Protein AF-A0ABD2PXA5-F1 (afdb_monomer_lite)

pLDDT: mean 77.4, std 16.81, range [29.67, 98.31]

Foldseek 3Di:
DDPLVVLCVQCVVVCVVLVVLVPDDSPDLQNLLVCLLVLVSGDRPSNNVVNVVCLLVCLQAQVSHHCLCVQCVVVCVVQVQDQPPDPDPVCPRSRLSSLLSCLLVLVVGDQSNNVSSLSQLLSCQFFVSNNVQLCVQCVVVCVVQVVPFDTGQNRSLVSCLVCLPPPPHDPSNNVVSLSLLLSCQFAVSSNRQLCVQCVVVCVVQVLQPPDDPDDPRPGDGPLSSLVSLVVQQVCVLVVVHVDHGDPSNVVVSLVSLLSCLQPVSSHPQLCVQCVVLCVPFHDPPCSLVRLLVQLVVDPVSGPPSNNVSSLVSCVSNPCQQAVPSNPLCCVQLVQCCVPVLPQDPDPPDPPRPGSNSSLVSCVVCLVPPSRGPSNNVVNVSNVVSVVVPPPPDPPPPD

Secondary structure (DSSP, 8-state):
--HHHHHHHHHHHHHHHSHHHHSS-TT-TTHHHHHHHTGGG---HHHHHHHHHHHHHHTT-TTTSTTHHHHHHHHHHHTT-STTS---TT-TTTTHHHHHHHHTTGGGS-HHHHHHHHHHHHHTTS-TTT-HHHHHHHHHHHHHHSTTPPSSTTHHHHHHHHHTTSTT--HHHHHHHHHHHHHHHH-GGGSHHHHHHHHHHHHHTTTTS-S-TT---S---HHHHHHHHHHHHHHHHTTS-S-PPPHHHHHHHHHHHHHHHH-GGG-HHHHHHHHHHHHHH--SSSHHHHHHHHHHH-TTSS-HHHHHHHHHHHHHHTTTT-TTT-HHHHHHTHHHHTTTT-----SS-S----THHHHHHHHHTTTSTTS-HHHHHHHHHHHHHHTT-TTS-SSS--

InterPro domains:
  IPR001893 Cysteine-rich Golgi apparatus protein 1 repeat [PF00839] (47-106)
  IPR001893 Cysteine-rich Golgi apparatus protein 1 repeat [PF00839] (112-166)
  IPR001893 Cysteine-rich Golgi apparatus protein 1 repeat [PF00839] (171-235)
  IPR001893 Cysteine-rich Golgi apparatus protein 1 repeat [PF00839] (248-296)
  IPR001893 Cysteine-rich Golgi apparatus protein 1 repeat [PF00839] (305-369)
  IPR017873 Cysteine-rich Golgi apparatus protein 1 repeat, eukaryote [PS51289] (108-168)
  IPR039728 Golgi apparatus protein 1 [PTHR11884] (2-397)

Structure (mmCIF, N/CA/C/O backbone):
data_AF-A0ABD2PXA5-F1
#
_entry.id   AF-A0ABD2PXA5-F1
#
loop_
_atom_site.group_PDB
_atom_site.id
_atom_site.type_symbol
_atom_site.label_atom_id
_atom_site.label_alt_id
_atom_site.label_comp_id
_atom_site.label_asym_id
_atom_site.label_entity_id
_atom_site.label_seq_id
_atom_site.pdbx_PDB_ins_code
_atom_site.Cartn_x
_atom_site.Cartn_y
_atom_site.Cartn_z
_atom_site.occupancy
_atom_site.B_iso_or_equiv
_atom_site.auth_seq_id
_atom_site.auth_comp_id
_atom_site.auth_asym_id
_atom_site.auth_atom_id
_atom_site.pdbx_PDB_model_num
ATOM 1 N N . MET A 1 1 ? 21.389 -1.538 -34.476 1.00 43.88 1 MET A N 1
ATOM 2 C CA . MET A 1 1 ? 21.419 -0.684 -33.269 1.00 43.88 1 MET A CA 1
ATOM 3 C C . MET A 1 1 ? 21.028 -1.564 -32.098 1.00 43.88 1 MET A C 1
ATOM 5 O O . MET A 1 1 ? 20.008 -2.236 -32.201 1.00 43.88 1 MET A O 1
ATOM 9 N N . SER A 1 2 ? 21.864 -1.663 -31.064 1.00 50.16 2 SER A N 1
ATOM 10 C CA . SER A 1 2 ? 21.538 -2.420 -29.849 1.00 50.16 2 SER A CA 1
ATOM 11 C C . SER A 1 2 ? 20.350 -1.770 -29.122 1.00 50.16 2 SER A C 1
ATOM 13 O O . SER A 1 2 ? 20.122 -0.565 -29.240 1.00 50.16 2 SER A O 1
ATOM 15 N N . PHE A 1 3 ? 19.579 -2.562 -28.373 1.00 53.59 3 PHE A N 1
ATOM 16 C CA . PHE A 1 3 ? 18.474 -2.072 -27.535 1.00 53.59 3 PHE A CA 1
ATOM 17 C C . PHE A 1 3 ? 18.934 -0.965 -26.558 1.00 53.59 3 PHE A C 1
ATOM 19 O O . PHE A 1 3 ? 18.211 0.002 -26.320 1.00 53.59 3 PHE A O 1
ATOM 26 N N . THR A 1 4 ? 20.177 -1.054 -26.077 1.00 55.25 4 THR A N 1
ATOM 27 C CA . THR A 1 4 ? 20.866 -0.053 -25.247 1.00 55.25 4 THR A CA 1
ATOM 28 C C . THR A 1 4 ? 21.100 1.269 -25.985 1.00 55.25 4 THR A C 1
ATOM 30 O O . THR A 1 4 ? 20.736 2.325 -25.471 1.00 55.25 4 THR A O 1
ATOM 33 N N . SER A 1 5 ? 21.570 1.233 -27.237 1.00 57.00 5 SER A N 1
ATOM 34 C CA . SER A 1 5 ? 21.773 2.430 -28.075 1.00 57.00 5 SER A CA 1
ATOM 35 C C . SER A 1 5 ? 20.475 3.204 -28.362 1.00 57.00 5 SER A C 1
ATOM 37 O O . SER A 1 5 ? 20.485 4.433 -28.395 1.00 57.00 5 SER A O 1
ATOM 39 N N . PHE A 1 6 ? 19.344 2.510 -28.525 1.00 58.47 6 PHE A N 1
ATOM 40 C CA . PHE A 1 6 ? 18.034 3.149 -28.724 1.00 58.47 6 PHE A CA 1
ATOM 41 C C . PHE A 1 6 ? 17.465 3.763 -27.435 1.00 58.47 6 PHE A C 1
ATOM 43 O O . PHE A 1 6 ? 16.757 4.768 -27.484 1.00 58.47 6 PHE A O 1
ATOM 50 N N . SER A 1 7 ? 17.772 3.153 -26.289 1.00 59.88 7 SER A N 1
ATOM 51 C CA . SER A 1 7 ? 17.312 3.604 -24.973 1.00 59.88 7 SER A CA 1
ATOM 52 C C . SER A 1 7 ? 18.038 4.876 -24.525 1.00 59.88 7 SER A C 1
ATOM 54 O O . SER A 1 7 ? 17.390 5.799 -24.034 1.00 59.88 7 SER A O 1
ATOM 56 N N . HIS A 1 8 ? 19.351 4.961 -24.774 1.00 62.59 8 HIS A N 1
ATOM 57 C CA . HIS A 1 8 ? 20.160 6.154 -24.499 1.00 62.59 8 HIS A CA 1
ATOM 58 C C . HIS A 1 8 ? 19.626 7.389 -25.237 1.00 62.59 8 HIS A C 1
ATOM 60 O O . HIS A 1 8 ? 19.224 8.353 -24.593 1.00 62.59 8 HIS A O 1
ATOM 66 N N . HIS A 1 9 ? 19.429 7.305 -26.558 1.00 71.06 9 HIS A N 1
ATOM 67 C CA . HIS A 1 9 ? 18.956 8.444 -27.360 1.00 71.06 9 HIS A CA 1
ATOM 68 C C . HIS A 1 9 ? 17.607 9.029 -26.887 1.00 71.06 9 HIS A C 1
ATOM 70 O O . HIS A 1 9 ? 17.289 10.187 -27.156 1.00 71.06 9 HIS A O 1
ATOM 76 N N . LYS A 1 10 ? 16.761 8.241 -26.214 1.00 80.56 10 LYS A N 1
ATOM 77 C CA . LYS A 1 10 ? 15.472 8.727 -25.697 1.00 80.56 10 LYS A CA 1
ATOM 78 C C . LYS A 1 10 ? 15.561 9.389 -24.329 1.00 80.56 10 LYS A C 1
ATOM 80 O O . LYS A 1 10 ? 14.652 10.137 -23.996 1.00 80.56 10 LYS A O 1
ATOM 85 N N . CYS A 1 11 ? 16.601 9.093 -23.557 1.00 87.31 11 CYS A N 1
ATOM 86 C CA . CYS A 1 11 ? 16.724 9.478 -22.154 1.00 87.31 11 CYS A CA 1
ATOM 87 C C . CYS A 1 11 ? 18.005 10.268 -21.843 1.00 87.31 11 CYS A C 1
ATOM 89 O O . CYS A 1 11 ? 18.263 10.540 -20.675 1.00 87.31 11 CYS A O 1
ATOM 91 N N . ASP A 1 12 ? 18.797 10.669 -22.845 1.00 86.44 12 ASP A N 1
ATOM 92 C CA . ASP A 1 12 ? 20.089 11.351 -22.653 1.00 86.44 12 ASP A CA 1
ATOM 93 C C . ASP A 1 12 ? 19.997 12.587 -21.740 1.00 86.44 12 ASP A C 1
ATOM 95 O O . ASP A 1 12 ? 20.825 12.765 -20.846 1.00 86.44 12 ASP A O 1
ATOM 99 N N . ALA A 1 13 ? 18.959 13.415 -21.906 1.00 86.56 13 ALA A N 1
ATOM 100 C CA . ALA A 1 13 ? 18.753 14.601 -21.073 1.00 86.56 13 ALA A CA 1
ATOM 101 C C . ALA A 1 13 ? 18.461 14.254 -19.600 1.00 86.56 13 ALA A C 1
ATOM 103 O O . ALA A 1 13 ? 18.902 14.962 -18.694 1.00 86.56 13 ALA A O 1
ATOM 104 N N . ASP A 1 14 ? 17.728 13.166 -19.344 1.00 89.69 14 ASP A N 1
ATOM 105 C CA . ASP A 1 14 ? 17.460 12.693 -17.984 1.00 89.69 14 ASP A CA 1
ATOM 106 C C . ASP A 1 14 ? 18.668 11.972 -17.383 1.00 89.69 14 ASP A C 1
ATOM 108 O O . ASP A 1 14 ? 18.930 12.134 -16.196 1.00 89.69 14 ASP A O 1
ATOM 112 N N . LEU A 1 15 ? 19.452 11.248 -18.187 1.00 88.06 15 LEU A N 1
ATOM 113 C CA . LEU A 1 15 ? 20.685 10.588 -17.748 1.00 88.06 15 LEU A CA 1
ATOM 114 C C . LEU A 1 15 ? 21.738 11.588 -17.268 1.00 88.06 15 LEU A C 1
ATOM 116 O O . LEU A 1 15 ? 22.424 11.329 -16.286 1.00 88.06 15 LEU A O 1
ATOM 120 N N . GLN A 1 16 ? 21.831 12.757 -17.904 1.00 86.50 16 GLN A N 1
ATOM 121 C CA . GLN A 1 16 ? 22.703 13.835 -17.428 1.00 86.50 16 GLN A CA 1
ATOM 122 C C . GLN A 1 16 ? 22.247 14.413 -16.080 1.00 86.50 16 GLN A C 1
ATOM 124 O O . GLN A 1 16 ? 23.074 14.879 -15.298 1.00 86.50 16 GLN A O 1
ATOM 129 N N . ARG A 1 17 ? 20.940 14.385 -15.792 1.00 88.19 17 ARG A N 1
ATOM 130 C CA . ARG A 1 17 ? 20.365 14.916 -14.547 1.00 88.19 17 ARG A CA 1
ATOM 131 C C . ARG A 1 17 ? 20.406 13.899 -13.407 1.00 88.19 17 ARG A C 1
ATOM 133 O O . ARG A 1 17 ? 20.650 14.265 -12.262 1.00 88.19 17 ARG A O 1
ATOM 140 N N . ILE A 1 18 ? 20.154 12.631 -13.720 1.00 89.69 18 ILE A N 1
ATOM 141 C CA . ILE A 1 18 ? 20.109 11.505 -12.784 1.00 89.69 18 ILE A CA 1
ATOM 142 C C . ILE A 1 18 ? 21.465 10.797 -12.847 1.00 89.69 18 ILE A C 1
ATOM 144 O O . ILE A 1 18 ? 21.614 9.713 -13.412 1.00 89.69 18 ILE A O 1
ATOM 148 N N . THR A 1 19 ? 22.478 11.453 -12.282 1.00 85.50 19 THR A N 1
ATOM 149 C CA . THR A 1 19 ? 23.887 11.055 -12.423 1.00 85.50 19 THR A CA 1
ATOM 150 C C . THR A 1 19 ? 24.180 9.650 -11.896 1.00 85.50 19 THR A C 1
ATOM 152 O O . THR A 1 19 ? 25.036 8.960 -12.447 1.00 85.50 19 THR A O 1
ATOM 155 N N . GLU A 1 20 ? 23.425 9.172 -10.904 1.00 85.94 20 GLU A N 1
ATOM 156 C CA . GLU A 1 20 ? 23.507 7.795 -10.398 1.00 85.94 20 GLU A CA 1
ATOM 157 C C . GLU A 1 20 ? 23.248 6.746 -11.497 1.00 85.94 20 GLU A C 1
ATOM 159 O O . GLU A 1 20 ? 23.961 5.745 -11.566 1.00 85.94 20 GLU A O 1
ATOM 164 N N . CYS A 1 21 ? 22.335 7.026 -12.436 1.00 85.06 21 CYS A N 1
ATOM 165 C CA . CYS A 1 21 ? 22.017 6.145 -13.563 1.00 85.06 21 CYS A CA 1
ATOM 166 C C . CYS A 1 21 ? 22.957 6.306 -14.766 1.00 85.06 21 CYS A C 1
ATOM 168 O O . CYS A 1 21 ? 22.895 5.511 -15.701 1.00 85.06 21 CYS A O 1
ATOM 170 N N . SER A 1 22 ? 23.828 7.319 -14.748 1.00 78.25 22 SER A N 1
ATOM 171 C CA . SER A 1 22 ? 24.827 7.573 -15.798 1.00 78.25 22 SER A CA 1
ATOM 172 C C . SER A 1 22 ? 26.163 6.865 -15.558 1.00 78.25 22 SER A C 1
ATOM 174 O O . SER A 1 22 ? 27.024 6.857 -16.431 1.00 78.25 22 SER A O 1
ATOM 176 N N . SER A 1 23 ? 26.342 6.286 -14.366 1.00 69.69 23 SER A N 1
ATOM 177 C CA . SER A 1 23 ? 27.603 5.676 -13.925 1.00 69.69 23 SER A CA 1
ATOM 178 C C . SER A 1 23 ? 27.909 4.328 -14.591 1.00 69.69 23 SER A C 1
ATOM 180 O O . SER A 1 23 ? 29.032 3.830 -14.497 1.00 69.69 23 SER A O 1
ATOM 182 N N . PHE A 1 24 ? 26.932 3.750 -15.288 1.00 70.38 24 PHE A N 1
ATOM 183 C CA . PHE A 1 24 ? 27.080 2.489 -15.998 1.00 70.38 24 PHE A CA 1
ATOM 184 C C . PHE A 1 24 ? 27.649 2.694 -17.404 1.00 70.38 24 PHE A C 1
ATOM 186 O O . PHE A 1 24 ? 27.452 3.732 -18.036 1.00 70.38 24 PHE A O 1
ATOM 193 N N . SER A 1 25 ? 28.345 1.682 -17.926 1.00 61.50 25 SER A N 1
ATOM 194 C CA . SER A 1 25 ? 28.774 1.705 -19.330 1.00 61.50 25 SER A CA 1
ATOM 195 C C . SER A 1 25 ? 27.557 1.783 -20.271 1.00 61.50 25 SER A C 1
ATOM 197 O O . SER A 1 25 ? 26.481 1.302 -19.932 1.00 61.50 25 SER A O 1
ATOM 199 N N . ILE A 1 26 ? 27.711 2.365 -21.465 1.00 55.25 26 ILE A N 1
ATOM 200 C CA . ILE A 1 26 ? 26.616 2.564 -22.448 1.00 55.25 26 ILE A CA 1
ATOM 201 C C . ILE A 1 26 ? 25.924 1.238 -22.850 1.00 55.25 26 ILE A C 1
ATOM 203 O O . ILE A 1 26 ? 24.766 1.233 -23.267 1.00 55.25 26 ILE A O 1
ATOM 207 N N . ASP A 1 27 ? 26.612 0.104 -22.689 1.00 56.38 27 ASP A N 1
ATOM 208 C CA . ASP A 1 27 ? 26.094 -1.246 -22.949 1.00 56.38 27 ASP A CA 1
ATOM 209 C C . ASP A 1 27 ? 25.640 -1.995 -21.684 1.00 56.38 27 ASP A C 1
ATOM 211 O O . ASP A 1 27 ? 25.302 -3.181 -21.745 1.00 56.38 27 ASP A O 1
ATOM 215 N N . ASP A 1 28 ? 25.615 -1.324 -20.534 1.00 67.19 28 ASP A N 1
ATOM 216 C CA . ASP A 1 28 ? 25.217 -1.939 -19.280 1.00 67.19 28 ASP A CA 1
ATOM 217 C C . ASP A 1 28 ? 23.696 -2.123 -19.206 1.00 67.19 28 ASP A C 1
ATOM 219 O O . ASP A 1 28 ? 22.893 -1.266 -19.587 1.00 67.19 28 ASP A O 1
ATOM 223 N N . LYS A 1 29 ? 23.284 -3.271 -18.676 1.00 70.94 29 LYS A N 1
ATOM 224 C CA . LYS A 1 29 ? 21.876 -3.669 -18.575 1.00 70.94 29 LYS A CA 1
ATOM 225 C C . LYS A 1 29 ? 21.126 -2.886 -17.495 1.00 70.94 29 LYS A C 1
ATOM 227 O O . LYS A 1 29 ? 19.906 -2.997 -17.423 1.00 70.94 29 LYS A O 1
ATOM 232 N N . PHE A 1 30 ? 21.833 -2.098 -16.684 1.00 79.00 30 PHE A N 1
ATOM 233 C CA . PHE A 1 30 ? 21.302 -1.415 -15.505 1.00 79.00 30 PHE A CA 1
ATOM 234 C C . PHE A 1 30 ? 20.850 0.033 -15.730 1.00 79.00 30 PHE A C 1
ATOM 236 O O . PHE A 1 30 ? 20.090 0.547 -14.913 1.00 79.00 30 PHE A O 1
ATOM 243 N N . THR A 1 31 ? 21.211 0.671 -16.850 1.00 85.44 31 THR A N 1
ATOM 244 C CA . THR A 1 31 ? 20.840 2.072 -17.130 1.00 85.44 31 THR A CA 1
ATOM 245 C C . THR A 1 31 ? 19.324 2.277 -17.168 1.00 85.44 31 THR A C 1
ATOM 247 O O . THR A 1 31 ? 18.786 3.140 -16.475 1.00 85.44 31 THR A O 1
ATOM 250 N N . VAL A 1 32 ? 18.607 1.463 -17.951 1.00 86.56 32 VAL A N 1
ATOM 251 C CA . VAL A 1 32 ? 17.143 1.573 -18.078 1.00 86.56 32 VAL A CA 1
ATOM 252 C C . VAL A 1 32 ? 16.426 1.169 -16.781 1.00 86.56 32 VAL A C 1
ATOM 254 O O . VAL A 1 32 ? 15.566 1.934 -16.349 1.00 86.56 32 VAL A O 1
ATOM 257 N N . PRO A 1 33 ? 16.771 0.049 -16.112 1.00 87.81 33 PRO A N 1
ATOM 258 C CA . PRO A 1 33 ? 16.250 -0.261 -14.780 1.00 87.81 33 PRO A CA 1
ATOM 259 C C . PRO A 1 33 ? 16.453 0.856 -13.748 1.00 87.81 33 PRO A C 1
ATOM 261 O O . PRO A 1 33 ? 15.504 1.219 -13.063 1.00 87.81 33 PRO A O 1
ATOM 264 N N . CYS A 1 34 ? 17.635 1.476 -13.693 1.00 89.31 34 CYS A N 1
ATOM 265 C CA . CYS A 1 34 ? 17.892 2.597 -12.785 1.00 89.31 34 CYS A CA 1
ATOM 266 C C . CYS A 1 34 ? 16.994 3.811 -13.084 1.00 89.31 34 CYS A C 1
ATOM 268 O O . CYS A 1 34 ? 16.494 4.463 -12.165 1.00 89.31 34 CYS A O 1
ATOM 270 N N . LEU A 1 35 ? 16.753 4.113 -14.366 1.00 90.44 35 LEU A N 1
ATOM 271 C CA . LEU A 1 35 ? 15.823 5.173 -14.766 1.00 90.44 35 LEU A CA 1
ATOM 272 C C . LEU A 1 35 ? 14.367 4.839 -14.418 1.00 90.44 35 LEU A C 1
ATOM 274 O O . LEU A 1 35 ? 13.617 5.746 -14.066 1.00 90.44 35 LEU A O 1
ATOM 278 N N . VAL A 1 36 ? 13.960 3.566 -14.496 1.00 90.44 36 VAL A N 1
ATOM 279 C CA . VAL A 1 36 ? 12.634 3.126 -14.029 1.00 90.44 36 VAL A CA 1
ATOM 280 C C . VAL A 1 36 ? 12.498 3.335 -12.520 1.00 90.44 36 VAL A C 1
ATOM 282 O O . VAL A 1 36 ? 11.489 3.886 -12.083 1.00 90.44 36 VAL A O 1
ATOM 285 N N . ASP A 1 37 ? 13.525 3.005 -11.739 1.00 88.31 37 ASP A N 1
ATOM 286 C CA . ASP A 1 37 ? 13.543 3.255 -10.291 1.00 88.31 37 ASP A CA 1
ATOM 287 C C . ASP A 1 37 ? 13.471 4.749 -9.944 1.00 88.31 37 ASP A C 1
ATOM 289 O O . ASP A 1 37 ? 12.894 5.148 -8.933 1.00 88.31 37 ASP A O 1
ATOM 293 N N . ASN A 1 38 ? 14.037 5.595 -10.804 1.00 89.62 38 ASN A N 1
ATOM 294 C CA . ASN A 1 38 ? 14.066 7.047 -10.649 1.00 89.62 38 ASN A CA 1
ATOM 295 C C . ASN A 1 38 ? 13.055 7.771 -11.543 1.00 89.62 38 ASN A C 1
ATOM 297 O O . ASN A 1 38 ? 13.215 8.961 -11.821 1.00 89.62 38 ASN A O 1
ATOM 301 N N . LYS A 1 39 ? 11.983 7.088 -11.962 1.00 88.94 39 LYS A N 1
ATOM 302 C CA . LYS A 1 39 ? 10.965 7.631 -12.876 1.00 88.94 39 LYS A CA 1
ATOM 303 C C . LYS A 1 39 ? 10.372 8.966 -12.401 1.00 88.94 39 LYS A C 1
ATOM 305 O O . LYS A 1 39 ? 10.060 9.813 -13.228 1.00 88.94 39 LYS A O 1
ATOM 310 N N . HIS A 1 40 ? 10.275 9.198 -11.091 1.00 87.00 40 HIS A N 1
ATOM 311 C CA . HIS A 1 40 ? 9.798 10.460 -10.504 1.00 87.00 40 HIS A CA 1
ATOM 312 C C . HIS A 1 40 ? 10.724 11.670 -10.764 1.00 87.00 40 HIS A C 1
ATOM 314 O O . HIS A 1 40 ? 10.277 12.810 -10.682 1.00 87.00 40 HIS A O 1
ATOM 320 N N . LYS A 1 41 ? 12.003 11.446 -11.102 1.00 90.81 41 LYS A N 1
ATOM 321 C CA . LYS A 1 41 ? 12.986 12.494 -11.456 1.00 90.81 41 LYS A CA 1
ATOM 322 C C . LYS A 1 41 ? 13.072 12.756 -12.967 1.00 90.81 41 LYS A C 1
ATOM 324 O O . LYS A 1 41 ? 13.795 13.662 -13.395 1.00 90.81 41 LYS A O 1
ATOM 329 N N . VAL A 1 42 ? 12.385 11.946 -13.774 1.00 91.06 42 VAL A N 1
ATOM 330 C CA . VAL A 1 42 ? 12.390 12.015 -15.241 1.00 91.06 42 VAL A CA 1
ATOM 331 C C . VAL A 1 42 ? 11.494 13.162 -15.690 1.00 91.06 42 VAL A C 1
ATOM 333 O O . VAL A 1 42 ? 10.337 13.254 -15.290 1.00 91.06 42 VAL A O 1
ATOM 336 N N . GLN A 1 43 ? 12.034 14.041 -16.530 1.00 91.88 43 GLN A N 1
ATOM 337 C CA . GLN A 1 43 ? 11.330 15.224 -17.028 1.00 91.88 43 GLN A CA 1
ATOM 338 C C . GLN A 1 43 ? 11.078 15.144 -18.534 1.00 91.88 43 GLN A C 1
ATOM 340 O O . GLN A 1 43 ? 10.101 15.722 -19.017 1.00 91.88 43 GLN A O 1
ATOM 345 N N . ASP A 1 44 ? 11.928 14.434 -19.287 1.00 91.94 44 ASP A N 1
ATOM 346 C CA . ASP A 1 44 ? 11.710 14.282 -20.720 1.00 91.94 44 ASP A CA 1
ATOM 347 C C . ASP A 1 44 ? 10.491 13.391 -20.992 1.00 91.94 44 ASP A C 1
ATOM 349 O O . ASP A 1 44 ? 10.374 12.257 -20.517 1.00 91.94 44 ASP A O 1
ATOM 353 N N . LYS A 1 45 ? 9.556 13.905 -21.795 1.00 91.31 45 LYS A N 1
ATOM 354 C CA . LYS A 1 45 ? 8.297 13.210 -22.095 1.00 91.31 45 LYS A CA 1
ATOM 355 C C . LYS A 1 45 ? 8.515 11.943 -22.923 1.00 91.31 45 LYS A C 1
ATOM 357 O O . LYS A 1 45 ? 7.779 10.972 -22.741 1.00 91.31 45 LYS A O 1
ATOM 362 N N . MET A 1 46 ? 9.487 11.942 -23.835 1.00 90.62 46 MET A N 1
ATOM 363 C CA . MET A 1 46 ? 9.800 10.784 -24.673 1.00 90.62 46 MET A CA 1
ATOM 364 C C . MET A 1 46 ? 10.475 9.691 -23.848 1.00 90.62 46 MET A C 1
ATOM 366 O O . MET A 1 46 ? 10.113 8.519 -24.001 1.00 90.62 46 MET A O 1
ATOM 370 N N . CYS A 1 47 ? 11.383 10.069 -22.943 1.00 91.06 47 CYS A N 1
ATOM 371 C CA . CYS A 1 47 ? 11.954 9.150 -21.966 1.00 91.06 47 CYS A CA 1
ATOM 372 C C . CYS A 1 47 ? 10.857 8.566 -21.072 1.00 91.06 47 CYS A C 1
ATOM 374 O O . CYS A 1 47 ? 10.703 7.350 -21.007 1.00 91.06 47 CYS A O 1
ATOM 376 N N . PHE A 1 48 ? 10.007 9.405 -20.476 1.00 90.50 48 PHE A N 1
ATOM 377 C CA . PHE A 1 48 ? 8.920 8.958 -19.603 1.00 90.50 48 PHE A CA 1
ATOM 378 C C . PHE A 1 48 ? 7.972 7.961 -20.294 1.00 90.50 48 PHE A C 1
ATOM 380 O O . PHE A 1 48 ? 7.642 6.911 -19.739 1.00 90.50 48 PHE A O 1
ATOM 387 N N . GLN A 1 49 ? 7.570 8.233 -21.541 1.00 90.25 49 GLN A N 1
ATOM 388 C CA . GLN A 1 49 ? 6.745 7.307 -22.327 1.00 90.25 49 GLN A CA 1
ATOM 389 C C . GLN A 1 49 ? 7.463 5.992 -22.646 1.00 90.25 49 GLN A C 1
ATOM 391 O O . GLN A 1 49 ? 6.832 4.934 -22.662 1.00 90.25 49 GLN A O 1
ATOM 396 N N . PHE A 1 50 ? 8.764 6.046 -22.924 1.00 90.31 50 PHE A N 1
ATOM 397 C CA . PHE A 1 50 ? 9.574 4.852 -23.131 1.00 90.31 50 PHE A CA 1
ATOM 398 C C . PHE A 1 50 ? 9.659 4.011 -21.851 1.00 90.31 50 PHE A C 1
ATOM 400 O O . PHE A 1 50 ? 9.375 2.812 -21.901 1.00 90.31 50 PHE A O 1
ATOM 407 N N . LEU A 1 51 ? 9.942 4.644 -20.709 1.00 90.56 51 LEU A N 1
ATOM 408 C CA . LEU A 1 51 ? 10.008 3.993 -19.402 1.00 90.56 51 LEU A CA 1
ATOM 409 C C . LEU A 1 51 ? 8.672 3.333 -19.031 1.00 90.56 51 LEU A C 1
ATOM 411 O O . LEU A 1 51 ? 8.664 2.175 -18.626 1.00 90.56 51 LEU A O 1
ATOM 415 N N . ASN A 1 52 ? 7.535 3.991 -19.280 1.00 88.69 52 ASN A N 1
ATOM 416 C CA . ASN A 1 52 ? 6.206 3.396 -19.064 1.00 88.69 52 ASN A CA 1
ATOM 417 C C . ASN A 1 52 ? 5.971 2.115 -19.872 1.00 88.69 52 ASN A C 1
ATOM 419 O O . ASN A 1 52 ? 5.301 1.200 -19.401 1.00 88.69 52 ASN A O 1
ATOM 423 N N . ARG A 1 53 ? 6.510 2.034 -21.093 1.00 88.75 53 ARG A N 1
ATOM 424 C CA . ARG A 1 53 ? 6.346 0.850 -21.949 1.00 88.75 53 ARG A CA 1
ATOM 425 C C . ARG A 1 53 ? 7.243 -0.307 -21.524 1.00 88.75 53 ARG A C 1
ATOM 427 O O . ARG A 1 53 ? 6.851 -1.456 -21.700 1.00 88.75 53 ARG A O 1
ATOM 434 N N . ILE A 1 54 ? 8.435 -0.019 -20.999 1.00 88.00 54 ILE A N 1
ATOM 435 C CA . ILE A 1 54 ? 9.416 -1.050 -20.634 1.00 88.00 54 ILE A CA 1
ATOM 436 C C . ILE A 1 54 ? 9.314 -1.493 -19.168 1.00 88.00 54 ILE A C 1
ATOM 438 O O . ILE A 1 54 ? 9.664 -2.630 -18.857 1.00 88.00 54 ILE A O 1
ATOM 442 N N . ALA A 1 55 ? 8.776 -0.660 -18.273 1.00 89.31 55 ALA A N 1
ATOM 443 C CA . ALA A 1 55 ? 8.648 -0.977 -16.851 1.00 89.31 55 ALA A CA 1
ATOM 444 C C . ALA A 1 55 ? 7.902 -2.303 -16.567 1.00 89.31 55 ALA A C 1
ATOM 446 O O . ALA A 1 55 ? 8.425 -3.096 -15.785 1.00 89.31 55 ALA A O 1
ATOM 447 N N . PRO A 1 56 ? 6.778 -2.654 -17.235 1.00 88.06 56 PRO A N 1
ATOM 448 C CA . PRO A 1 56 ? 6.128 -3.956 -17.029 1.00 88.06 56 PRO A CA 1
ATOM 449 C C . PRO A 1 56 ? 6.989 -5.168 -17.423 1.00 88.06 56 PRO A C 1
ATOM 451 O O . PRO A 1 56 ? 6.722 -6.288 -16.980 1.00 88.06 56 PRO A O 1
ATOM 454 N N . VAL A 1 57 ? 7.987 -4.976 -18.294 1.00 86.31 57 VAL A N 1
ATOM 455 C CA . VAL A 1 57 ? 8.972 -6.010 -18.647 1.00 86.31 57 VAL A CA 1
ATOM 456 C C . VAL A 1 57 ? 10.014 -6.123 -17.539 1.00 86.31 57 VAL A C 1
ATOM 458 O O . VAL A 1 57 ? 10.272 -7.228 -17.071 1.00 86.31 57 VAL A O 1
ATOM 461 N N . ILE A 1 58 ? 10.545 -4.998 -17.055 1.00 85.94 58 ILE A N 1
ATOM 462 C CA . ILE A 1 58 ? 11.505 -4.973 -15.941 1.00 85.94 58 ILE A CA 1
ATOM 463 C C . ILE A 1 58 ? 10.904 -5.612 -14.685 1.00 85.94 58 ILE A C 1
ATOM 465 O O . ILE A 1 58 ? 11.492 -6.529 -14.129 1.00 85.94 58 ILE A O 1
ATOM 469 N N . PHE A 1 59 ? 9.684 -5.240 -14.296 1.00 86.25 59 PHE A N 1
ATOM 470 C CA . PHE A 1 59 ? 9.030 -5.818 -13.115 1.00 86.25 59 PHE A CA 1
ATOM 471 C C . PHE A 1 59 ? 8.509 -7.251 -13.311 1.00 86.25 59 PHE A C 1
ATOM 473 O O . PHE A 1 59 ? 7.989 -7.850 -12.369 1.00 86.25 59 PHE A O 1
ATOM 480 N N . SER A 1 60 ? 8.631 -7.824 -14.513 1.00 81.12 60 SER A N 1
ATOM 481 C CA . SER A 1 60 ? 8.296 -9.237 -14.734 1.00 81.12 60 SER A CA 1
ATOM 482 C C . SER A 1 60 ? 9.403 -10.206 -14.323 1.00 81.12 60 SER A C 1
ATOM 484 O O . SER A 1 60 ? 9.110 -11.381 -14.101 1.00 81.12 60 SER A O 1
ATOM 486 N N . ASP A 1 61 ? 10.634 -9.714 -14.171 1.00 79.56 61 ASP A N 1
ATOM 487 C CA . ASP A 1 61 ? 11.809 -10.499 -13.801 1.00 79.56 61 ASP A CA 1
ATOM 488 C C . ASP A 1 61 ? 12.635 -9.719 -12.773 1.00 79.56 61 ASP A C 1
ATOM 490 O O . ASP A 1 61 ? 13.199 -8.668 -13.074 1.00 79.56 61 ASP A O 1
ATOM 494 N N . TYR A 1 62 ? 12.747 -10.244 -11.550 1.00 78.94 62 TYR A N 1
ATOM 495 C CA . TYR A 1 62 ? 13.482 -9.564 -10.484 1.00 78.94 62 TYR A CA 1
ATOM 496 C C . TYR A 1 62 ? 14.975 -9.369 -10.801 1.00 78.94 62 TYR A C 1
ATOM 498 O O . TYR A 1 62 ? 15.606 -8.505 -10.203 1.00 78.94 62 TYR A O 1
ATOM 506 N N . HIS A 1 63 ? 15.566 -10.136 -11.727 1.00 79.75 63 HIS A N 1
ATOM 507 C CA . HIS A 1 63 ? 16.959 -9.947 -12.153 1.00 79.75 63 HIS A CA 1
ATOM 508 C C . HIS A 1 63 ? 17.125 -8.717 -13.051 1.00 79.75 63 HIS A C 1
ATOM 510 O O . HIS A 1 63 ? 18.244 -8.234 -13.215 1.00 79.75 63 HIS A O 1
ATOM 516 N N . LEU A 1 64 ? 16.037 -8.234 -13.659 1.00 81.62 64 LEU A N 1
ATOM 517 C CA . LEU A 1 64 ? 16.028 -6.992 -14.428 1.00 81.62 64 LEU A CA 1
ATOM 518 C C . LEU A 1 64 ? 15.824 -5.770 -13.532 1.00 81.62 64 LEU A C 1
ATOM 520 O O . LEU A 1 64 ? 16.079 -4.655 -13.981 1.00 81.62 64 LEU A O 1
ATOM 524 N N . ILE A 1 65 ? 15.375 -5.965 -12.291 1.00 82.88 65 ILE A N 1
ATOM 525 C CA . ILE A 1 65 ? 15.253 -4.889 -11.313 1.00 82.88 65 ILE A CA 1
ATOM 526 C C . ILE A 1 65 ? 16.651 -4.511 -10.827 1.00 82.88 65 ILE A C 1
ATOM 528 O O . ILE A 1 65 ? 17.471 -5.364 -10.471 1.00 82.88 65 ILE A O 1
ATOM 532 N N . TYR A 1 66 ? 16.926 -3.212 -10.839 1.00 81.56 66 TYR A N 1
ATOM 533 C CA . TYR A 1 66 ? 18.231 -2.666 -10.514 1.00 81.56 66 TYR A CA 1
ATOM 534 C C . TYR A 1 66 ? 18.663 -3.059 -9.087 1.00 81.56 66 TYR A C 1
ATOM 536 O O . TYR A 1 66 ? 17.918 -2.876 -8.132 1.00 81.56 66 TYR A O 1
ATOM 544 N N . ASN A 1 67 ? 19.862 -3.640 -8.947 1.00 83.38 67 ASN A N 1
ATOM 545 C CA . ASN A 1 67 ? 20.473 -4.110 -7.688 1.00 83.38 67 ASN A CA 1
ATOM 546 C C . ASN A 1 67 ? 19.669 -5.115 -6.837 1.00 83.38 67 ASN A C 1
ATOM 548 O O . ASN A 1 67 ? 20.117 -5.479 -5.748 1.00 83.38 67 ASN A O 1
ATOM 552 N N . PHE A 1 68 ? 18.543 -5.647 -7.314 1.00 87.81 68 PHE A N 1
ATOM 553 C CA . PHE A 1 68 ? 17.698 -6.522 -6.497 1.00 87.81 68 PHE A CA 1
ATOM 554 C C . PHE A 1 68 ? 18.443 -7.755 -5.964 1.00 87.81 68 PHE A C 1
ATOM 556 O O . PHE A 1 68 ? 18.428 -8.034 -4.768 1.00 87.81 68 PHE A O 1
ATOM 563 N N . VAL A 1 69 ? 19.146 -8.486 -6.838 1.00 85.81 69 VAL A N 1
ATOM 564 C CA . VAL A 1 69 ? 19.896 -9.695 -6.445 1.00 85.81 69 VAL A CA 1
ATOM 565 C C . VAL A 1 69 ? 21.039 -9.358 -5.487 1.00 85.81 69 VAL A C 1
ATOM 567 O O . VAL A 1 69 ? 21.341 -10.144 -4.594 1.00 85.81 69 VAL A O 1
ATOM 570 N N . GLN A 1 70 ? 21.644 -8.179 -5.634 1.00 88.19 70 GLN A N 1
ATOM 571 C CA . GLN A 1 70 ? 22.699 -7.716 -4.738 1.00 88.19 70 GLN A CA 1
ATOM 572 C C . GLN A 1 70 ? 22.167 -7.476 -3.320 1.00 88.19 70 GLN A C 1
ATOM 574 O O . GLN A 1 70 ? 22.852 -7.808 -2.357 1.00 88.19 70 GLN A O 1
ATOM 579 N N . TYR A 1 71 ? 20.962 -6.918 -3.183 1.00 90.94 71 TYR A N 1
ATOM 580 C CA . TYR A 1 71 ? 20.380 -6.615 -1.875 1.00 90.94 71 TYR A CA 1
ATOM 581 C C . TYR A 1 71 ? 19.635 -7.787 -1.239 1.00 90.94 71 TYR A C 1
ATOM 583 O O . TYR A 1 71 ? 19.619 -7.880 -0.017 1.00 90.94 71 TYR A O 1
ATOM 591 N N . CYS A 1 72 ? 19.040 -8.674 -2.040 1.00 92.06 72 CYS A N 1
ATOM 592 C CA . CYS A 1 72 ? 18.188 -9.764 -1.561 1.00 92.06 72 CYS A CA 1
ATOM 593 C C . CYS A 1 72 ? 18.791 -11.167 -1.703 1.00 92.06 72 CYS A C 1
ATOM 595 O O . CYS A 1 72 ? 18.154 -12.131 -1.289 1.00 92.06 72 CYS A O 1
ATOM 597 N N . GLY A 1 73 ? 19.987 -11.322 -2.280 1.00 90.88 73 GLY A N 1
ATOM 598 C CA . GLY A 1 73 ? 20.590 -12.636 -2.539 1.00 90.88 73 GLY A CA 1
ATOM 599 C C . GLY A 1 73 ? 20.713 -13.519 -1.290 1.00 90.88 73 GLY A C 1
ATOM 600 O O . GLY A 1 73 ? 20.293 -14.675 -1.321 1.00 90.88 73 GLY A O 1
ATOM 601 N N . SER A 1 74 ? 21.198 -12.952 -0.180 1.00 92.81 74 SER A N 1
ATOM 602 C CA . SER A 1 74 ? 21.321 -13.633 1.121 1.00 92.81 74 SER A CA 1
ATOM 603 C C . SER A 1 74 ? 19.971 -14.149 1.626 1.00 92.81 74 SER A C 1
ATOM 605 O O . SER A 1 74 ? 19.837 -15.320 1.986 1.00 92.81 74 SER A O 1
ATOM 607 N N . ASP A 1 75 ? 18.947 -13.298 1.602 1.00 94.25 75 ASP A N 1
ATOM 608 C CA . ASP A 1 75 ? 17.597 -13.643 2.041 1.00 94.25 75 ASP A CA 1
ATOM 609 C C . ASP A 1 75 ? 16.915 -14.667 1.114 1.00 94.25 75 ASP A C 1
ATOM 611 O O . ASP A 1 75 ? 16.194 -15.547 1.592 1.00 94.25 75 ASP A O 1
ATOM 615 N N . ILE A 1 76 ? 17.166 -14.613 -0.202 1.00 90.69 76 ILE A N 1
ATOM 616 C CA . ILE A 1 76 ? 16.649 -15.598 -1.168 1.00 90.69 76 ILE A CA 1
ATOM 617 C C . ILE A 1 76 ? 17.140 -17.003 -0.818 1.00 90.69 76 ILE A C 1
ATOM 619 O O . ILE A 1 76 ? 16.342 -17.946 -0.814 1.00 90.69 76 ILE A O 1
ATOM 623 N N . GLU A 1 77 ? 18.431 -17.143 -0.518 1.00 89.81 77 GLU A N 1
ATOM 624 C CA . GLU A 1 77 ? 19.035 -18.415 -0.122 1.00 89.81 77 GLU A CA 1
ATOM 625 C C . GLU A 1 77 ? 18.535 -18.852 1.257 1.00 89.81 77 GLU A C 1
ATOM 627 O O . GLU A 1 77 ? 17.992 -19.951 1.404 1.00 89.81 77 GLU A O 1
ATOM 632 N N . LYS A 1 78 ? 18.626 -17.957 2.248 1.00 92.31 78 LYS A N 1
ATOM 633 C CA . LYS A 1 78 ? 18.219 -18.194 3.640 1.00 92.31 78 LYS A CA 1
ATOM 634 C C . LYS A 1 78 ? 16.786 -18.703 3.759 1.00 92.31 78 LYS A C 1
ATOM 636 O O . LYS A 1 78 ? 16.520 -19.619 4.533 1.00 92.31 78 LYS A O 1
ATOM 641 N N . PHE A 1 79 ? 15.857 -18.124 3.001 1.00 90.31 79 PHE A N 1
ATOM 642 C CA . PHE A 1 79 ? 14.439 -18.479 3.061 1.00 90.31 79 PHE A CA 1
ATOM 643 C C . PHE A 1 79 ? 13.990 -19.450 1.968 1.00 90.31 79 PHE A C 1
ATOM 645 O O . PHE A 1 79 ? 12.797 -19.750 1.885 1.00 90.31 79 PHE A O 1
ATOM 652 N N . SER A 1 80 ? 14.921 -19.952 1.148 1.00 88.44 80 SER A N 1
ATOM 653 C CA . SER A 1 80 ? 14.623 -20.836 0.014 1.00 88.44 80 SER A CA 1
ATOM 654 C C . SER A 1 80 ? 13.564 -20.252 -0.934 1.00 88.44 80 SER A C 1
ATOM 656 O O . SER A 1 80 ? 12.736 -20.970 -1.491 1.00 88.44 80 SER A O 1
ATOM 658 N N . CYS A 1 81 ? 13.601 -18.933 -1.145 1.00 86.81 81 CYS A N 1
ATOM 659 C CA . CYS A 1 81 ? 12.700 -18.224 -2.060 1.00 86.81 81 CYS A CA 1
ATOM 660 C C . CYS A 1 81 ? 13.128 -18.325 -3.537 1.00 86.81 81 CYS A C 1
ATOM 662 O O . CYS A 1 81 ? 12.494 -17.732 -4.412 1.00 86.81 81 CYS A O 1
ATOM 664 N N . GLY A 1 82 ? 14.207 -19.060 -3.826 1.00 75.75 82 GLY A N 1
ATOM 665 C CA . GLY A 1 82 ? 14.695 -19.329 -5.177 1.00 75.75 82 GLY A CA 1
ATOM 666 C C . GLY A 1 82 ? 13.847 -20.344 -5.958 1.00 75.75 82 GLY A C 1
ATOM 667 O O . GLY A 1 82 ? 12.876 -20.910 -5.465 1.00 75.75 82 GLY A O 1
ATOM 668 N N . ARG A 1 83 ? 14.248 -20.614 -7.206 1.00 65.69 83 ARG A N 1
ATOM 669 C CA . ARG A 1 83 ? 13.466 -21.368 -8.214 1.00 65.69 83 ARG A CA 1
ATOM 670 C C . ARG A 1 83 ? 13.250 -22.864 -7.913 1.00 65.69 83 ARG A C 1
ATOM 672 O O . ARG A 1 83 ? 12.633 -23.550 -8.717 1.00 65.69 83 ARG A O 1
ATOM 679 N N . ALA A 1 84 ? 13.782 -23.395 -6.813 1.00 53.47 84 ALA A N 1
ATOM 680 C CA . ALA A 1 84 ? 14.010 -24.832 -6.654 1.00 53.47 84 ALA A CA 1
ATOM 681 C C . ALA A 1 84 ? 12.916 -25.625 -5.904 1.00 53.47 84 ALA A C 1
ATOM 683 O O . ALA A 1 84 ? 13.163 -26.790 -5.603 1.00 53.47 84 ALA A O 1
ATOM 684 N N . GLN A 1 85 ? 11.733 -25.069 -5.591 1.00 50.16 85 GLN A N 1
ATOM 685 C CA . GLN A 1 85 ? 10.729 -25.813 -4.793 1.00 50.16 85 GLN A CA 1
ATOM 686 C C . GLN A 1 85 ? 9.258 -25.790 -5.255 1.00 50.16 85 GLN A C 1
ATOM 688 O O . GLN A 1 85 ? 8.432 -26.402 -4.584 1.00 50.16 85 GLN A O 1
ATOM 693 N N . SER A 1 86 ? 8.886 -25.209 -6.401 1.00 48.97 86 SER A N 1
ATOM 694 C CA . SER A 1 86 ? 7.500 -25.312 -6.900 1.00 48.97 86 SER A CA 1
ATOM 695 C C . SER A 1 86 ? 7.422 -25.923 -8.299 1.00 48.97 86 SER A C 1
ATOM 697 O O . SER A 1 86 ? 7.632 -25.280 -9.324 1.00 48.97 86 SER A O 1
ATOM 699 N N . PHE A 1 87 ? 7.101 -27.216 -8.315 1.00 45.69 87 PHE A N 1
ATOM 700 C CA . PHE A 1 87 ? 6.742 -28.006 -9.489 1.00 45.69 87 PHE A CA 1
ATOM 701 C C . PHE A 1 87 ? 5.299 -27.648 -9.907 1.00 45.69 87 PHE A C 1
ATOM 703 O O . PHE A 1 87 ? 4.373 -28.421 -9.685 1.00 45.69 87 PHE A O 1
ATOM 710 N N . ASP A 1 88 ? 5.083 -26.451 -10.464 1.00 46.12 88 ASP A N 1
ATOM 711 C CA . ASP A 1 88 ? 3.891 -26.173 -11.279 1.00 46.12 88 ASP A CA 1
ATOM 712 C C . ASP A 1 88 ? 4.308 -26.158 -12.760 1.00 46.12 88 ASP A C 1
ATOM 714 O O . ASP A 1 88 ? 4.926 -25.189 -13.215 1.00 46.12 88 ASP A O 1
ATOM 718 N N . PRO A 1 89 ? 3.995 -27.214 -13.536 1.00 41.16 89 PRO A N 1
ATOM 719 C CA . PRO A 1 89 ? 4.348 -27.310 -14.952 1.00 41.16 89 PRO A CA 1
ATOM 720 C C . PRO A 1 89 ? 3.643 -26.270 -15.837 1.00 41.16 89 PRO A C 1
ATOM 722 O O . PRO A 1 89 ? 3.975 -26.156 -17.014 1.00 41.16 89 PRO A O 1
ATOM 725 N N . THR A 1 90 ? 2.672 -25.520 -15.300 1.00 51.19 90 THR A N 1
ATOM 726 C CA . THR A 1 90 ? 1.974 -24.432 -16.006 1.00 51.19 90 THR A CA 1
ATOM 727 C C . THR A 1 90 ? 2.535 -23.039 -15.682 1.00 51.19 90 THR A C 1
ATOM 729 O O . THR A 1 90 ? 2.077 -22.035 -16.229 1.00 51.19 90 THR A O 1
ATOM 732 N N . GLY A 1 91 ? 3.545 -22.963 -14.806 1.00 48.72 91 GLY A N 1
ATOM 733 C CA . GLY A 1 91 ? 4.015 -21.739 -14.164 1.00 48.72 91 GLY A CA 1
ATOM 734 C C . GLY A 1 91 ? 4.904 -20.844 -15.028 1.00 48.72 91 GLY A C 1
ATOM 735 O O . GLY A 1 91 ? 6.108 -20.749 -14.805 1.00 48.72 91 GLY A O 1
ATOM 736 N N . THR A 1 92 ? 4.298 -20.054 -15.912 1.00 46.22 92 THR A N 1
ATOM 737 C CA . THR A 1 92 ? 4.932 -18.931 -16.639 1.00 46.22 92 THR A CA 1
ATOM 738 C C . THR A 1 92 ? 5.475 -17.818 -15.702 1.00 46.22 92 THR A C 1
ATOM 740 O O . THR A 1 92 ? 6.015 -16.817 -16.168 1.00 46.22 92 THR A O 1
ATOM 743 N N . HIS A 1 93 ? 5.362 -17.969 -14.370 1.00 53.94 93 HIS A N 1
ATOM 744 C CA . HIS A 1 93 ? 5.594 -16.925 -13.356 1.00 53.94 93 HIS A CA 1
ATOM 745 C C . HIS A 1 93 ? 6.456 -17.353 -12.153 1.00 53.94 93 HIS A C 1
ATOM 747 O O . HIS A 1 93 ? 6.385 -16.729 -11.094 1.00 53.94 93 HIS A O 1
ATOM 753 N N . SER A 1 94 ? 7.314 -18.371 -12.289 1.00 54.34 94 SER A N 1
ATOM 754 C CA . SER A 1 94 ? 8.196 -18.837 -11.197 1.00 54.34 94 SER A CA 1
ATOM 755 C C . SER A 1 94 ? 9.138 -17.758 -10.622 1.00 54.34 94 SER A C 1
ATOM 757 O O . SER A 1 94 ? 9.755 -17.971 -9.584 1.00 54.34 94 SER A O 1
ATOM 759 N N . GLN A 1 95 ? 9.262 -16.601 -11.279 1.00 60.50 95 GLN A N 1
ATOM 760 C CA . GLN A 1 95 ? 10.077 -15.464 -10.841 1.00 60.50 95 GLN A CA 1
ATOM 761 C C . GLN A 1 95 ? 9.294 -14.470 -9.969 1.00 60.50 95 GLN A C 1
ATOM 763 O O . GLN A 1 95 ? 9.837 -13.938 -9.002 1.00 60.50 95 GLN A O 1
ATOM 768 N N . SER A 1 96 ? 7.996 -14.281 -10.240 1.00 68.62 96 SER A N 1
ATOM 769 C CA . SER A 1 96 ? 7.097 -13.525 -9.355 1.00 68.62 96 SER A CA 1
ATOM 770 C C . SER A 1 96 ? 6.956 -14.203 -7.987 1.00 68.62 96 SER A C 1
ATOM 772 O O . SER A 1 96 ? 6.740 -13.526 -6.984 1.00 68.62 96 SER A O 1
ATOM 774 N N . TYR A 1 97 ? 7.156 -15.525 -7.936 1.00 78.88 97 TYR A N 1
ATOM 775 C CA . TYR A 1 97 ? 7.203 -16.293 -6.694 1.00 78.88 97 TYR A CA 1
ATOM 776 C C . TYR A 1 97 ? 8.307 -15.816 -5.744 1.00 78.88 97 TYR A C 1
ATOM 778 O O . TYR A 1 97 ? 8.042 -15.663 -4.558 1.00 78.88 97 TYR A O 1
ATOM 786 N N . THR A 1 98 ? 9.525 -15.545 -6.232 1.00 85.31 98 THR A N 1
ATOM 787 C CA . THR A 1 98 ? 10.627 -15.089 -5.365 1.00 85.31 98 THR A CA 1
ATOM 788 C C . THR A 1 98 ? 10.278 -13.773 -4.678 1.00 85.31 98 THR A C 1
ATOM 790 O O . THR A 1 98 ? 10.439 -13.656 -3.465 1.00 85.31 98 THR A O 1
ATOM 793 N N . MET A 1 99 ? 9.729 -12.817 -5.432 1.00 86.06 99 MET A N 1
ATOM 794 C CA . MET A 1 99 ? 9.265 -11.536 -4.897 1.00 86.06 99 MET A CA 1
ATOM 795 C C . MET A 1 99 ? 8.180 -11.733 -3.829 1.00 86.06 99 MET A C 1
ATOM 797 O O . MET A 1 99 ? 8.322 -11.251 -2.709 1.00 86.06 99 MET A O 1
ATOM 801 N N . GLU A 1 100 ? 7.132 -12.500 -4.133 1.00 84.50 100 GLU A N 1
ATOM 802 C CA . GLU A 1 100 ? 6.053 -12.791 -3.179 1.00 84.50 100 GLU A CA 1
ATOM 803 C C . GLU A 1 100 ? 6.558 -13.513 -1.920 1.00 84.50 100 GLU A C 1
ATOM 805 O O . GLU A 1 100 ? 6.162 -13.196 -0.799 1.00 84.50 100 GLU A O 1
ATOM 810 N N . CYS A 1 101 ? 7.457 -14.479 -2.096 1.00 88.12 101 CYS A N 1
ATOM 811 C CA . CYS A 1 101 ? 8.053 -15.255 -1.020 1.00 88.12 101 CYS A CA 1
ATOM 812 C C . CYS A 1 101 ? 8.822 -14.358 -0.038 1.00 88.12 101 CYS A C 1
ATOM 814 O O . CYS A 1 101 ? 8.685 -14.518 1.179 1.00 88.12 101 CYS A O 1
ATOM 816 N N . LEU A 1 102 ? 9.583 -13.388 -0.552 1.00 91.56 102 LEU A N 1
ATOM 817 C CA . LEU A 1 102 ? 10.285 -12.398 0.265 1.00 91.56 102 LEU A CA 1
ATOM 818 C C . LEU A 1 102 ? 9.307 -11.414 0.920 1.00 91.56 102 LEU A C 1
ATOM 820 O O . LEU A 1 102 ? 9.403 -11.176 2.121 1.00 91.56 102 LEU A O 1
ATOM 824 N N . GLN A 1 103 ? 8.314 -10.911 0.180 1.00 90.19 103 GLN A N 1
ATOM 825 C CA . GLN A 1 103 ? 7.263 -10.026 0.703 1.00 90.19 103 GLN A CA 1
ATOM 826 C C . GLN A 1 103 ? 6.511 -10.639 1.897 1.00 90.19 103 GLN A C 1
ATOM 828 O O . GLN A 1 103 ? 6.196 -9.942 2.859 1.00 90.19 103 GLN A O 1
ATOM 833 N N . LEU A 1 104 ? 6.256 -11.951 1.882 1.00 85.69 104 LEU A N 1
ATOM 834 C CA . LEU A 1 104 ? 5.637 -12.668 3.005 1.00 85.69 104 LEU A CA 1
ATOM 835 C C . LEU A 1 104 ? 6.529 -12.743 4.253 1.00 85.69 104 LEU A C 1
ATOM 837 O O . LEU A 1 104 ? 6.028 -12.957 5.353 1.00 85.69 104 LEU A O 1
ATOM 841 N N . ARG A 1 105 ? 7.843 -12.567 4.095 1.00 89.88 105 ARG A N 1
ATOM 842 C CA . ARG A 1 105 ? 8.848 -12.671 5.161 1.00 89.88 105 ARG A CA 1
ATOM 843 C C . ARG A 1 105 ? 9.465 -11.327 5.525 1.00 89.88 105 ARG A C 1
ATOM 845 O O . ARG A 1 105 ? 10.457 -11.312 6.247 1.00 89.88 105 ARG A O 1
ATOM 852 N N . LEU A 1 106 ? 8.871 -10.221 5.074 1.00 90.75 106 LEU A N 1
ATOM 853 C CA . LEU A 1 106 ? 9.402 -8.862 5.197 1.00 90.75 106 LEU A CA 1
ATOM 854 C C . LEU A 1 106 ? 10.012 -8.518 6.582 1.00 90.75 106 LEU A C 1
ATOM 856 O O . LEU A 1 106 ? 11.125 -7.982 6.609 1.00 90.75 106 LEU A O 1
ATOM 860 N N . PRO A 1 107 ? 9.384 -8.868 7.730 1.00 87.81 107 PRO A N 1
ATOM 861 C CA . PRO A 1 107 ? 9.949 -8.602 9.063 1.00 87.81 107 PRO A CA 1
ATOM 862 C C . PRO A 1 107 ? 11.272 -9.312 9.360 1.00 87.81 107 PRO A C 1
ATOM 864 O O . PRO A 1 107 ? 12.048 -8.846 10.190 1.00 87.81 107 PRO A O 1
ATOM 867 N N . ASN A 1 108 ? 11.514 -10.443 8.699 1.00 90.19 108 ASN A N 1
ATOM 868 C CA . ASN A 1 108 ? 12.652 -11.330 8.934 1.00 90.19 108 ASN A CA 1
ATOM 869 C C . ASN A 1 108 ? 13.777 -11.142 7.902 1.00 90.19 108 ASN A C 1
ATOM 871 O O . ASN A 1 108 ? 14.823 -11.790 8.021 1.00 90.19 108 ASN A O 1
ATOM 875 N N . LEU A 1 109 ? 13.554 -10.284 6.899 1.00 92.12 109 LEU A N 1
ATOM 876 C CA . LEU A 1 109 ? 14.552 -9.912 5.899 1.00 92.12 109 LEU A CA 1
ATOM 877 C C . LEU A 1 109 ? 15.592 -8.961 6.488 1.00 92.12 109 LEU A C 1
ATOM 879 O O . LEU A 1 109 ? 15.295 -8.187 7.409 1.00 92.12 109 LEU A O 1
ATOM 883 N N . GLU A 1 110 ? 16.783 -8.974 5.904 1.00 93.31 110 GLU A N 1
ATOM 884 C CA . GLU A 1 110 ? 17.818 -7.976 6.152 1.00 93.31 110 GLU A CA 1
ATOM 885 C C . GLU A 1 110 ? 17.341 -6.580 5.719 1.00 93.31 110 GLU A C 1
ATOM 887 O O . GLU A 1 110 ? 16.523 -6.435 4.808 1.00 93.31 110 GLU A O 1
ATOM 892 N N . SER A 1 111 ? 17.861 -5.527 6.364 1.00 91.00 111 SER A N 1
ATOM 893 C CA . SER A 1 111 ? 17.429 -4.140 6.110 1.00 91.00 111 SER A CA 1
ATOM 894 C C . SER A 1 111 ? 17.535 -3.760 4.628 1.00 91.00 111 SER A C 1
ATOM 896 O O . SER A 1 111 ? 16.596 -3.209 4.064 1.00 91.00 111 SER A O 1
ATOM 898 N N . ASN A 1 112 ? 18.630 -4.134 3.957 1.00 91.62 112 ASN A N 1
ATOM 899 C CA . ASN A 1 112 ? 18.834 -3.815 2.542 1.00 91.62 112 ASN A CA 1
ATOM 900 C C . ASN A 1 112 ? 17.777 -4.469 1.641 1.00 91.62 112 ASN A C 1
ATOM 902 O O . ASN A 1 112 ? 17.174 -3.777 0.822 1.00 91.62 112 ASN A O 1
ATOM 906 N N . CYS A 1 113 ? 17.506 -5.767 1.823 1.00 93.62 113 CYS A N 1
ATOM 907 C CA . CYS A 1 113 ? 16.478 -6.449 1.042 1.00 93.62 113 CYS A CA 1
ATOM 908 C C . CYS A 1 113 ? 15.081 -5.910 1.360 1.00 93.62 113 CYS A C 1
ATOM 910 O O . CYS A 1 113 ? 14.303 -5.632 0.453 1.00 93.62 113 CYS A O 1
ATOM 912 N N . ARG A 1 114 ? 14.770 -5.694 2.644 1.00 93.12 114 ARG A N 1
ATOM 913 C CA . ARG A 1 114 ? 13.499 -5.104 3.079 1.00 93.12 114 ARG A CA 1
ATOM 914 C C . ARG A 1 114 ? 13.227 -3.768 2.393 1.00 93.12 114 ARG A C 1
ATOM 916 O O . ARG A 1 114 ? 12.130 -3.570 1.873 1.00 93.12 114 ARG A O 1
ATOM 923 N N . ASN A 1 115 ? 14.223 -2.886 2.376 1.00 91.12 115 ASN A N 1
ATOM 924 C CA . ASN A 1 115 ? 14.101 -1.567 1.769 1.00 91.12 115 ASN A CA 1
ATOM 925 C C . ASN A 1 115 ? 13.889 -1.670 0.254 1.00 91.12 115 ASN A C 1
ATOM 927 O O . ASN A 1 115 ? 13.060 -0.948 -0.298 1.00 91.12 115 ASN A O 1
ATOM 931 N N . GLU A 1 116 ? 14.589 -2.593 -0.412 1.00 91.44 116 GLU A N 1
ATOM 932 C CA . GLU A 1 116 ? 14.421 -2.815 -1.850 1.00 91.44 116 GLU A CA 1
ATOM 933 C C . GLU A 1 116 ? 13.028 -3.375 -2.183 1.00 91.44 116 GLU A C 1
ATOM 935 O O . GLU A 1 116 ? 12.375 -2.894 -3.105 1.00 91.44 116 GLU A O 1
ATOM 940 N N . ILE A 1 117 ? 12.510 -4.321 -1.390 1.00 92.75 117 ILE A N 1
ATOM 941 C CA . ILE A 1 117 ? 11.151 -4.860 -1.559 1.00 92.75 117 ILE A CA 1
ATOM 942 C C . ILE A 1 117 ? 10.092 -3.759 -1.412 1.00 92.75 117 ILE A C 1
ATOM 944 O O . ILE A 1 117 ? 9.166 -3.693 -2.223 1.00 92.75 117 ILE A O 1
ATOM 948 N N . LEU A 1 118 ? 10.216 -2.892 -0.402 1.00 92.81 118 LEU A N 1
ATOM 949 C CA . LEU A 1 118 ? 9.270 -1.793 -0.179 1.00 92.81 118 LEU A CA 1
ATOM 950 C C . LEU A 1 118 ? 9.336 -0.743 -1.292 1.00 92.81 118 LEU A C 1
ATOM 952 O O . LEU A 1 118 ? 8.292 -0.324 -1.786 1.00 92.81 118 LEU A O 1
ATOM 956 N N . LYS A 1 119 ? 10.539 -0.394 -1.756 1.00 90.94 119 LYS A N 1
ATOM 957 C CA . LYS A 1 119 ? 10.741 0.500 -2.905 1.00 90.94 119 LYS A CA 1
ATOM 958 C C . LYS A 1 119 ? 10.100 -0.055 -4.180 1.00 90.94 119 LYS A C 1
ATOM 960 O O . LYS A 1 119 ? 9.427 0.673 -4.904 1.00 90.94 119 LYS A O 1
ATOM 965 N N . ILE A 1 120 ? 10.266 -1.348 -4.459 1.00 91.56 120 ILE A N 1
ATOM 966 C CA . ILE A 1 120 ? 9.621 -1.992 -5.612 1.00 91.56 120 ILE A CA 1
ATOM 967 C C . ILE A 1 120 ? 8.098 -1.965 -5.455 1.00 91.56 120 ILE A C 1
ATOM 969 O O . ILE A 1 120 ? 7.389 -1.664 -6.413 1.00 91.56 120 ILE A O 1
ATOM 973 N N . ALA A 1 121 ? 7.585 -2.238 -4.253 1.00 93.38 121 ALA A N 1
ATOM 974 C CA . ALA A 1 121 ? 6.151 -2.220 -3.985 1.00 93.38 121 ALA A CA 1
ATOM 975 C C . ALA A 1 121 ? 5.530 -0.817 -4.157 1.00 93.38 121 ALA A C 1
ATOM 977 O O . ALA A 1 121 ? 4.417 -0.721 -4.687 1.00 93.38 121 ALA A O 1
ATOM 978 N N . GLU A 1 122 ? 6.260 0.238 -3.770 1.00 93.19 122 GLU A N 1
ATOM 979 C CA . GLU A 1 122 ? 5.949 1.651 -4.037 1.00 93.19 122 GLU A CA 1
ATOM 980 C C . GLU A 1 122 ? 5.900 1.926 -5.546 1.00 93.19 122 GLU A C 1
ATOM 982 O O . GLU A 1 122 ? 4.868 2.368 -6.048 1.00 93.19 122 GLU A O 1
ATOM 987 N N . LEU A 1 123 ? 6.942 1.571 -6.307 1.00 91.50 123 LEU A N 1
ATOM 988 C CA . LEU A 1 123 ? 6.973 1.769 -7.766 1.00 91.50 123 LEU A CA 1
ATOM 989 C C . LEU A 1 123 ? 5.836 1.030 -8.489 1.00 91.50 123 LEU A C 1
ATOM 991 O O . LEU A 1 123 ? 5.266 1.537 -9.454 1.00 91.50 123 LEU A O 1
ATOM 995 N N . GLN A 1 124 ? 5.481 -0.162 -8.011 1.00 92.94 124 GLN A N 1
ATOM 996 C CA . GLN A 1 124 ? 4.382 -0.962 -8.549 1.00 92.94 124 GLN A CA 1
ATOM 997 C C . GLN A 1 124 ? 2.989 -0.447 -8.154 1.00 92.94 124 GLN A C 1
ATOM 999 O O . GLN A 1 124 ? 1.995 -0.936 -8.688 1.00 92.94 124 GLN A O 1
ATOM 1004 N N . SER A 1 125 ? 2.888 0.491 -7.207 1.00 94.62 125 SER A N 1
ATOM 1005 C CA . SER A 1 125 ? 1.600 0.987 -6.709 1.00 94.62 125 SER A CA 1
ATOM 1006 C C . SER A 1 125 ? 0.890 1.942 -7.676 1.00 94.62 125 SER A C 1
ATOM 1008 O O . SER A 1 125 ? -0.335 2.034 -7.633 1.00 94.62 125 SER A O 1
ATOM 1010 N N . ASP A 1 126 ? 1.634 2.591 -8.579 1.00 92.75 126 ASP A N 1
ATOM 1011 C CA . ASP A 1 126 ? 1.112 3.525 -9.587 1.00 92.75 126 ASP A CA 1
ATOM 1012 C C . ASP A 1 126 ? 0.208 2.821 -10.614 1.00 92.75 126 ASP A C 1
ATOM 1014 O O . ASP A 1 126 ? -0.922 3.235 -10.867 1.00 92.75 126 ASP A O 1
ATOM 1018 N N . ASP A 1 127 ? 0.663 1.710 -11.192 1.00 93.56 127 ASP A N 1
ATOM 1019 C CA . ASP A 1 127 ? -0.090 0.990 -12.217 1.00 93.56 127 ASP A CA 1
ATOM 1020 C C . ASP A 1 127 ? -0.082 -0.517 -11.944 1.00 93.56 127 ASP A C 1
ATOM 1022 O O . ASP A 1 127 ? 0.969 -1.151 -11.872 1.00 93.56 127 ASP A O 1
ATOM 1026 N N . TRP A 1 128 ? -1.276 -1.110 -11.849 1.00 94.31 128 TRP A N 1
ATOM 1027 C CA . TRP A 1 128 ? -1.476 -2.538 -11.599 1.00 94.31 128 TRP A CA 1
ATOM 1028 C C . TRP A 1 128 ? -0.766 -3.451 -12.617 1.00 94.31 128 TRP A C 1
ATOM 1030 O O . TRP A 1 128 ? -0.438 -4.584 -12.277 1.00 94.31 128 TRP A O 1
ATOM 1040 N N . HIS A 1 129 ? -0.466 -2.972 -13.834 1.00 92.12 129 HIS A N 1
ATOM 1041 C CA . HIS A 1 129 ? 0.327 -3.720 -14.820 1.00 92.12 129 HIS A CA 1
ATOM 1042 C C . HIS A 1 129 ? 1.784 -3.956 -14.384 1.00 92.12 129 HIS A C 1
ATOM 1044 O O . HIS A 1 129 ? 2.441 -4.857 -14.914 1.00 92.12 129 HIS A O 1
ATOM 1050 N N . LEU A 1 130 ? 2.306 -3.137 -13.464 1.00 91.50 130 LEU A N 1
ATOM 1051 C CA . LEU A 1 130 ? 3.672 -3.230 -12.946 1.00 91.50 130 LEU A CA 1
ATOM 1052 C C . LEU A 1 130 ? 3.806 -4.351 -11.908 1.00 91.50 130 LEU A C 1
ATOM 1054 O O . LEU A 1 130 ? 4.861 -4.975 -11.811 1.00 91.50 130 LEU A O 1
ATOM 1058 N N . ASP A 1 131 ? 2.736 -4.660 -11.176 1.00 91.44 131 ASP A N 1
ATOM 1059 C CA . ASP A 1 131 ? 2.666 -5.831 -10.306 1.00 91.44 131 ASP A CA 1
ATOM 1060 C C . ASP A 1 131 ? 2.146 -7.029 -11.106 1.00 91.44 131 ASP A C 1
ATOM 1062 O O . ASP A 1 131 ? 0.944 -7.260 -11.231 1.00 91.44 131 ASP A O 1
ATOM 1066 N N . ARG A 1 132 ? 3.061 -7.813 -11.683 1.00 87.88 132 ARG A N 1
ATOM 1067 C CA . ARG A 1 132 ? 2.679 -8.945 -12.540 1.00 87.88 132 ARG A CA 1
ATOM 1068 C C . ARG A 1 132 ? 1.839 -9.987 -11.816 1.00 87.88 132 ARG A C 1
ATOM 1070 O O . ARG A 1 132 ? 0.927 -10.550 -12.420 1.00 87.88 132 ARG A O 1
ATOM 1077 N N . ALA A 1 133 ? 2.137 -10.249 -10.549 1.00 86.75 133 ALA A N 1
ATOM 1078 C CA . ALA A 1 133 ? 1.432 -11.272 -9.797 1.00 86.75 133 ALA A CA 1
ATOM 1079 C C . ALA A 1 133 ? -0.010 -10.839 -9.495 1.00 86.75 133 ALA A C 1
ATOM 1081 O O . ALA A 1 133 ? -0.933 -11.644 -9.635 1.00 86.75 133 ALA A O 1
ATOM 1082 N N . LEU A 1 134 ? -0.207 -9.563 -9.147 1.00 91.88 134 LEU A N 1
ATOM 1083 C CA . LEU A 1 134 ? -1.526 -8.944 -9.044 1.00 91.88 134 LEU A CA 1
ATOM 1084 C C . LEU A 1 134 ? -2.246 -8.944 -10.397 1.00 91.88 134 LEU A C 1
ATOM 1086 O O . LEU A 1 134 ? -3.377 -9.416 -10.470 1.00 91.88 134 LEU A O 1
ATOM 1090 N N . TYR A 1 135 ? -1.587 -8.464 -11.458 1.00 92.69 135 TYR A N 1
ATOM 1091 C CA . TYR A 1 135 ? -2.159 -8.358 -12.799 1.00 92.69 135 TYR A CA 1
ATOM 1092 C C . TYR A 1 135 ? -2.795 -9.678 -13.224 1.00 92.69 135 TYR A C 1
ATOM 1094 O O . TYR A 1 135 ? -4.001 -9.726 -13.431 1.00 92.69 135 TYR A O 1
ATOM 1102 N N . TYR A 1 136 ? -2.026 -10.773 -13.256 1.00 90.75 136 TYR A N 1
ATOM 1103 C CA . TYR A 1 136 ? -2.533 -12.074 -13.704 1.00 90.75 136 TYR A CA 1
ATOM 1104 C C . TYR A 1 136 ? -3.606 -12.669 -12.790 1.00 90.75 136 TYR A C 1
ATOM 1106 O O . TYR A 1 136 ? -4.495 -13.367 -13.277 1.00 90.75 136 TYR A O 1
ATOM 1114 N N . ALA A 1 137 ? -3.543 -12.403 -11.485 1.00 92.69 137 ALA A N 1
ATOM 1115 C CA . ALA A 1 137 ? -4.564 -12.873 -10.557 1.00 92.69 137 ALA A CA 1
ATOM 1116 C C . ALA A 1 137 ? -5.894 -12.125 -10.716 1.00 92.69 137 ALA A C 1
ATOM 1118 O O . ALA A 1 137 ? -6.935 -12.726 -10.478 1.00 92.69 137 ALA A O 1
ATOM 1119 N N . CYS A 1 138 ? -5.849 -10.852 -11.119 1.00 96.12 138 CYS A N 1
ATOM 1120 C CA . CYS A 1 138 ? -6.979 -9.929 -11.067 1.00 96.12 138 CYS A CA 1
ATOM 1121 C C . CYS A 1 138 ? -7.547 -9.522 -12.435 1.00 96.12 138 CYS A C 1
ATOM 1123 O O . CYS A 1 138 ? -8.457 -8.704 -12.456 1.00 96.12 138 CYS A O 1
ATOM 1125 N N . ILE A 1 139 ? -7.056 -10.038 -13.576 1.00 96.38 139 ILE A N 1
ATOM 1126 C CA . ILE A 1 139 ? -7.537 -9.605 -14.914 1.00 96.38 139 ILE A CA 1
ATOM 1127 C C . ILE A 1 139 ? -9.062 -9.724 -15.029 1.00 96.38 139 ILE A C 1
ATOM 1129 O O . ILE A 1 139 ? -9.723 -8.770 -15.426 1.00 96.38 139 ILE A O 1
ATOM 1133 N N . LYS A 1 140 ? -9.616 -10.877 -14.634 1.00 97.38 140 LYS A N 1
ATOM 1134 C CA . LYS A 1 140 ? -11.061 -11.134 -14.707 1.00 97.38 140 LYS A CA 1
ATOM 1135 C C . LYS A 1 140 ? -11.845 -10.257 -13.736 1.00 97.38 140 LYS A C 1
ATOM 1137 O O . LYS A 1 140 ? -12.818 -9.635 -14.136 1.00 97.38 140 LYS A O 1
ATOM 1142 N N . ASP A 1 141 ? -11.373 -10.138 -12.496 1.00 98.31 141 ASP A N 1
ATOM 1143 C CA . ASP A 1 141 ? -12.012 -9.280 -11.493 1.00 98.31 141 ASP A CA 1
ATOM 1144 C C . ASP A 1 141 ? -11.975 -7.800 -11.920 1.00 98.31 141 ASP A C 1
ATOM 1146 O O . ASP A 1 141 ? -12.939 -7.059 -11.740 1.00 98.31 141 ASP A O 1
ATOM 1150 N N . LYS A 1 142 ? -10.896 -7.358 -12.580 1.00 97.69 142 LYS A N 1
ATOM 1151 C CA . LYS A 1 142 ? -10.800 -6.016 -13.163 1.00 97.69 142 LYS A CA 1
ATOM 1152 C C . LYS A 1 142 ? -11.823 -5.814 -14.280 1.00 97.69 142 LYS A C 1
ATOM 1154 O O . LYS A 1 142 ? -12.352 -4.713 -14.410 1.00 97.69 142 LYS A O 1
ATOM 1159 N N . GLU A 1 143 ? -12.057 -6.817 -15.123 1.00 97.19 143 GLU A N 1
ATOM 1160 C CA . GLU A 1 143 ? -13.049 -6.759 -16.206 1.00 97.19 143 GLU A CA 1
ATOM 1161 C C . GLU A 1 143 ? -14.486 -6.748 -15.679 1.00 97.19 143 GLU A C 1
ATOM 1163 O O . GLU A 1 143 ? -15.321 -6.044 -16.237 1.00 97.19 143 GLU A O 1
ATOM 1168 N N . GLU A 1 144 ? -14.761 -7.481 -14.603 1.00 97.69 144 GLU A N 1
ATOM 1169 C CA . GLU A 1 144 ? -16.102 -7.628 -14.035 1.00 97.69 144 GLU A CA 1
ATOM 1170 C C . GLU A 1 144 ? -16.485 -6.462 -13.112 1.00 97.69 144 GLU A C 1
ATOM 1172 O O . GLU A 1 144 ? -17.537 -5.851 -13.291 1.00 97.69 144 GLU A O 1
ATOM 1177 N N . PHE A 1 145 ? -15.610 -6.099 -12.170 1.00 97.12 145 PHE A N 1
ATOM 1178 C CA . PHE A 1 145 ? -15.908 -5.113 -11.126 1.00 97.12 145 PHE A CA 1
ATOM 1179 C C . PHE A 1 145 ? -15.384 -3.706 -11.454 1.00 97.12 145 PHE A C 1
ATOM 1181 O O . PHE A 1 145 ? -15.977 -2.706 -11.061 1.00 97.12 145 PHE A O 1
ATOM 1188 N N . CYS A 1 146 ? -14.288 -3.602 -12.215 1.00 97.44 146 CYS A N 1
ATOM 1189 C CA . CYS A 1 146 ? -13.557 -2.346 -12.437 1.00 97.44 146 CYS A CA 1
ATOM 1190 C C . CYS A 1 146 ? -13.391 -1.997 -13.929 1.00 97.44 146 CYS A C 1
ATOM 1192 O O . CYS A 1 146 ? -12.407 -1.360 -14.323 1.00 97.44 146 CYS A O 1
ATOM 1194 N N . ALA A 1 147 ? -14.337 -2.412 -14.784 1.00 96.25 147 ALA A N 1
ATOM 1195 C CA . ALA A 1 147 ? -14.219 -2.336 -16.246 1.00 96.25 147 ALA A CA 1
ATOM 1196 C C . ALA A 1 147 ? -13.828 -0.935 -16.748 1.00 96.25 147 ALA A C 1
ATOM 1198 O O . ALA A 1 147 ? -12.893 -0.792 -17.543 1.00 96.25 147 ALA A O 1
ATOM 1199 N N . ASN A 1 148 ? -14.505 0.085 -16.214 1.00 96.25 148 ASN A N 1
ATOM 1200 C CA . ASN A 1 148 ? -14.394 1.486 -16.623 1.00 96.25 148 ASN A CA 1
ATOM 1201 C C . ASN A 1 148 ? -13.302 2.265 -15.876 1.00 96.25 148 ASN A C 1
ATOM 1203 O O . ASN A 1 148 ? -13.153 3.465 -16.102 1.00 96.25 148 ASN A O 1
ATOM 1207 N N . VAL A 1 149 ? -12.549 1.614 -14.983 1.00 97.38 149 VAL A N 1
ATOM 1208 C CA . VAL A 1 149 ? -11.491 2.276 -14.219 1.00 97.38 149 VAL A CA 1
ATOM 1209 C C . VAL A 1 149 ? -10.214 2.340 -15.066 1.00 97.38 149 VAL A C 1
ATOM 1211 O O . VAL A 1 149 ? -9.658 1.295 -15.420 1.00 97.38 149 VAL A O 1
ATOM 1214 N N . PRO A 1 150 ? -9.731 3.544 -15.419 1.00 95.94 150 PRO A N 1
ATOM 1215 C CA . PRO A 1 150 ? -8.481 3.702 -16.156 1.00 95.94 150 PRO A CA 1
ATOM 1216 C C . PRO A 1 150 ? -7.261 3.337 -15.297 1.00 95.94 150 PRO A C 1
ATOM 1218 O O . PRO A 1 150 ? -7.218 3.619 -14.100 1.00 95.94 150 PRO A O 1
ATOM 1221 N N . SER A 1 151 ? -6.238 2.756 -15.929 1.00 93.81 151 SER A N 1
ATOM 1222 C CA . SER A 1 151 ? -4.956 2.432 -15.284 1.00 93.81 151 SER A CA 1
ATOM 1223 C C . SER A 1 151 ? -4.139 3.678 -14.912 1.00 93.81 151 SER A C 1
ATOM 1225 O O . SER A 1 151 ? -4.439 4.796 -15.352 1.00 93.81 151 SER A O 1
ATOM 1227 N N . GLY A 1 152 ? -3.114 3.473 -14.084 1.00 92.75 152 GLY A N 1
ATOM 1228 C CA . GLY A 1 152 ? -2.288 4.533 -13.507 1.00 92.75 152 GLY A CA 1
ATOM 1229 C C . GLY A 1 152 ? -2.930 5.218 -12.299 1.00 92.75 152 GLY A C 1
ATOM 1230 O O . GLY A 1 152 ? -4.157 5.180 -12.114 1.00 92.75 152 GLY A O 1
ATOM 1231 N N . ASN A 1 153 ? -2.088 5.884 -11.513 1.00 93.50 153 ASN A N 1
ATOM 1232 C CA . ASN A 1 153 ? -2.440 6.567 -10.274 1.00 93.50 153 ASN A CA 1
ATOM 1233 C C . ASN A 1 153 ? -3.129 5.671 -9.227 1.00 93.50 153 ASN A C 1
ATOM 1235 O O . ASN A 1 153 ? -4.042 6.116 -8.539 1.00 93.50 153 ASN A O 1
ATOM 1239 N N . GLY A 1 154 ? -2.801 4.380 -9.165 1.00 95.06 154 GLY A N 1
ATOM 1240 C CA . GLY A 1 154 ? -3.342 3.434 -8.181 1.00 95.06 154 GLY A CA 1
ATOM 1241 C C . GLY A 1 154 ? -4.825 3.067 -8.335 1.00 95.06 154 GLY A C 1
ATOM 1242 O O . GLY A 1 154 ? -5.274 2.109 -7.709 1.00 95.06 154 GLY A O 1
ATOM 1243 N N . ARG A 1 155 ? -5.574 3.739 -9.217 1.00 96.44 155 ARG A N 1
ATOM 1244 C CA . ARG A 1 155 ? -7.048 3.673 -9.307 1.00 96.44 155 ARG A CA 1
ATOM 1245 C C . ARG A 1 155 ? -7.617 2.266 -9.467 1.00 96.44 155 ARG A C 1
ATOM 1247 O O . ARG A 1 155 ? -8.620 1.918 -8.853 1.00 96.44 155 ARG A O 1
ATOM 1254 N N . VAL A 1 156 ? -6.988 1.438 -10.304 1.00 97.75 156 VAL A N 1
ATOM 1255 C CA . VAL A 1 156 ? -7.431 0.045 -10.506 1.00 97.75 156 VAL A CA 1
ATOM 1256 C C . VAL A 1 156 ? -7.224 -0.775 -9.235 1.00 97.75 156 VAL A C 1
ATOM 1258 O O . VAL A 1 156 ? -8.098 -1.551 -8.864 1.00 97.75 156 VAL A O 1
ATOM 1261 N N . ILE A 1 157 ? -6.090 -0.591 -8.554 1.00 96.81 157 ILE A N 1
ATOM 1262 C CA . ILE A 1 157 ? -5.795 -1.294 -7.303 1.00 96.81 157 ILE A CA 1
ATOM 1263 C C . ILE A 1 157 ? -6.798 -0.864 -6.229 1.00 96.81 157 ILE A C 1
ATOM 1265 O O . ILE A 1 157 ? -7.292 -1.720 -5.500 1.00 96.81 157 ILE A O 1
ATOM 1269 N N . ASP A 1 158 ? -7.135 0.425 -6.150 1.00 94.44 158 ASP A N 1
ATOM 1270 C CA . ASP A 1 158 ? -8.119 0.917 -5.186 1.00 94.44 158 ASP A CA 1
ATOM 1271 C C . ASP A 1 158 ? -9.531 0.380 -5.452 1.00 94.44 158 ASP A C 1
ATOM 1273 O O . ASP A 1 158 ? -10.160 -0.173 -4.552 1.00 94.44 158 ASP A O 1
ATOM 1277 N N . CYS A 1 159 ? -9.975 0.382 -6.713 1.00 96.19 159 CYS A N 1
ATOM 1278 C CA . CYS A 1 159 ? -11.239 -0.247 -7.100 1.00 96.19 159 CYS A CA 1
ATOM 1279 C C . CYS A 1 159 ? -11.295 -1.735 -6.710 1.00 96.19 159 CYS A C 1
ATOM 1281 O O . CYS A 1 159 ? -12.265 -2.189 -6.102 1.00 96.19 159 CYS A O 1
ATOM 1283 N N . LEU A 1 160 ? -10.230 -2.497 -6.983 1.00 96.50 160 LEU A N 1
ATOM 1284 C CA . LEU A 1 160 ? -10.159 -3.913 -6.610 1.00 96.50 160 LEU A CA 1
ATOM 1285 C C . LEU A 1 160 ? -10.196 -4.121 -5.085 1.00 96.50 160 LEU A C 1
ATOM 1287 O O . LEU A 1 160 ? -10.744 -5.122 -4.630 1.00 96.50 160 LEU A O 1
ATOM 1291 N N . LYS A 1 161 ? -9.656 -3.195 -4.275 1.00 91.25 161 LYS A N 1
ATOM 1292 C CA . LYS A 1 161 ? -9.784 -3.249 -2.804 1.00 91.25 161 LYS A CA 1
ATOM 1293 C C . LYS A 1 161 ? -11.236 -3.102 -2.353 1.00 91.25 161 LYS A C 1
ATOM 1295 O O . LYS A 1 161 ? -11.624 -3.776 -1.400 1.00 91.25 161 LYS A O 1
ATOM 1300 N N . LEU A 1 162 ? -12.016 -2.238 -3.005 1.00 88.75 162 LEU A N 1
ATOM 1301 C CA . LEU A 1 162 ? -13.415 -1.986 -2.648 1.00 88.75 162 LEU A CA 1
ATOM 1302 C C . LEU A 1 162 ? -14.302 -3.212 -2.895 1.00 88.75 162 LEU A C 1
ATOM 1304 O O . LEU A 1 162 ? -15.112 -3.539 -2.035 1.00 88.75 162 LEU A O 1
ATOM 1308 N N . HIS A 1 163 ? -14.089 -3.914 -4.010 1.00 91.44 163 HIS A N 1
ATOM 1309 C CA . HIS A 1 163 ? -14.883 -5.083 -4.417 1.00 91.44 163 HIS A CA 1
ATOM 1310 C C . HIS A 1 163 ? -14.359 -6.426 -3.892 1.00 91.44 163 HIS A C 1
ATOM 1312 O O . HIS A 1 163 ? -14.974 -7.465 -4.102 1.00 91.44 163 HIS A O 1
ATOM 1318 N N . LYS A 1 164 ? -13.224 -6.432 -3.188 1.00 88.62 164 LYS A N 1
ATOM 1319 C CA . LYS A 1 164 ? -12.515 -7.641 -2.739 1.00 88.62 164 LYS A CA 1
ATOM 1320 C C . LYS A 1 164 ? -13.377 -8.656 -1.974 1.00 88.62 164 LYS A C 1
ATOM 1322 O O . LYS A 1 164 ? -13.062 -9.845 -1.981 1.00 88.62 164 LYS A O 1
ATOM 1327 N N . LEU A 1 165 ? -14.387 -8.180 -1.246 1.00 83.00 165 LEU A N 1
ATOM 1328 C CA . LEU A 1 165 ? -15.280 -8.999 -0.417 1.00 83.00 165 LEU A CA 1
ATOM 1329 C C . LEU A 1 165 ? -16.648 -9.240 -1.076 1.00 83.00 165 LEU A C 1
ATOM 1331 O O . LEU A 1 165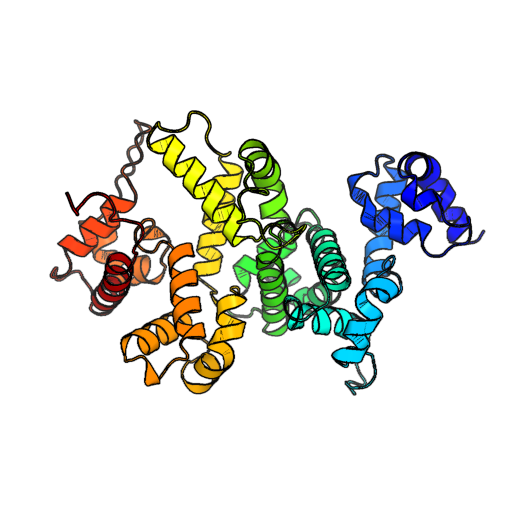 ? -17.508 -9.876 -0.468 1.00 83.00 165 LEU A O 1
ATOM 1335 N N . ASP A 1 166 ? -16.854 -8.742 -2.295 1.00 85.94 166 ASP A N 1
ATOM 1336 C CA . ASP A 1 166 ? -18.115 -8.895 -3.007 1.00 85.94 166 ASP A CA 1
ATOM 1337 C C . ASP A 1 166 ? -18.277 -10.322 -3.535 1.00 85.94 166 ASP A C 1
ATOM 1339 O O . ASP A 1 166 ? -17.319 -11.034 -3.856 1.00 85.94 166 ASP A O 1
ATOM 1343 N N . GLN A 1 167 ? -19.531 -10.754 -3.650 1.00 88.12 167 GLN A N 1
ATOM 1344 C CA . GLN A 1 167 ? -19.850 -12.060 -4.205 1.00 88.12 167 GLN A CA 1
ATOM 1345 C C . GLN A 1 167 ? -19.365 -12.158 -5.658 1.00 88.12 167 GLN A C 1
ATOM 1347 O O . GLN A 1 167 ? -19.672 -11.303 -6.482 1.00 88.12 167 GLN A O 1
ATOM 1352 N N . GLY A 1 168 ? -18.650 -13.238 -5.977 1.00 90.88 168 GLY A N 1
ATOM 1353 C CA . GLY A 1 168 ? -18.090 -13.471 -7.312 1.00 90.88 168 GLY A CA 1
ATOM 1354 C C . GLY A 1 168 ? -16.639 -13.014 -7.465 1.00 90.88 168 GLY A C 1
ATOM 1355 O O . GLY A 1 168 ? -15.969 -13.481 -8.382 1.00 90.88 168 GLY A O 1
ATOM 1356 N N . PHE A 1 169 ? -16.117 -12.209 -6.533 1.00 94.00 169 PHE A N 1
ATOM 1357 C CA . PHE A 1 169 ? -14.716 -11.799 -6.545 1.00 94.00 169 PHE A CA 1
ATOM 1358 C C . PHE A 1 169 ? -13.787 -12.992 -6.280 1.00 94.00 169 PHE A C 1
ATOM 1360 O O . PHE A 1 169 ? -14.005 -13.795 -5.366 1.00 94.00 169 PHE A O 1
ATOM 1367 N N . SER A 1 170 ? -12.733 -13.140 -7.081 1.00 96.25 170 SER A N 1
ATOM 1368 C CA . SER A 1 170 ? -11.881 -14.326 -7.029 1.00 96.25 170 SER A CA 1
ATOM 1369 C C . SER A 1 170 ? -10.978 -14.359 -5.786 1.00 96.25 170 SER A C 1
ATOM 1371 O O . SER A 1 170 ? -10.311 -13.382 -5.437 1.00 96.25 170 SER A O 1
ATOM 1373 N N . GLU A 1 171 ? -10.855 -15.529 -5.140 1.00 91.06 171 GLU A N 1
ATOM 1374 C CA . GLU A 1 171 ? -9.963 -15.708 -3.975 1.00 91.06 171 GLU A CA 1
ATOM 1375 C C . GLU A 1 171 ? -8.490 -15.432 -4.334 1.00 91.06 171 GLU A C 1
ATOM 1377 O O . GLU A 1 171 ? -7.717 -14.922 -3.517 1.00 91.06 171 GLU A O 1
ATOM 1382 N N . LYS A 1 172 ? -8.097 -15.709 -5.587 1.00 92.56 172 LYS A N 1
ATOM 1383 C CA . LYS A 1 172 ? -6.745 -15.437 -6.096 1.00 92.56 172 LYS A CA 1
ATOM 1384 C C . LYS A 1 172 ? -6.456 -13.939 -6.126 1.00 92.56 172 LYS A C 1
ATOM 1386 O O . LYS A 1 172 ? -5.420 -13.525 -5.600 1.00 92.56 172 LYS A O 1
ATOM 1391 N N . CYS A 1 173 ? -7.351 -13.131 -6.695 1.00 95.44 173 CYS A N 1
ATOM 1392 C CA . CYS A 1 173 ? -7.183 -11.683 -6.689 1.00 95.44 173 CYS A CA 1
ATOM 1393 C C . CYS A 1 173 ? -7.284 -11.119 -5.269 1.00 95.44 173 CYS A C 1
ATOM 1395 O O . CYS A 1 173 ? -6.429 -10.331 -4.862 1.00 95.44 173 CYS A O 1
ATOM 1397 N N . ALA A 1 174 ? -8.243 -11.595 -4.465 1.00 90.69 174 ALA A N 1
ATOM 1398 C CA . ALA A 1 174 ? -8.417 -11.131 -3.091 1.00 90.69 174 ALA A CA 1
ATOM 1399 C C . ALA A 1 174 ? -7.153 -11.357 -2.250 1.00 90.69 174 ALA A C 1
ATOM 1401 O O . ALA A 1 174 ? -6.734 -10.480 -1.493 1.00 90.69 174 ALA A O 1
ATOM 1402 N N . THR A 1 175 ? -6.489 -12.500 -2.428 1.00 88.69 175 THR A N 1
ATOM 1403 C CA . THR A 1 175 ? -5.209 -12.802 -1.777 1.00 88.69 175 THR A CA 1
ATOM 1404 C C . THR A 1 175 ? -4.112 -11.823 -2.199 1.00 88.69 175 THR A C 1
ATOM 1406 O O . THR A 1 175 ? -3.383 -11.313 -1.347 1.00 88.69 175 THR A O 1
ATOM 1409 N N . ARG A 1 176 ? -4.002 -11.497 -3.495 1.00 91.38 176 ARG A N 1
ATOM 1410 C CA . ARG A 1 176 ? -2.999 -10.534 -3.985 1.00 91.38 176 ARG A CA 1
ATOM 1411 C C . ARG A 1 176 ? -3.249 -9.122 -3.472 1.00 91.38 176 ARG A C 1
ATOM 1413 O O . ARG A 1 176 ? -2.305 -8.469 -3.030 1.00 91.38 176 ARG A O 1
ATOM 1420 N N . ILE A 1 177 ? -4.506 -8.689 -3.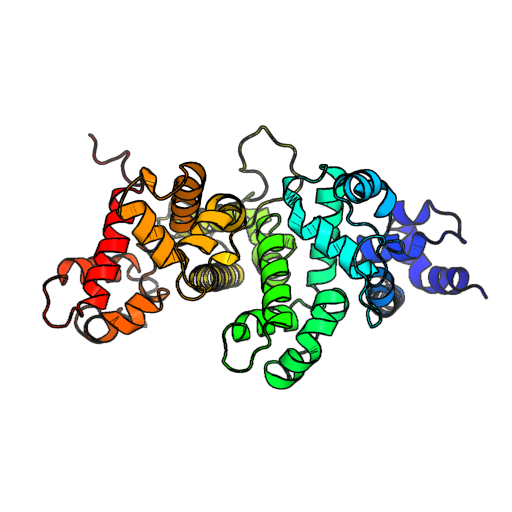444 1.00 93.50 177 ILE A N 1
ATOM 1421 C CA . ILE A 1 177 ? -4.894 -7.403 -2.863 1.00 93.50 177 ILE A CA 1
ATOM 1422 C C . ILE A 1 177 ? -4.558 -7.368 -1.364 1.00 93.50 177 ILE A C 1
ATOM 1424 O O . ILE A 1 177 ? -3.920 -6.417 -0.918 1.00 93.50 177 ILE A O 1
ATOM 1428 N N . SER A 1 178 ? -4.876 -8.425 -0.601 1.00 88.44 178 SER A N 1
ATOM 1429 C CA . SER A 1 178 ? -4.484 -8.547 0.816 1.00 88.44 178 SER A CA 1
ATOM 1430 C C . SER A 1 178 ? -2.975 -8.421 1.016 1.00 88.44 178 SER A C 1
ATOM 1432 O O . SER A 1 178 ? -2.527 -7.722 1.921 1.00 88.44 178 SER A O 1
ATOM 1434 N N . ASN A 1 179 ? -2.182 -9.094 0.178 1.00 89.06 179 ASN A N 1
ATOM 1435 C CA . ASN A 1 179 ? -0.724 -9.056 0.270 1.00 89.06 179 ASN A CA 1
ATOM 1436 C C . ASN A 1 179 ? -0.195 -7.632 0.057 1.00 89.06 179 ASN A C 1
ATOM 1438 O O . ASN A 1 179 ? 0.643 -7.181 0.837 1.00 89.06 179 ASN A O 1
ATOM 1442 N N . ARG A 1 180 ? -0.731 -6.899 -0.930 1.00 92.44 180 ARG A N 1
ATOM 1443 C CA . ARG A 1 180 ? -0.389 -5.484 -1.146 1.00 92.44 180 ARG A CA 1
ATOM 1444 C C . ARG A 1 180 ? -0.802 -4.600 0.028 1.00 92.44 180 ARG A C 1
ATOM 1446 O O . ARG A 1 180 ? 0.003 -3.799 0.487 1.00 92.44 180 ARG A O 1
ATOM 1453 N N . GLN A 1 181 ? -2.021 -4.767 0.542 1.00 89.75 181 GLN A N 1
ATOM 1454 C CA . GLN A 1 181 ? -2.504 -4.004 1.698 1.00 89.75 181 GLN A CA 1
ATOM 1455 C C . GLN A 1 181 ? -1.628 -4.242 2.941 1.00 89.75 181 GLN A C 1
ATOM 1457 O O . GLN A 1 181 ? -1.344 -3.296 3.672 1.00 89.75 181 GLN A O 1
ATOM 1462 N N . ARG A 1 182 ? -1.144 -5.477 3.147 1.00 87.31 182 ARG A N 1
ATOM 1463 C CA . ARG A 1 182 ? -0.210 -5.820 4.230 1.00 87.31 182 ARG A CA 1
ATOM 1464 C C . ARG A 1 182 ? 1.166 -5.183 4.030 1.00 87.31 182 ARG A C 1
ATOM 1466 O O . ARG A 1 182 ? 1.729 -4.662 4.985 1.00 87.31 182 ARG A O 1
ATOM 1473 N N . LEU A 1 183 ? 1.705 -5.188 2.808 1.00 90.50 183 LEU A N 1
ATOM 1474 C CA . LEU A 1 183 ? 2.962 -4.490 2.503 1.00 90.50 183 LEU A CA 1
ATOM 1475 C C . LEU A 1 183 ? 2.857 -2.989 2.781 1.00 90.50 183 LEU A C 1
ATOM 1477 O O . LEU A 1 183 ? 3.775 -2.421 3.367 1.00 90.50 183 LEU A O 1
ATOM 1481 N N . ALA A 1 184 ? 1.716 -2.381 2.450 1.00 91.69 184 ALA A N 1
ATOM 1482 C CA . ALA A 1 184 ? 1.457 -0.973 2.724 1.00 91.69 184 ALA A CA 1
ATOM 1483 C C . ALA A 1 184 ? 1.454 -0.609 4.209 1.00 91.69 184 ALA A C 1
ATOM 1485 O O . ALA A 1 184 ? 1.680 0.548 4.536 1.00 91.69 184 ALA A O 1
ATOM 1486 N N . GLN A 1 185 ? 1.282 -1.566 5.124 1.00 86.00 185 GLN A N 1
ATOM 1487 C CA . GLN A 1 185 ? 1.405 -1.276 6.554 1.00 86.00 185 GLN A CA 1
ATOM 1488 C C . GLN A 1 185 ? 2.846 -0.963 6.976 1.00 86.00 185 GLN A C 1
ATOM 1490 O O . GLN A 1 185 ? 3.056 -0.157 7.884 1.00 86.00 185 GLN A O 1
ATOM 1495 N N . TYR A 1 186 ? 3.840 -1.543 6.297 1.00 87.88 186 TYR A N 1
ATOM 1496 C CA . TYR A 1 186 ? 5.255 -1.314 6.599 1.00 87.88 186 TYR A CA 1
ATOM 1497 C C . TYR A 1 186 ? 5.779 0.020 6.062 1.00 87.88 186 TYR A C 1
ATOM 1499 O O . TYR A 1 186 ? 6.675 0.603 6.669 1.00 87.88 186 TYR A O 1
ATOM 1507 N N . ASP A 1 187 ? 5.213 0.508 4.960 1.00 90.94 187 ASP A N 1
ATOM 1508 C CA . ASP A 1 187 ? 5.467 1.848 4.437 1.00 90.94 187 ASP A CA 1
ATOM 1509 C C . ASP A 1 187 ? 4.215 2.376 3.731 1.00 90.94 187 ASP A C 1
ATOM 1511 O O . ASP A 1 187 ? 3.746 1.775 2.758 1.00 90.94 187 ASP A O 1
ATOM 1515 N N . TYR A 1 188 ? 3.695 3.513 4.202 1.00 91.62 188 TYR A N 1
ATOM 1516 C CA . TYR A 1 188 ? 2.496 4.132 3.635 1.00 91.62 188 TYR A CA 1
ATOM 1517 C C . TYR A 1 188 ? 2.636 4.459 2.140 1.00 91.62 188 TYR A C 1
ATOM 1519 O O . TYR A 1 188 ? 1.635 4.460 1.424 1.00 91.62 188 TYR A O 1
ATOM 1527 N N . LYS A 1 189 ? 3.870 4.662 1.652 1.00 93.31 189 LYS A N 1
ATOM 1528 C CA . LYS A 1 189 ? 4.177 4.953 0.242 1.00 93.31 189 LYS A CA 1
ATOM 1529 C C . LYS A 1 189 ? 3.793 3.837 -0.724 1.00 93.31 189 LYS A C 1
ATOM 1531 O O . LYS A 1 189 ? 3.606 4.073 -1.911 1.00 93.31 189 LYS A O 1
ATOM 1536 N N . VAL A 1 190 ? 3.648 2.611 -0.225 1.00 94.94 190 VAL A N 1
ATOM 1537 C CA . VAL A 1 190 ? 3.232 1.456 -1.033 1.00 94.94 190 VAL A CA 1
ATOM 1538 C C . VAL A 1 190 ? 1.746 1.530 -1.426 1.00 94.94 190 VAL A C 1
ATOM 1540 O O . VAL A 1 190 ? 1.315 0.840 -2.358 1.00 94.94 190 VAL A O 1
ATOM 1543 N N . ASP A 1 191 ? 0.951 2.367 -0.754 1.00 94.81 191 ASP A N 1
ATOM 1544 C CA . ASP A 1 191 ? -0.409 2.708 -1.171 1.00 94.81 191 ASP A CA 1
ATOM 1545 C C . ASP A 1 191 ? -0.408 4.058 -1.899 1.00 94.81 191 ASP A C 1
ATOM 1547 O O . ASP A 1 191 ? -0.399 5.112 -1.267 1.00 94.81 191 ASP A O 1
ATOM 1551 N N . PHE A 1 192 ? -0.421 4.013 -3.236 1.00 95.50 192 PHE A N 1
ATOM 1552 C CA . PHE A 1 192 ? -0.305 5.199 -4.089 1.00 95.50 192 PHE A CA 1
ATOM 1553 C C . PHE A 1 192 ? -1.281 6.317 -3.710 1.00 95.50 192 PHE A C 1
ATOM 1555 O O . PHE A 1 192 ? -0.882 7.469 -3.609 1.00 95.50 192 PHE A O 1
ATOM 1562 N N . GLU A 1 193 ? -2.557 5.998 -3.493 1.00 93.88 193 GLU A N 1
ATOM 1563 C CA . GLU A 1 193 ? -3.566 7.021 -3.206 1.00 93.88 193 GLU A CA 1
ATOM 1564 C C . GLU A 1 193 ? -3.400 7.615 -1.806 1.00 93.88 193 GLU A C 1
ATOM 1566 O O . GLU A 1 193 ? -3.618 8.807 -1.622 1.00 93.88 193 GLU A O 1
ATOM 1571 N N . VAL A 1 194 ? -2.980 6.814 -0.818 1.00 94.00 194 VAL A N 1
ATOM 1572 C CA . VAL A 1 194 ? -2.628 7.358 0.504 1.00 94.00 194 VAL A CA 1
ATOM 1573 C C . VAL A 1 194 ? -1.418 8.274 0.386 1.00 94.00 194 VAL A C 1
ATOM 1575 O O . VAL A 1 194 ? -1.435 9.379 0.919 1.00 94.00 194 VAL A O 1
ATOM 1578 N N . TYR A 1 195 ? -0.379 7.837 -0.323 1.00 94.81 195 TYR A N 1
ATOM 1579 C CA . TYR A 1 195 ? 0.815 8.639 -0.533 1.00 94.81 195 TYR A CA 1
ATOM 1580 C C . TYR A 1 195 ? 0.501 9.957 -1.237 1.00 94.81 195 TYR A C 1
ATOM 1582 O O . TYR A 1 195 ? 0.828 11.016 -0.712 1.00 94.81 195 TYR A O 1
ATOM 1590 N N . GLU A 1 196 ? -0.159 9.913 -2.392 1.00 94.94 196 GLU A N 1
ATOM 1591 C CA . GLU A 1 196 ? -0.426 11.111 -3.183 1.00 94.94 196 GLU A CA 1
ATOM 1592 C C . GLU A 1 196 ? -1.311 12.115 -2.451 1.00 94.94 196 GLU A C 1
ATOM 1594 O O . GLU A 1 196 ? -1.026 13.309 -2.512 1.00 94.94 196 GLU A O 1
ATOM 1599 N N . GLU A 1 197 ? -2.345 11.651 -1.743 1.00 95.94 197 GLU A N 1
ATOM 1600 C CA . GLU A 1 197 ? -3.282 12.552 -1.068 1.00 95.94 197 GLU A CA 1
ATOM 1601 C C . GLU A 1 197 ? -2.761 13.069 0.278 1.00 95.94 197 GLU A C 1
ATOM 1603 O O . GLU A 1 197 ? -3.215 14.120 0.720 1.00 95.94 197 GLU A O 1
ATOM 1608 N N . CYS A 1 198 ? -1.811 12.377 0.924 1.00 95.75 198 CYS A N 1
ATOM 1609 C CA . CYS A 1 198 ? -1.303 12.754 2.249 1.00 95.75 198 CYS A CA 1
ATOM 1610 C C . CYS A 1 198 ? 0.164 13.204 2.294 1.00 95.75 198 CYS A C 1
ATOM 1612 O O . CYS A 1 198 ? 0.590 13.692 3.339 1.00 95.75 198 CYS A O 1
ATOM 1614 N N . LYS A 1 199 ? 0.965 13.069 1.227 1.00 94.31 199 LYS A N 1
ATOM 1615 C CA . LYS A 1 199 ? 2.409 13.399 1.255 1.00 94.31 199 LYS A CA 1
ATOM 1616 C C . LYS A 1 199 ? 2.702 14.823 1.734 1.00 94.31 199 LYS A C 1
ATOM 1618 O O . LYS A 1 199 ? 3.602 15.009 2.547 1.00 94.31 199 LYS A O 1
ATOM 1623 N N . GLU A 1 200 ? 1.914 15.803 1.294 1.00 95.25 200 GLU A N 1
ATOM 1624 C CA . GLU A 1 200 ? 2.090 17.207 1.684 1.00 95.25 200 GLU A CA 1
ATOM 1625 C C . GLU A 1 200 ? 1.784 17.413 3.174 1.00 95.25 200 GLU A C 1
ATOM 1627 O O . GLU A 1 200 ? 2.554 18.065 3.875 1.00 95.25 200 GLU A O 1
ATOM 1632 N N . ASP A 1 201 ? 0.715 16.796 3.685 1.00 95.56 201 ASP A N 1
ATOM 1633 C CA . ASP A 1 201 ? 0.336 16.870 5.100 1.00 95.56 201 ASP A CA 1
ATOM 1634 C C . ASP A 1 201 ? 1.351 16.141 6.002 1.00 95.56 201 ASP A C 1
ATOM 1636 O O . ASP A 1 201 ? 1.698 16.624 7.085 1.00 95.56 201 ASP A O 1
ATOM 1640 N N . VAL A 1 202 ? 1.878 14.996 5.545 1.00 93.69 202 VAL A N 1
ATOM 1641 C CA . VAL A 1 202 ? 2.931 14.235 6.241 1.00 93.69 202 VAL A CA 1
ATOM 1642 C C . VAL A 1 202 ? 4.203 15.064 6.386 1.00 93.69 202 VAL A C 1
ATOM 1644 O O . VAL A 1 202 ? 4.805 15.069 7.464 1.00 93.69 202 VAL A O 1
ATOM 1647 N N . GLU A 1 203 ? 4.610 15.758 5.323 1.00 92.50 203 GLU A N 1
ATOM 1648 C CA . GLU A 1 203 ? 5.776 16.643 5.325 1.00 92.50 203 GLU A CA 1
ATOM 1649 C C . GLU A 1 203 ? 5.532 17.885 6.190 1.00 92.50 203 GLU A C 1
ATOM 1651 O O . GLU A 1 203 ? 6.335 18.183 7.077 1.00 92.50 203 GLU A O 1
ATOM 1656 N N . LEU A 1 204 ? 4.394 18.561 6.004 1.00 93.56 204 LEU A N 1
ATOM 1657 C CA . LEU A 1 204 ? 4.014 19.779 6.726 1.00 93.56 204 LEU A CA 1
ATOM 1658 C C . LEU A 1 204 ? 3.982 19.582 8.245 1.00 93.56 204 LEU A C 1
ATOM 1660 O O . LEU A 1 204 ? 4.356 20.478 9.006 1.00 93.56 204 LEU A O 1
ATOM 1664 N N . HIS A 1 205 ? 3.531 18.413 8.698 1.00 91.12 205 HIS A N 1
ATOM 1665 C CA . HIS A 1 205 ? 3.391 18.099 10.117 1.00 91.12 205 HIS A CA 1
ATOM 1666 C C . HIS A 1 205 ? 4.490 17.189 10.671 1.00 91.12 205 HIS A C 1
ATOM 1668 O O . HIS A 1 205 ? 4.409 16.785 11.832 1.00 91.12 205 HIS A O 1
ATOM 1674 N N . ALA A 1 206 ? 5.529 16.905 9.879 1.00 89.81 206 ALA A N 1
ATOM 1675 C CA . ALA A 1 206 ? 6.675 16.081 10.260 1.00 89.81 206 ALA A CA 1
ATOM 1676 C C . ALA A 1 206 ? 6.300 14.677 10.784 1.00 89.81 206 ALA A C 1
ATOM 1678 O O . ALA A 1 206 ? 7.013 14.100 11.610 1.00 89.81 206 ALA A O 1
ATOM 1679 N N . CYS A 1 207 ? 5.216 14.089 10.269 1.00 87.00 207 CYS A N 1
ATOM 1680 C CA . CYS A 1 207 ? 4.730 12.775 10.705 1.00 87.00 207 CYS A CA 1
ATOM 1681 C C . CYS A 1 207 ? 5.692 11.624 10.360 1.00 87.00 207 CYS A C 1
ATOM 1683 O O . CYS A 1 207 ? 5.630 10.558 10.966 1.00 87.00 207 CYS A O 1
ATOM 1685 N N . ALA A 1 208 ? 6.630 11.844 9.434 1.00 79.12 208 ALA A N 1
ATOM 1686 C CA . ALA A 1 208 ? 7.669 10.874 9.091 1.00 79.12 208 ALA A CA 1
ATOM 1687 C C . ALA A 1 208 ? 8.788 10.743 10.150 1.00 79.12 208 ALA A C 1
ATOM 1689 O O . ALA A 1 208 ? 9.517 9.752 10.137 1.00 79.12 208 ALA A O 1
ATOM 1690 N N . HIS A 1 209 ? 8.940 11.717 11.058 1.00 65.75 209 HIS A N 1
ATOM 1691 C CA . HIS A 1 209 ? 10.102 11.837 11.956 1.00 65.75 209 HIS A CA 1
ATOM 1692 C C . HIS A 1 209 ? 9.794 11.630 13.447 1.00 65.75 209 HIS A C 1
ATOM 1694 O O . HIS A 1 209 ? 10.705 11.686 14.267 1.00 65.75 209 HIS A O 1
ATOM 1700 N N . GLN A 1 210 ? 8.536 11.378 13.813 1.00 54.75 210 GLN A N 1
ATOM 1701 C CA . GLN A 1 210 ? 8.099 11.298 15.215 1.00 54.75 210 GLN A CA 1
ATOM 1702 C C . GLN A 1 210 ? 8.154 9.885 15.827 1.00 54.75 210 GLN A C 1
ATOM 1704 O O . GLN A 1 210 ? 7.651 9.671 16.928 1.00 54.75 210 GLN A O 1
ATOM 1709 N N . LEU A 1 211 ? 8.765 8.905 15.151 1.00 51.09 211 LEU A N 1
ATOM 1710 C CA . LEU A 1 211 ? 8.928 7.561 15.711 1.00 51.09 211 LEU A CA 1
ATOM 1711 C C . LEU A 1 211 ? 10.101 7.521 16.712 1.00 51.09 211 LEU A C 1
ATOM 1713 O O . LEU A 1 211 ? 11.154 8.089 16.414 1.00 51.09 211 LEU A O 1
ATOM 1717 N N . PRO A 1 212 ? 9.949 6.857 17.879 1.00 42.97 212 PRO A N 1
ATOM 1718 C CA . PRO A 1 212 ? 10.989 6.790 18.899 1.00 42.97 212 PRO A CA 1
ATOM 1719 C C . PRO A 1 212 ? 12.318 6.301 18.325 1.00 42.97 212 PRO A C 1
ATOM 1721 O O . PRO A 1 212 ? 12.395 5.285 17.631 1.00 42.97 212 PRO A O 1
ATOM 1724 N N . SER A 1 213 ? 13.363 7.060 18.635 1.00 46.28 213 SER A N 1
ATOM 1725 C CA . SER A 1 213 ? 14.756 6.773 18.336 1.00 46.28 213 SER A CA 1
ATOM 1726 C C . SER A 1 213 ? 15.153 5.390 18.851 1.00 46.28 213 SER A C 1
ATOM 1728 O O . SER A 1 213 ? 15.261 5.224 20.059 1.00 46.28 213 SER A O 1
ATOM 1730 N N . GLU A 1 214 ? 15.367 4.435 17.939 1.00 34.97 214 GLU A N 1
ATOM 1731 C CA . GLU A 1 214 ? 16.328 3.316 18.071 1.00 34.97 214 GLU A CA 1
ATOM 1732 C C . GLU A 1 214 ? 16.385 2.387 16.839 1.00 34.97 214 GLU A C 1
ATOM 1734 O O . GLU A 1 214 ? 17.285 1.557 16.741 1.00 34.97 214 GLU A O 1
ATOM 1739 N N . ALA A 1 215 ? 15.530 2.572 15.824 1.00 41.25 215 ALA A N 1
ATOM 1740 C CA . ALA A 1 215 ? 15.695 1.905 14.531 1.00 41.25 215 ALA A CA 1
ATOM 1741 C C . ALA A 1 215 ? 15.769 2.920 13.387 1.00 41.25 215 ALA A C 1
ATOM 1743 O O . ALA A 1 215 ? 14.808 3.625 13.088 1.00 41.25 215 ALA A O 1
ATOM 1744 N N . VAL A 1 216 ? 16.923 2.953 12.723 1.00 45.25 216 VAL A N 1
ATOM 1745 C CA . VAL A 1 216 ? 17.184 3.623 11.441 1.00 45.25 216 VAL A CA 1
ATOM 1746 C C . VAL A 1 216 ? 16.336 2.953 10.349 1.00 45.25 216 VAL A C 1
ATOM 1748 O O . VAL A 1 216 ? 16.838 2.202 9.519 1.00 45.25 216 VAL A O 1
ATOM 1751 N N . SER A 1 217 ? 15.020 3.148 10.383 1.00 53.53 217 SER A N 1
ATOM 1752 C CA . SER A 1 217 ? 14.123 2.720 9.315 1.00 53.53 217 SER A CA 1
ATOM 1753 C C . SER A 1 217 ? 13.839 3.922 8.426 1.00 53.53 217 SER A C 1
ATOM 1755 O O . SER A 1 217 ? 13.253 4.904 8.872 1.00 53.53 217 SER A O 1
ATOM 1757 N N . LYS A 1 218 ? 14.242 3.854 7.152 1.00 64.88 218 LYS A N 1
ATOM 1758 C CA . LYS A 1 218 ? 13.917 4.869 6.130 1.00 64.88 218 LYS A CA 1
ATOM 1759 C C . LYS A 1 218 ? 12.408 4.922 5.808 1.00 64.88 218 LYS A C 1
ATOM 1761 O O . LYS A 1 218 ? 11.973 5.778 5.042 1.00 64.88 218 LYS A O 1
ATOM 1766 N N . HIS A 1 219 ? 11.636 4.000 6.378 1.00 74.56 219 HIS A N 1
ATOM 1767 C CA . HIS A 1 219 ? 10.229 3.756 6.099 1.00 74.56 219 HIS A CA 1
ATOM 1768 C C . HIS A 1 219 ? 9.349 4.259 7.239 1.00 74.56 219 HIS A C 1
ATOM 1770 O O . HIS A 1 219 ? 9.629 3.993 8.412 1.00 74.56 219 HIS A O 1
ATOM 1776 N N . THR A 1 220 ? 8.260 4.939 6.885 1.00 82.94 220 THR A N 1
ATOM 1777 C CA . THR A 1 220 ? 7.244 5.386 7.840 1.00 82.94 220 THR A CA 1
ATOM 1778 C C . THR A 1 220 ? 6.041 4.458 7.737 1.00 82.94 220 THR A C 1
ATOM 1780 O O . THR A 1 220 ? 5.386 4.393 6.699 1.00 82.94 220 THR A O 1
ATOM 1783 N N . THR A 1 221 ? 5.751 3.720 8.809 1.00 86.31 221 THR A N 1
ATOM 1784 C CA . THR A 1 221 ? 4.619 2.778 8.816 1.00 86.31 221 THR A CA 1
ATOM 1785 C C . THR A 1 221 ? 3.291 3.502 8.601 1.00 86.31 221 THR A C 1
ATOM 1787 O O . THR A 1 221 ? 3.116 4.641 9.045 1.00 86.31 221 THR A O 1
ATOM 1790 N N . MET A 1 222 ? 2.338 2.819 7.967 1.00 86.19 222 MET A N 1
ATOM 1791 C CA . MET A 1 222 ? 0.994 3.354 7.727 1.00 86.19 222 MET A CA 1
ATOM 1792 C C . MET A 1 222 ? 0.321 3.804 9.025 1.00 86.19 222 MET A C 1
ATOM 1794 O O . MET A 1 222 ? -0.219 4.904 9.108 1.00 86.19 222 MET A O 1
ATOM 1798 N N . ASN A 1 223 ? 0.420 2.975 10.065 1.00 79.50 223 ASN A N 1
ATOM 1799 C CA . ASN A 1 223 ? -0.183 3.249 11.365 1.00 79.50 223 ASN A CA 1
ATOM 1800 C C . ASN A 1 223 ? 0.381 4.521 12.007 1.00 79.50 223 ASN A C 1
ATOM 1802 O O . ASN A 1 223 ? -0.379 5.331 12.531 1.00 79.50 223 ASN A O 1
ATOM 1806 N N . ALA A 1 224 ? 1.698 4.734 11.929 1.00 82.31 224 ALA A N 1
ATOM 1807 C CA . ALA A 1 224 ? 2.325 5.937 12.470 1.00 82.31 224 ALA A CA 1
ATOM 1808 C C . ALA A 1 224 ? 1.847 7.211 11.756 1.00 82.31 224 ALA A C 1
ATOM 1810 O O . ALA A 1 224 ? 1.558 8.210 12.414 1.00 82.31 224 ALA A O 1
ATOM 1811 N N . VAL A 1 225 ? 1.722 7.159 10.424 1.00 86.62 225 VAL A N 1
ATOM 1812 C CA . VAL A 1 225 ? 1.213 8.282 9.622 1.00 86.62 225 VAL A CA 1
ATOM 1813 C C . VAL A 1 225 ? -0.234 8.602 9.982 1.00 86.62 225 VAL A C 1
ATOM 1815 O O . VAL A 1 225 ? -0.533 9.756 10.286 1.00 86.62 225 VAL A O 1
ATOM 1818 N N . ILE A 1 226 ? -1.112 7.593 10.005 1.00 83.19 226 ILE A N 1
ATOM 1819 C CA . ILE A 1 226 ? -2.530 7.767 10.349 1.00 83.19 226 ILE A CA 1
ATOM 1820 C C . ILE A 1 226 ? -2.669 8.402 11.734 1.00 83.19 226 ILE A C 1
ATOM 1822 O O . ILE A 1 226 ? -3.321 9.432 11.865 1.00 83.19 226 ILE A O 1
ATOM 1826 N N . LEU A 1 227 ? -2.022 7.831 12.756 1.00 78.38 227 LEU A N 1
ATOM 1827 C CA . LEU A 1 227 ? -2.136 8.323 14.131 1.00 78.38 227 LEU A CA 1
ATOM 1828 C C . LEU A 1 227 ? -1.637 9.764 14.268 1.00 78.38 227 LEU A C 1
ATOM 1830 O O . LEU A 1 227 ? -2.284 10.580 14.922 1.00 78.38 227 LEU A O 1
ATOM 1834 N N . CYS A 1 228 ? -0.510 10.093 13.633 1.00 85.44 228 CYS A N 1
ATOM 1835 C CA . CYS A 1 228 ? 0.017 11.452 13.647 1.00 85.44 228 CYS A CA 1
ATOM 1836 C C . CYS A 1 228 ? -0.971 12.445 13.023 1.00 85.44 228 CYS A C 1
ATOM 1838 O O . CYS A 1 228 ? -1.327 13.437 13.658 1.00 85.44 228 CYS A O 1
ATOM 1840 N N . LEU A 1 229 ? -1.446 12.170 11.805 1.00 88.38 229 LEU A N 1
ATOM 1841 C CA . LEU A 1 229 ? -2.341 13.066 11.068 1.00 88.38 229 LEU A CA 1
ATOM 1842 C C . LEU A 1 229 ? -3.716 13.197 11.736 1.00 88.38 229 LEU A C 1
ATOM 1844 O O . LEU A 1 229 ? -4.288 14.285 11.761 1.00 88.38 229 LEU A O 1
ATOM 1848 N N . GLU A 1 230 ? -4.226 12.126 12.343 1.00 81.38 230 GLU A N 1
ATOM 1849 C CA . GLU A 1 230 ? -5.450 12.184 13.142 1.00 81.38 230 GLU A CA 1
ATOM 1850 C C . GLU A 1 230 ? -5.281 13.060 14.390 1.00 81.38 230 GLU A C 1
ATOM 1852 O O . GLU A 1 230 ? -6.179 13.840 14.706 1.00 81.38 230 GLU A O 1
ATOM 1857 N N . ASN A 1 231 ? -4.141 12.972 15.083 1.00 80.19 231 ASN A N 1
ATOM 1858 C CA . ASN A 1 231 ? -3.856 13.840 16.227 1.00 80.19 231 ASN A CA 1
ATOM 1859 C C . ASN A 1 231 ? -3.740 15.304 15.791 1.00 80.19 231 ASN A C 1
ATOM 1861 O O . ASN A 1 231 ? -4.305 16.180 16.436 1.00 80.19 231 ASN A O 1
ATOM 1865 N N . VAL A 1 232 ? -3.098 15.571 14.647 1.00 85.56 232 VAL A N 1
ATOM 1866 C CA . VAL A 1 232 ? -3.064 16.914 14.049 1.00 85.56 232 VAL A CA 1
ATOM 1867 C C . VAL A 1 232 ? -4.471 17.453 13.809 1.00 85.56 232 VAL A C 1
ATOM 1869 O O . VAL A 1 232 ? -4.756 18.596 14.165 1.00 85.56 232 VAL A O 1
ATOM 1872 N N . TYR A 1 233 ? -5.339 16.646 13.199 1.00 84.31 233 TYR A N 1
ATOM 1873 C CA . TYR A 1 233 ? -6.713 17.041 12.913 1.00 84.31 233 TYR A CA 1
ATOM 1874 C C . TYR A 1 233 ? -7.506 17.291 14.202 1.00 84.31 233 TYR A C 1
ATOM 1876 O O . TYR A 1 233 ? -8.214 18.289 14.308 1.00 84.31 233 TYR A O 1
ATOM 1884 N N . HIS A 1 234 ? -7.350 16.425 15.205 1.00 79.25 234 HIS A N 1
ATOM 1885 C CA . HIS A 1 234 ? -7.976 16.587 16.514 1.00 79.25 234 HIS A CA 1
ATOM 1886 C C . HIS A 1 234 ? -7.528 17.880 17.211 1.00 79.25 234 HIS A C 1
ATOM 1888 O O . HIS A 1 234 ? -8.365 18.674 17.638 1.00 79.25 234 HIS A O 1
ATOM 1894 N N . ASP A 1 235 ? -6.223 18.137 17.269 1.00 76.38 235 ASP A N 1
ATOM 1895 C CA . ASP A 1 235 ? -5.656 19.347 17.871 1.00 76.38 235 ASP A CA 1
ATOM 1896 C C . ASP A 1 235 ? -6.134 20.621 17.160 1.00 76.38 235 ASP A C 1
ATOM 1898 O O . ASP A 1 235 ? -6.386 21.652 17.789 1.00 76.38 235 ASP A O 1
ATOM 1902 N N . TYR A 1 236 ? -6.316 20.552 15.839 1.00 82.00 236 TYR A N 1
ATOM 1903 C CA . TYR A 1 236 ? -6.915 21.641 15.076 1.00 82.00 236 TYR A CA 1
ATOM 1904 C C . TYR A 1 236 ? -8.371 21.900 15.482 1.00 82.00 236 TYR A C 1
ATOM 1906 O O . TYR A 1 236 ? -8.741 23.046 15.739 1.00 82.00 236 TYR A O 1
ATOM 1914 N N . MET A 1 237 ? -9.185 20.847 15.606 1.00 74.50 237 MET A N 1
ATOM 1915 C CA . MET A 1 237 ? -10.584 20.960 16.040 1.00 74.50 237 MET A CA 1
ATOM 1916 C C . MET A 1 237 ? -10.712 21.491 17.476 1.00 74.50 237 MET A C 1
ATOM 1918 O O . MET A 1 237 ? -11.638 22.241 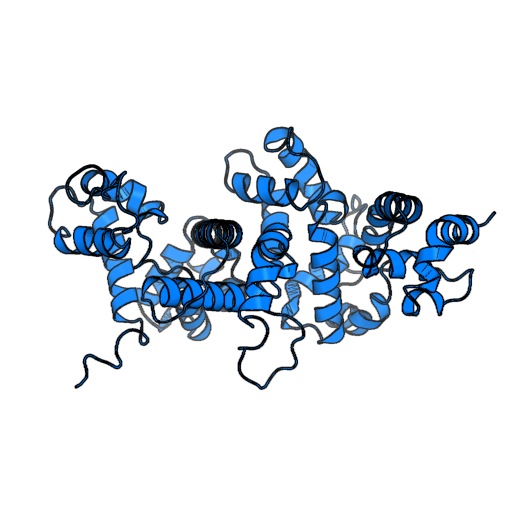17.774 1.00 74.50 237 MET A O 1
ATOM 1922 N N . MET A 1 238 ? -9.757 21.154 18.348 1.00 76.62 238 MET A N 1
ATOM 1923 C CA . MET A 1 238 ? -9.669 21.658 19.725 1.00 76.62 238 MET A CA 1
ATOM 1924 C C . MET A 1 238 ? -9.095 23.081 19.823 1.00 76.62 238 MET A C 1
ATOM 1926 O O . MET A 1 238 ? -9.066 23.663 20.908 1.00 76.62 238 MET A O 1
ATOM 1930 N N . GLY A 1 239 ? -8.618 23.655 18.714 1.00 80.81 239 GLY A N 1
ATOM 1931 C CA . GLY A 1 239 ? -7.997 24.979 18.674 1.00 80.81 239 GLY A CA 1
ATOM 1932 C C . GLY A 1 239 ? -6.583 25.043 19.265 1.00 80.81 239 GLY A C 1
ATOM 1933 O O . GLY A 1 239 ? -6.037 26.137 19.401 1.00 80.81 239 GLY A O 1
ATOM 1934 N N . THR A 1 240 ? -5.970 23.903 19.602 1.00 76.19 240 THR A N 1
ATOM 1935 C CA . THR A 1 240 ? -4.584 23.822 20.101 1.00 76.19 240 THR A CA 1
ATOM 1936 C C . THR A 1 240 ? -3.561 23.877 18.966 1.00 76.19 240 THR A C 1
ATOM 1938 O O . THR A 1 240 ? -2.405 24.240 19.191 1.00 76.19 240 THR A O 1
ATOM 1941 N N . LYS A 1 241 ? -3.984 23.578 17.731 1.00 81.50 241 LYS A N 1
ATOM 1942 C CA . LYS A 1 241 ? -3.162 23.677 16.521 1.00 81.50 241 LYS A CA 1
ATOM 1943 C C . LYS A 1 241 ? -3.819 24.573 15.476 1.00 81.50 241 LYS A C 1
ATOM 1945 O O . LYS A 1 241 ? -5.003 24.467 15.194 1.00 81.50 241 LYS A O 1
ATOM 1950 N N . HIS A 1 242 ? -3.035 25.460 14.866 1.00 87.31 242 HIS A N 1
ATOM 1951 C CA . HIS A 1 242 ? -3.562 26.452 13.918 1.00 87.31 242 HIS A CA 1
ATOM 1952 C C . HIS A 1 242 ? -3.767 25.926 12.493 1.00 87.31 242 HIS A C 1
ATOM 1954 O O . HIS A 1 242 ? -4.522 26.518 11.726 1.00 87.31 242 HIS A O 1
ATOM 1960 N N . VAL A 1 243 ? -3.078 24.845 12.125 1.00 91.50 243 VAL A N 1
ATOM 1961 C CA . VAL A 1 243 ? -3.064 24.309 10.760 1.00 91.50 243 VAL A CA 1
ATOM 1962 C C . VAL A 1 243 ? -3.558 22.868 10.792 1.00 91.50 243 VAL A C 1
ATOM 1964 O O . VAL A 1 243 ? -2.983 22.043 11.505 1.00 91.50 243 VAL A O 1
ATOM 1967 N N . SER A 1 244 ? -4.622 22.608 10.034 1.00 93.31 244 SER A N 1
ATOM 1968 C CA . SER A 1 244 ? -5.207 21.279 9.833 1.00 93.31 244 SER A CA 1
ATOM 1969 C C . SER A 1 244 ? -4.582 20.563 8.639 1.00 93.31 244 SER A C 1
ATOM 1971 O O . SER A 1 244 ? -3.939 21.200 7.805 1.00 93.31 244 SER A O 1
ATOM 1973 N N . ILE A 1 245 ? -4.861 19.266 8.531 1.00 94.00 245 ILE A N 1
ATOM 1974 C CA . ILE A 1 245 ? -4.570 18.468 7.337 1.00 94.00 245 ILE A CA 1
ATOM 1975 C C . ILE A 1 245 ? -5.547 18.799 6.200 1.00 94.00 245 ILE A C 1
ATOM 1977 O O . ILE A 1 245 ? -6.661 19.285 6.430 1.00 94.00 245 ILE A O 1
ATOM 1981 N N . SER A 1 246 ? -5.162 18.494 4.963 1.00 95.38 246 SER A N 1
ATOM 1982 C CA . SER A 1 246 ? -6.030 18.664 3.802 1.00 95.38 246 SER A CA 1
ATOM 1983 C C . SER A 1 246 ? -7.292 17.788 3.879 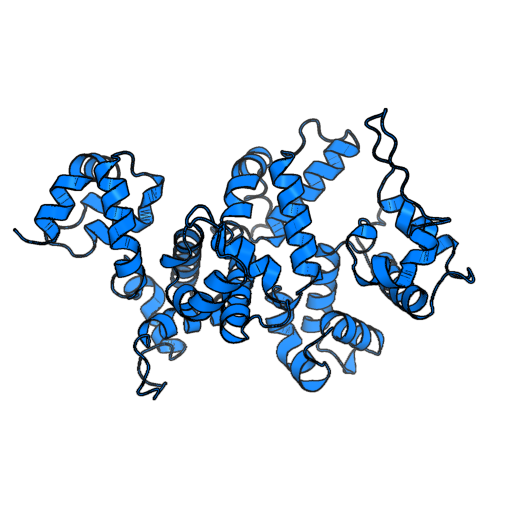1.00 95.38 246 SER A C 1
ATOM 1985 O O . SER A 1 246 ? -7.288 16.664 4.387 1.00 95.38 246 SER A O 1
ATOM 1987 N N . GLY A 1 247 ? -8.400 18.275 3.305 1.00 91.19 247 GLY A N 1
ATOM 1988 C CA . GLY A 1 247 ? -9.647 17.503 3.240 1.00 91.19 247 GLY A CA 1
ATOM 1989 C C . GLY A 1 247 ? -9.514 16.211 2.424 1.00 91.19 247 GLY A C 1
ATOM 1990 O O . GLY A 1 247 ? -10.190 15.227 2.714 1.00 91.19 247 GLY A O 1
ATOM 1991 N N . LYS A 1 248 ? -8.615 16.186 1.431 1.00 94.75 248 LYS A N 1
ATOM 1992 C CA . LYS A 1 248 ? -8.341 14.979 0.644 1.00 94.75 248 LYS A CA 1
ATOM 1993 C C . LYS A 1 248 ? -7.617 13.923 1.473 1.00 94.75 248 LYS A C 1
ATOM 1995 O O . LYS A 1 248 ? -8.071 12.780 1.499 1.00 94.75 248 LYS A O 1
ATOM 2000 N N . CYS A 1 249 ? -6.579 14.314 2.214 1.00 94.81 249 CYS A N 1
ATOM 2001 C CA . CYS A 1 249 ? -5.902 13.395 3.118 1.00 94.81 249 CYS A CA 1
ATOM 2002 C C . CYS A 1 249 ? -6.835 12.897 4.229 1.00 94.81 249 CYS A C 1
ATOM 2004 O O . CYS A 1 249 ? -6.887 11.692 4.473 1.00 94.81 249 CYS A O 1
ATOM 2006 N N . LYS A 1 250 ? -7.644 13.777 4.845 1.00 89.19 250 LYS A N 1
ATOM 2007 C CA . LYS A 1 250 ? -8.642 13.368 5.854 1.00 89.19 250 LYS A CA 1
ATOM 2008 C C . LYS A 1 250 ? -9.588 12.298 5.308 1.00 89.19 250 LYS A C 1
ATOM 2010 O O . LYS A 1 250 ? -9.711 11.234 5.907 1.00 89.19 250 LYS A O 1
ATOM 2015 N N . ASN A 1 251 ? -10.184 12.536 4.138 1.00 86.81 251 ASN A N 1
ATOM 2016 C CA . ASN A 1 251 ? -11.071 11.563 3.498 1.00 86.81 251 ASN A CA 1
ATOM 2017 C C . ASN A 1 251 ? -10.358 10.233 3.219 1.00 86.81 251 ASN A C 1
ATOM 2019 O O . ASN A 1 251 ? -10.948 9.164 3.384 1.00 86.81 251 ASN A O 1
ATOM 2023 N N . ARG A 1 252 ? -9.088 10.282 2.797 1.00 91.38 252 ARG A N 1
ATOM 2024 C CA . ARG A 1 252 ? -8.318 9.074 2.499 1.00 91.38 252 ARG A CA 1
ATOM 2025 C C . ARG A 1 252 ? -7.988 8.270 3.758 1.00 91.38 252 ARG A C 1
ATOM 2027 O O . ARG A 1 252 ? -8.103 7.045 3.732 1.00 91.38 252 ARG A O 1
ATOM 2034 N N . ILE A 1 253 ? -7.647 8.940 4.859 1.00 85.12 253 ILE A N 1
ATOM 2035 C CA . ILE A 1 253 ? -7.466 8.311 6.176 1.00 85.12 253 ILE A CA 1
ATOM 2036 C C . ILE A 1 253 ? -8.758 7.608 6.612 1.00 85.12 253 ILE A C 1
ATOM 2038 O O . ILE A 1 253 ? -8.717 6.437 6.989 1.00 85.12 253 ILE A O 1
ATOM 2042 N N . ASP A 1 254 ? -9.910 8.265 6.470 1.00 77.56 254 ASP A N 1
ATOM 2043 C CA . ASP A 1 254 ? -11.212 7.708 6.869 1.00 77.56 254 ASP A CA 1
ATOM 2044 C C . ASP A 1 254 ? -11.591 6.467 6.049 1.00 77.56 254 ASP A C 1
ATOM 2046 O O . ASP A 1 254 ? -12.074 5.458 6.579 1.00 77.56 254 ASP A O 1
ATOM 2050 N N . GLN A 1 255 ? -11.329 6.495 4.740 1.00 81.44 255 GLN A N 1
ATOM 2051 C CA . GLN A 1 255 ? -11.526 5.342 3.858 1.00 81.44 255 GLN A CA 1
ATOM 2052 C C . GLN A 1 255 ? -10.616 4.172 4.234 1.00 81.44 255 GLN A C 1
ATOM 2054 O O . GLN A 1 255 ? -11.066 3.022 4.281 1.00 81.44 255 GLN A O 1
ATOM 2059 N N . LEU A 1 256 ? -9.344 4.453 4.516 1.00 79.31 256 LEU A N 1
ATOM 2060 C CA . LEU A 1 256 ? -8.371 3.439 4.896 1.00 79.31 256 LEU A CA 1
ATOM 2061 C C . LEU A 1 256 ? -8.746 2.781 6.225 1.00 79.31 256 LEU A C 1
ATOM 2063 O O . LEU A 1 256 ? -8.774 1.555 6.322 1.00 79.31 256 LEU A O 1
ATOM 2067 N N . ARG A 1 257 ? -9.130 3.585 7.214 1.00 72.06 257 ARG A N 1
ATOM 2068 C CA . ARG A 1 257 ? -9.657 3.143 8.507 1.00 72.06 257 ARG A CA 1
ATOM 2069 C C . ARG A 1 257 ? -10.886 2.251 8.344 1.00 72.06 257 ARG A C 1
ATOM 2071 O O . ARG A 1 257 ? -10.923 1.138 8.869 1.00 72.06 257 ARG A O 1
ATOM 2078 N N . SER A 1 258 ? -11.837 2.674 7.510 1.00 71.56 258 SER A N 1
ATOM 2079 C CA . SER A 1 258 ? -13.003 1.864 7.134 1.00 71.56 258 SER A CA 1
ATOM 2080 C C . SER A 1 258 ? -12.601 0.535 6.482 1.00 71.56 258 SER A C 1
ATOM 2082 O O . SER A 1 258 ? -13.236 -0.493 6.711 1.00 71.56 258 SER A O 1
ATOM 2084 N N . SER A 1 259 ? -11.553 0.527 5.653 1.00 71.25 259 SER A N 1
ATOM 2085 C CA . SER A 1 259 ? -11.044 -0.693 5.019 1.00 71.25 259 SER A CA 1
ATOM 2086 C C . SER A 1 259 ? -10.370 -1.634 6.018 1.00 71.25 259 SER A C 1
ATOM 2088 O O . SER A 1 259 ? -10.564 -2.844 5.916 1.00 71.25 259 SER A O 1
ATOM 2090 N N . MET A 1 260 ? -9.596 -1.109 6.972 1.00 68.50 260 MET A N 1
ATOM 2091 C CA . MET A 1 260 ? -8.968 -1.900 8.041 1.00 68.50 260 MET A CA 1
ATOM 2092 C C . MET A 1 260 ? -10.017 -2.543 8.953 1.00 68.50 260 MET A C 1
ATOM 2094 O O . MET A 1 260 ? -9.861 -3.691 9.362 1.00 68.50 260 MET A O 1
ATOM 2098 N N . LEU A 1 261 ? -11.110 -1.823 9.213 1.00 64.06 261 LEU A N 1
ATOM 2099 C CA . LEU A 1 261 ? -12.282 -2.311 9.936 1.00 64.06 261 LEU A CA 1
ATOM 2100 C C . LEU A 1 261 ? -12.958 -3.501 9.248 1.00 64.06 261 LEU A C 1
ATOM 2102 O O . LEU A 1 261 ? -13.343 -4.465 9.906 1.00 64.06 261 LEU A O 1
ATOM 2106 N N . ARG A 1 262 ? -13.088 -3.442 7.917 1.00 63.81 262 ARG A N 1
ATOM 2107 C CA . ARG A 1 262 ? -13.697 -4.519 7.123 1.00 63.81 262 ARG A CA 1
ATOM 2108 C C . ARG A 1 262 ? -12.791 -5.739 6.975 1.00 63.81 262 ARG A C 1
ATOM 2110 O O . ARG A 1 262 ? -13.295 -6.856 6.922 1.00 63.81 262 ARG A O 1
ATOM 2117 N N . ASP A 1 263 ? -11.476 -5.545 6.892 1.00 65.44 263 ASP A N 1
ATOM 2118 C CA . ASP A 1 263 ? -10.515 -6.635 6.708 1.00 65.44 263 ASP A CA 1
ATOM 2119 C C . ASP A 1 263 ? -9.260 -6.450 7.574 1.00 65.44 263 ASP A C 1
ATOM 2121 O O . ASP A 1 263 ? -8.190 -6.046 7.123 1.00 65.44 263 ASP A O 1
ATOM 2125 N N . TYR A 1 264 ? -9.375 -6.812 8.847 1.00 64.38 264 TYR A N 1
ATOM 2126 C CA . TYR A 1 264 ? -8.283 -6.766 9.827 1.00 64.38 264 TYR A CA 1
ATOM 2127 C C . TYR A 1 264 ? -7.108 -7.700 9.486 1.00 64.38 264 TYR A C 1
ATOM 2129 O O . TYR A 1 264 ? -6.033 -7.551 10.064 1.00 64.38 264 TYR A O 1
ATOM 2137 N N . ARG A 1 265 ? -7.252 -8.643 8.535 1.00 65.38 265 ARG A N 1
ATOM 2138 C CA . ARG A 1 265 ? -6.127 -9.470 8.037 1.00 65.38 265 ARG A CA 1
ATOM 2139 C C . ARG A 1 265 ? -5.088 -8.623 7.298 1.00 65.38 265 ARG A C 1
ATOM 2141 O O . ARG A 1 265 ? -4.009 -9.098 6.966 1.00 65.38 265 ARG A O 1
ATOM 2148 N N . ILE A 1 266 ? -5.402 -7.362 7.026 1.00 69.94 266 ILE A N 1
ATOM 2149 C CA . ILE A 1 266 ? -4.451 -6.396 6.493 1.00 69.94 266 ILE A CA 1
ATOM 2150 C C . ILE A 1 266 ? -3.379 -6.036 7.533 1.00 69.94 266 ILE A C 1
ATOM 2152 O O . ILE A 1 266 ? -2.270 -5.715 7.122 1.00 69.94 266 ILE A O 1
ATOM 2156 N N . SER A 1 267 ? -3.665 -6.146 8.840 1.00 72.19 267 SER A N 1
ATOM 2157 C CA . SER A 1 267 ? -2.716 -5.879 9.934 1.00 72.19 267 SER A CA 1
ATOM 2158 C C . SER A 1 267 ? -1.646 -6.985 10.023 1.00 72.19 267 SER A C 1
ATOM 2160 O O . SER A 1 267 ? -1.967 -8.121 10.401 1.00 72.19 267 SER A O 1
ATOM 2162 N N . PRO A 1 268 ? -0.369 -6.704 9.682 1.00 70.12 268 PRO A N 1
ATOM 2163 C CA . PRO A 1 268 ? 0.701 -7.682 9.795 1.00 70.12 268 PRO A CA 1
ATOM 2164 C C . PRO A 1 268 ? 0.922 -8.110 11.241 1.00 70.12 268 PRO A C 1
ATOM 2166 O O . PRO A 1 268 ? 1.236 -9.271 11.478 1.00 70.12 268 PRO A O 1
ATOM 2169 N N . GLU A 1 269 ? 0.733 -7.212 12.211 1.00 70.81 269 GLU A N 1
ATOM 2170 C CA . GLU A 1 269 ? 0.886 -7.524 13.629 1.00 70.81 269 GLU A CA 1
ATOM 2171 C C . GLU A 1 269 ? -0.131 -8.573 14.081 1.00 70.81 269 GLU A C 1
ATOM 2173 O O . GLU A 1 269 ? 0.236 -9.475 14.837 1.00 70.81 269 GLU A O 1
ATOM 2178 N N . LEU A 1 270 ? -1.380 -8.496 13.602 1.00 75.69 270 LEU A N 1
ATOM 2179 C CA . LEU A 1 270 ? -2.383 -9.524 13.880 1.00 75.69 270 LEU A CA 1
ATOM 2180 C C . LEU A 1 270 ? -2.008 -10.851 13.246 1.00 75.69 270 LEU A C 1
ATOM 2182 O O . LEU A 1 270 ? -2.022 -11.863 13.936 1.00 75.69 270 LEU A O 1
ATOM 2186 N N . ILE A 1 271 ? -1.650 -10.864 11.961 1.00 76.31 271 ILE A N 1
ATOM 2187 C CA . ILE A 1 271 ? -1.296 -12.120 11.296 1.00 76.31 271 ILE A CA 1
ATOM 2188 C C . ILE A 1 271 ? -0.096 -12.760 11.992 1.00 76.31 271 ILE A C 1
ATOM 2190 O O . ILE A 1 271 ? -0.189 -13.902 12.418 1.00 76.31 271 ILE A O 1
ATOM 2194 N N . LEU A 1 272 ? 1.000 -12.026 12.181 1.00 76.81 272 LEU A N 1
ATOM 2195 C CA . LEU A 1 272 ? 2.234 -12.578 12.744 1.00 76.81 272 LEU A CA 1
ATOM 2196 C C . LEU A 1 272 ? 2.049 -13.130 14.158 1.00 76.81 272 LEU A C 1
ATOM 2198 O O . LEU A 1 272 ? 2.640 -14.151 14.498 1.00 76.81 272 LEU A O 1
ATOM 2202 N N . ASN A 1 273 ? 1.250 -12.458 14.988 1.00 82.50 273 ASN A N 1
ATOM 2203 C CA . ASN A 1 273 ? 1.111 -12.846 16.388 1.00 82.50 273 ASN A CA 1
ATOM 2204 C C . ASN A 1 273 ? -0.068 -13.785 16.645 1.00 82.50 273 ASN A C 1
ATOM 2206 O O . ASN A 1 273 ? -0.022 -14.526 17.623 1.00 82.50 273 ASN A O 1
ATOM 2210 N N . CYS A 1 274 ? -1.095 -13.773 15.794 1.00 80.38 274 CYS A N 1
ATOM 2211 C CA . CYS A 1 274 ? -2.335 -14.516 16.004 1.00 80.38 274 CYS A CA 1
ATOM 2212 C C . CYS A 1 274 ? -2.573 -15.643 14.991 1.00 80.38 274 CYS A C 1
ATOM 2214 O O . CYS A 1 274 ? -3.591 -16.313 15.120 1.00 80.38 274 CYS A O 1
ATOM 2216 N N . GLU A 1 275 ? -1.690 -15.897 14.014 1.00 82.06 275 GLU A N 1
ATOM 2217 C CA . GLU A 1 275 ? -1.937 -16.863 12.923 1.00 82.06 275 GLU A CA 1
ATOM 2218 C C . GLU A 1 275 ? -2.459 -18.228 13.407 1.00 82.06 275 GLU A C 1
ATOM 2220 O O . GLU A 1 275 ? -3.438 -18.745 12.866 1.00 82.06 275 GLU A O 1
ATOM 2225 N N . LEU A 1 276 ? -1.826 -18.802 14.437 1.00 81.94 276 LEU A N 1
ATOM 2226 C CA . LEU A 1 276 ? -2.229 -20.090 15.014 1.00 81.94 276 LEU A CA 1
ATOM 2227 C C . LEU A 1 276 ? -3.599 -19.997 15.691 1.00 81.94 276 LEU A C 1
ATOM 2229 O O . LEU A 1 276 ? -4.488 -20.786 15.382 1.00 81.94 276 LEU A O 1
ATOM 2233 N N . THR A 1 277 ? -3.809 -18.980 16.534 1.00 83.56 277 THR A N 1
ATOM 2234 C CA . THR A 1 277 ? -5.103 -18.729 17.187 1.00 83.56 277 THR A CA 1
ATOM 2235 C C . THR A 1 277 ? -6.219 -18.566 16.158 1.00 83.56 277 THR A C 1
ATOM 2237 O O . THR A 1 277 ? -7.290 -19.144 16.319 1.00 83.56 277 THR A O 1
ATOM 2240 N N . MET A 1 278 ? -5.956 -17.832 15.074 1.00 81.38 278 MET A N 1
ATOM 2241 C CA . MET A 1 278 ? -6.906 -17.618 13.986 1.00 81.38 278 MET A CA 1
ATOM 2242 C C . MET A 1 278 ? -7.266 -18.933 13.293 1.00 81.38 278 MET A C 1
ATOM 2244 O O . MET A 1 278 ? -8.443 -19.179 13.071 1.00 81.38 278 MET A O 1
ATOM 2248 N N . LYS A 1 279 ? -6.281 -19.785 12.980 1.00 80.31 279 LYS A N 1
ATOM 2249 C CA . LYS A 1 279 ? -6.508 -21.076 12.307 1.00 80.31 279 LYS A CA 1
ATOM 2250 C C . LYS A 1 279 ? -7.244 -22.093 13.176 1.00 80.31 279 LYS A C 1
ATOM 2252 O O . LYS A 1 279 ? -8.024 -22.878 12.650 1.00 80.31 279 LYS A O 1
ATOM 2257 N N . GLU A 1 280 ? -6.963 -22.114 14.474 1.00 82.81 280 GLU A N 1
ATOM 2258 C CA . GLU A 1 280 ? -7.494 -23.127 15.391 1.00 82.81 280 GLU A CA 1
ATOM 2259 C C . GLU A 1 280 ? -8.879 -22.779 15.943 1.00 82.81 280 GLU A C 1
ATOM 2261 O O . GLU A 1 280 ? -9.679 -23.678 16.193 1.00 82.81 280 GLU A O 1
ATOM 2266 N N . HIS A 1 281 ? -9.163 -21.490 16.153 1.00 80.56 281 HIS A N 1
ATOM 2267 C CA . HIS A 1 281 ? -10.316 -21.066 16.953 1.00 80.56 281 HIS A CA 1
ATOM 2268 C C . HIS A 1 281 ? -11.307 -20.172 16.210 1.00 80.56 281 HIS A C 1
ATOM 2270 O O . HIS A 1 281 ? -12.385 -19.909 16.748 1.00 80.56 281 HIS A O 1
ATOM 2276 N N . CYS A 1 282 ? -10.963 -19.676 15.019 1.00 74.00 282 CYS A N 1
ATOM 2277 C CA . CYS A 1 282 ? -11.776 -18.693 14.323 1.00 74.00 282 CYS A CA 1
ATOM 2278 C C . CYS A 1 282 ? -12.078 -19.089 12.879 1.00 74.00 282 CYS A C 1
ATOM 2280 O O . CYS A 1 282 ? -11.203 -19.511 12.128 1.00 74.00 282 CYS A O 1
ATOM 2282 N N . ASP A 1 283 ? -13.323 -18.860 12.470 1.00 68.31 283 ASP A N 1
ATOM 2283 C CA . ASP A 1 283 ? -13.711 -18.956 11.069 1.00 68.31 283 ASP A CA 1
ATOM 2284 C C . ASP A 1 283 ? -13.161 -17.772 10.252 1.00 68.31 283 ASP A C 1
ATOM 2286 O O . ASP A 1 283 ? -12.739 -16.734 10.787 1.00 68.31 283 ASP A O 1
ATOM 2290 N N . LYS A 1 284 ? -13.143 -17.946 8.922 1.00 60.25 284 LYS A N 1
ATOM 2291 C CA . LYS A 1 284 ? -12.626 -16.952 7.964 1.00 60.25 284 LYS A CA 1
ATOM 2292 C C . LYS A 1 284 ? -13.402 -15.629 7.996 1.00 60.25 284 LYS A C 1
ATOM 2294 O O . LYS A 1 284 ? -12.800 -14.590 7.729 1.00 60.25 284 LYS A O 1
ATOM 2299 N N . ASP A 1 285 ? -14.683 -15.678 8.355 1.00 51.06 285 ASP A N 1
ATOM 2300 C CA . ASP A 1 285 ? -15.563 -14.517 8.462 1.00 51.06 285 ASP A CA 1
ATOM 2301 C C . ASP A 1 285 ? -15.675 -14.105 9.940 1.00 51.06 285 ASP A C 1
ATOM 2303 O O . ASP A 1 285 ? -16.031 -14.910 10.797 1.00 51.06 285 ASP A O 1
ATOM 2307 N N . ASN A 1 286 ? -15.359 -12.843 10.251 1.00 60.94 286 ASN A N 1
ATOM 2308 C CA . ASN A 1 286 ? -15.363 -12.257 11.606 1.00 60.94 286 ASN A CA 1
ATOM 2309 C C . ASN A 1 286 ? -14.242 -12.721 12.560 1.00 60.94 286 ASN A C 1
ATOM 2311 O O . ASN A 1 286 ? -14.424 -12.743 13.782 1.00 60.94 286 ASN A O 1
ATOM 2315 N N . THR A 1 287 ? -13.044 -13.029 12.053 1.00 67.62 287 THR A N 1
ATOM 2316 C CA . THR A 1 287 ? -11.907 -13.425 12.904 1.00 67.62 287 THR A CA 1
ATOM 2317 C C . THR A 1 287 ? -11.497 -12.339 13.912 1.00 67.62 287 THR A C 1
ATOM 2319 O O . THR A 1 287 ? -11.079 -12.706 15.000 1.00 67.62 287 THR A O 1
ATOM 2322 N N . LEU A 1 288 ? -11.644 -11.028 13.652 1.00 68.50 288 LEU A N 1
ATOM 2323 C CA . LEU A 1 288 ? -11.359 -10.007 14.681 1.00 68.50 288 LEU A CA 1
ATOM 2324 C C . LEU A 1 288 ? -12.351 -10.079 15.840 1.00 68.50 288 LEU A C 1
ATOM 2326 O O . LEU A 1 288 ? -11.926 -10.120 16.989 1.00 68.50 288 LEU A O 1
ATOM 2330 N N . THR A 1 289 ? -13.652 -10.165 15.562 1.00 67.62 289 THR A N 1
ATOM 2331 C CA . THR A 1 289 ? -14.688 -10.362 16.590 1.00 67.62 289 THR A CA 1
ATOM 2332 C C . THR A 1 289 ? -14.465 -11.668 17.355 1.00 67.62 289 THR A C 1
ATOM 2334 O O . THR A 1 289 ? -14.636 -11.718 18.574 1.00 67.62 289 THR A O 1
ATOM 2337 N N . CYS A 1 290 ? -14.014 -12.718 16.665 1.00 74.12 290 CYS A N 1
ATOM 2338 C CA . CYS A 1 290 ? -13.596 -13.965 17.294 1.00 74.12 290 CYS A CA 1
ATOM 2339 C C . CYS A 1 290 ? -12.385 -13.768 18.223 1.00 74.12 290 CYS A C 1
ATOM 2341 O O . CYS A 1 290 ? -12.472 -14.119 19.397 1.00 74.12 290 CYS A O 1
ATOM 2343 N N . LEU A 1 291 ? -11.294 -13.154 17.748 1.00 75.56 291 LEU A N 1
ATOM 2344 C CA . LEU A 1 291 ? -10.083 -12.873 18.532 1.00 75.56 291 LEU A CA 1
ATOM 2345 C C . LEU A 1 291 ? -10.393 -11.998 19.753 1.00 75.56 291 LEU A C 1
ATOM 2347 O O . LEU A 1 291 ? -9.948 -12.302 20.856 1.00 75.56 291 LEU A O 1
ATOM 2351 N N . ILE A 1 292 ? -11.222 -10.969 19.580 1.00 72.75 292 ILE A N 1
ATOM 2352 C CA . ILE A 1 292 ? -11.795 -10.149 20.654 1.00 72.75 292 ILE A CA 1
ATOM 2353 C C . ILE A 1 292 ? -12.505 -11.035 21.680 1.00 72.75 292 ILE A C 1
ATOM 2355 O O . ILE A 1 292 ? -12.237 -10.945 22.878 1.00 72.75 292 ILE A O 1
ATOM 2359 N N . GLY A 1 293 ? -13.390 -11.922 21.221 1.00 70.25 293 GLY A N 1
ATOM 2360 C CA . GLY A 1 293 ? -14.116 -12.851 22.078 1.00 70.25 293 GLY A CA 1
ATOM 2361 C C . GLY A 1 293 ? -13.194 -13.806 22.839 1.00 70.25 293 GLY A C 1
ATOM 2362 O O . GLY A 1 293 ? -13.432 -14.065 24.017 1.00 70.25 293 GLY A O 1
ATOM 2363 N N . LEU A 1 294 ? -12.128 -14.296 22.203 1.00 75.12 294 LEU A N 1
ATOM 2364 C CA . LEU A 1 294 ? -11.134 -15.176 22.821 1.00 75.12 294 LEU A CA 1
ATOM 2365 C C . LEU A 1 294 ? -10.312 -14.438 23.884 1.00 75.12 294 LEU A C 1
ATOM 2367 O O . LEU A 1 294 ? -10.212 -14.919 25.010 1.00 75.12 294 LEU A O 1
ATOM 2371 N N . VAL A 1 295 ? -9.828 -13.230 23.575 1.00 74.69 295 VAL A N 1
ATOM 2372 C CA . VAL A 1 295 ? -9.112 -12.364 24.528 1.00 74.69 295 VAL A CA 1
ATOM 2373 C C . VAL A 1 295 ? -9.982 -12.043 25.751 1.00 74.69 295 VAL A C 1
ATOM 2375 O O . VAL A 1 295 ? -9.481 -11.992 26.874 1.00 74.69 295 VAL A O 1
ATOM 2378 N N . ARG A 1 296 ? -11.299 -11.873 25.568 1.00 71.00 296 ARG A N 1
ATOM 2379 C CA . ARG A 1 296 ? -12.247 -11.652 26.676 1.00 71.00 296 ARG A CA 1
ATOM 2380 C C . ARG A 1 296 ? -12.496 -12.902 27.522 1.00 71.00 296 ARG A C 1
ATOM 2382 O O . ARG A 1 296 ? -12.718 -12.767 28.722 1.00 71.00 296 ARG A O 1
ATOM 2389 N N . LYS A 1 297 ? -12.476 -14.095 26.920 1.00 71.25 297 LYS A N 1
ATOM 2390 C CA . LYS A 1 297 ? -12.755 -15.370 27.607 1.00 71.25 297 LYS A CA 1
ATOM 2391 C C . LYS A 1 297 ? -11.615 -15.842 28.515 1.00 71.25 297 LYS A C 1
ATOM 2393 O O . LYS A 1 297 ? -11.889 -16.593 29.445 1.00 71.25 297 LYS A O 1
ATOM 2398 N N . GLY A 1 298 ? -10.378 -15.386 28.307 1.00 65.00 298 GLY A N 1
ATOM 2399 C CA . GLY A 1 298 ? -9.275 -15.615 29.246 1.00 65.00 298 GLY A CA 1
ATOM 2400 C C . GLY A 1 298 ? -7.898 -15.698 28.585 1.00 65.00 298 GLY A C 1
ATOM 2401 O O . GLY A 1 298 ? -7.775 -16.093 27.429 1.00 65.00 298 GLY A O 1
ATOM 2402 N N . LYS A 1 299 ? -6.853 -15.348 29.350 1.00 58.44 299 LYS A N 1
ATOM 2403 C CA . LYS A 1 299 ? -5.450 -15.259 28.892 1.00 58.44 299 LYS A CA 1
ATOM 2404 C C . LYS A 1 299 ? -4.846 -16.589 28.421 1.00 58.44 299 LYS A C 1
ATOM 2406 O O . LYS A 1 299 ? -3.863 -16.564 27.695 1.00 58.44 299 LYS A O 1
ATOM 2411 N N . ASP A 1 300 ? -5.425 -17.727 28.803 1.00 70.00 300 ASP A N 1
ATOM 2412 C CA . ASP A 1 300 ? -4.865 -19.051 28.491 1.00 70.00 300 ASP A CA 1
ATOM 2413 C C . ASP A 1 300 ? -5.216 -19.546 27.074 1.00 70.00 300 ASP A C 1
ATOM 2415 O O . ASP A 1 300 ? -4.602 -20.486 26.580 1.00 70.00 300 ASP A O 1
ATOM 2419 N N . LEU A 1 301 ? -6.187 -18.910 26.405 1.00 70.88 301 LEU A N 1
ATOM 2420 C CA . LEU A 1 301 ? -6.632 -19.260 25.046 1.00 70.88 301 LEU A CA 1
ATOM 2421 C C . LEU A 1 301 ? -5.863 -18.514 23.947 1.00 70.88 301 LEU A C 1
ATOM 2423 O O . LEU A 1 301 ? -5.912 -18.904 22.781 1.00 70.88 301 LEU A O 1
ATOM 2427 N N . VAL A 1 302 ? -5.197 -17.410 24.295 1.00 80.69 302 VAL A N 1
ATOM 2428 C CA . VAL A 1 302 ? -4.567 -16.504 23.331 1.00 80.69 302 VAL A CA 1
ATOM 2429 C C . VAL A 1 302 ? -3.165 -16.132 23.816 1.00 80.69 302 VAL A C 1
ATOM 2431 O O . VAL A 1 302 ? -3.031 -15.586 24.910 1.00 80.69 302 VAL A O 1
ATOM 2434 N N . PRO A 1 303 ? -2.110 -16.362 23.013 1.00 85.19 303 PRO A N 1
ATOM 2435 C CA . PRO A 1 303 ? -0.757 -15.935 23.349 1.00 85.19 303 PRO A CA 1
ATOM 2436 C C . PRO A 1 303 ? -0.674 -14.435 23.675 1.00 85.19 303 PRO A C 1
ATOM 2438 O O . PRO A 1 303 ? -1.322 -13.608 23.031 1.00 85.19 303 PRO A O 1
ATOM 2441 N N . LYS A 1 304 ? 0.168 -14.050 24.645 1.00 83.12 304 LYS A N 1
ATOM 2442 C CA . LYS A 1 304 ? 0.265 -12.656 25.128 1.00 83.12 304 LYS A CA 1
ATOM 2443 C C . LYS A 1 304 ? 0.622 -11.652 24.024 1.00 83.12 304 LYS A C 1
ATOM 2445 O O . LYS A 1 304 ? 0.146 -10.521 24.024 1.00 83.12 304 LYS A O 1
ATOM 2450 N N . ASN A 1 305 ? 1.449 -12.065 23.070 1.00 83.06 305 ASN A N 1
ATOM 2451 C CA . ASN A 1 305 ? 1.790 -11.279 21.887 1.00 83.06 305 ASN A CA 1
ATOM 2452 C C . ASN A 1 305 ? 0.582 -11.073 20.958 1.00 83.06 305 ASN A C 1
ATOM 2454 O O . ASN A 1 305 ? 0.403 -9.965 20.459 1.00 83.06 305 ASN A O 1
ATOM 2458 N N . CYS A 1 306 ? -0.274 -12.086 20.775 1.00 83.31 306 CYS A N 1
ATOM 2459 C CA . CYS A 1 306 ? -1.534 -11.927 20.048 1.00 83.31 306 CYS A CA 1
ATOM 2460 C C . CYS A 1 306 ? -2.488 -10.985 20.791 1.00 83.31 306 CYS A C 1
ATOM 2462 O O . CYS A 1 306 ? -3.047 -10.081 20.181 1.00 83.31 306 CYS A O 1
ATOM 2464 N N . GLU A 1 307 ? -2.616 -11.120 22.115 1.00 80.19 307 GLU A N 1
ATOM 2465 C CA . GLU A 1 307 ? -3.428 -10.212 22.940 1.00 80.19 307 GLU A CA 1
ATOM 2466 C C . GLU A 1 307 ? -2.996 -8.745 22.757 1.00 80.19 307 GLU A C 1
ATOM 2468 O O . GLU A 1 307 ? -3.828 -7.870 22.509 1.00 80.19 307 GLU A O 1
ATOM 2473 N N . ASN A 1 308 ? -1.687 -8.481 22.805 1.00 78.44 308 ASN A N 1
ATOM 2474 C CA . ASN A 1 308 ? -1.134 -7.146 22.581 1.00 78.44 308 ASN A CA 1
ATOM 2475 C C . ASN A 1 308 ? -1.379 -6.653 21.141 1.00 78.44 308 ASN A C 1
ATOM 2477 O O . ASN A 1 308 ? -1.703 -5.484 20.944 1.00 78.44 308 ASN A O 1
ATOM 2481 N N . ALA A 1 309 ? -1.262 -7.527 20.135 1.00 76.75 309 ALA A N 1
ATOM 2482 C CA . ALA A 1 309 ? -1.530 -7.185 18.736 1.00 76.75 309 ALA A CA 1
ATOM 2483 C C . ALA A 1 309 ? -3.011 -6.847 18.490 1.00 76.75 309 ALA A C 1
ATOM 2485 O O . ALA A 1 309 ? -3.316 -5.889 17.775 1.00 76.75 309 ALA A O 1
ATOM 2486 N N . VAL A 1 310 ? -3.930 -7.582 19.127 1.00 75.94 310 VAL A N 1
ATOM 2487 C CA . VAL A 1 310 ? -5.370 -7.284 19.123 1.00 75.94 310 VAL A CA 1
ATOM 2488 C C . VAL A 1 310 ? -5.623 -5.925 19.762 1.00 75.94 310 VAL A C 1
ATOM 2490 O O . VAL A 1 310 ? -6.287 -5.088 19.157 1.00 75.94 310 VAL A O 1
ATOM 2493 N N . HIS A 1 311 ? -5.033 -5.653 20.926 1.00 70.88 311 HIS A N 1
ATOM 2494 C CA . HIS A 1 311 ? -5.182 -4.359 21.591 1.00 70.88 311 HIS A CA 1
ATOM 2495 C C . HIS A 1 311 ? -4.649 -3.192 20.739 1.00 70.88 311 HIS A C 1
ATOM 2497 O O . HIS A 1 311 ? -5.339 -2.189 20.573 1.00 70.88 31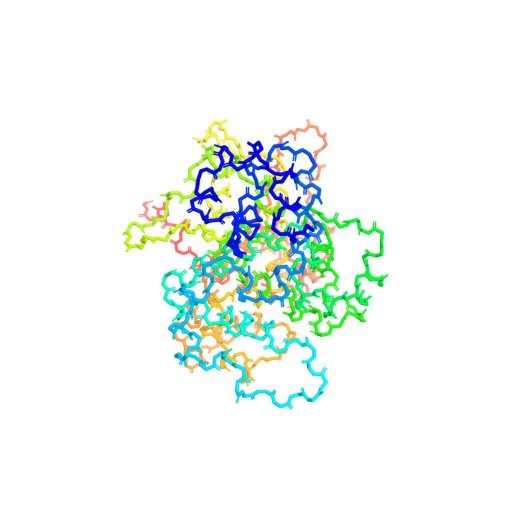1 HIS A O 1
ATOM 2503 N N . ASN A 1 312 ? -3.472 -3.337 20.125 1.00 69.25 312 ASN A N 1
ATOM 2504 C CA . ASN A 1 312 ? -2.905 -2.315 19.239 1.00 69.25 312 ASN A CA 1
ATOM 2505 C C . ASN A 1 312 ? -3.753 -2.091 17.978 1.00 69.25 312 ASN A C 1
ATOM 2507 O O . ASN A 1 312 ? -3.925 -0.953 17.548 1.00 69.25 312 ASN A O 1
ATOM 2511 N N . THR A 1 313 ? -4.327 -3.154 17.409 1.00 68.50 313 THR A N 1
ATOM 2512 C CA . THR A 1 313 ? -5.207 -3.030 16.236 1.00 68.50 313 THR A CA 1
ATOM 2513 C C . THR A 1 313 ? -6.522 -2.343 16.591 1.00 68.50 313 THR A C 1
ATOM 2515 O O . THR A 1 313 ? -7.037 -1.551 15.810 1.00 68.50 313 THR A O 1
ATOM 2518 N N . LEU A 1 314 ? -7.045 -2.570 17.795 1.00 63.75 314 LEU A N 1
ATOM 2519 C CA . LEU A 1 314 ? -8.247 -1.886 18.270 1.00 63.75 314 LEU A CA 1
ATOM 2520 C C . LEU A 1 314 ? -8.036 -0.380 18.478 1.00 63.75 314 LEU A C 1
ATOM 2522 O O . LEU A 1 314 ? -8.950 0.393 18.195 1.00 63.75 314 LEU A O 1
ATOM 2526 N N . LYS A 1 315 ? -6.835 0.055 18.887 1.00 59.53 315 LYS A N 1
ATOM 2527 C CA . LYS A 1 315 ? -6.490 1.488 18.983 1.00 59.53 315 LYS A CA 1
ATOM 2528 C C . LYS A 1 315 ? -6.607 2.206 17.637 1.00 59.53 315 LYS A C 1
ATOM 2530 O O . LYS A 1 315 ? -7.178 3.289 17.564 1.00 59.53 315 LYS A O 1
ATOM 2535 N N . MET A 1 316 ? -6.134 1.570 16.564 1.00 54.06 316 MET A N 1
ATOM 2536 C CA . MET A 1 316 ? -6.227 2.093 15.191 1.00 54.06 316 MET A CA 1
ATOM 2537 C C . MET A 1 316 ? -7.674 2.267 14.723 1.00 54.06 316 MET A C 1
ATOM 2539 O O . MET A 1 316 ? -7.989 3.151 13.933 1.00 54.06 316 MET A O 1
ATOM 2543 N N . VAL A 1 317 ? -8.570 1.434 15.240 1.00 54.59 317 VAL A N 1
ATOM 2544 C CA . VAL A 1 317 ? -9.962 1.380 14.819 1.00 54.59 317 VAL A CA 1
ATOM 2545 C C . VAL A 1 317 ? -10.847 2.417 15.543 1.00 54.59 317 VAL A C 1
ATOM 2547 O O . VAL A 1 317 ? -11.983 2.602 15.116 1.00 54.59 317 VAL A O 1
ATOM 2550 N N . LYS A 1 318 ? -10.349 3.147 16.577 1.00 51.16 318 LYS A N 1
ATOM 2551 C CA . LYS A 1 318 ? -11.117 4.007 17.536 1.00 51.16 318 LYS A CA 1
ATOM 2552 C C . LYS A 1 318 ? -12.630 3.751 17.480 1.00 51.16 318 LYS A C 1
ATOM 2554 O O . LYS A 1 318 ? -13.401 4.608 17.050 1.00 51.16 318 LYS A O 1
ATOM 2559 N N . VAL A 1 319 ? -13.050 2.558 17.902 1.00 49.56 319 VAL A N 1
ATOM 2560 C CA . VAL A 1 319 ? -14.466 2.162 17.834 1.00 49.56 319 VAL A CA 1
ATOM 2561 C C . VAL A 1 319 ? -15.363 3.117 18.656 1.00 49.56 319 VAL A C 1
ATOM 2563 O O . VAL A 1 319 ? -16.557 3.223 18.410 1.00 49.56 319 VAL A O 1
ATOM 2566 N N . ALA A 1 320 ? -14.769 3.875 19.586 1.00 42.84 320 ALA A N 1
ATOM 2567 C CA . ALA A 1 320 ? -15.421 4.900 20.401 1.00 42.84 320 ALA A CA 1
ATOM 2568 C C . ALA A 1 320 ? -15.839 6.170 19.642 1.00 42.84 320 ALA A C 1
ATOM 2570 O O . ALA A 1 320 ? -16.895 6.727 19.922 1.00 42.84 320 ALA A O 1
ATOM 2571 N N . ASN A 1 321 ? -15.020 6.637 18.693 1.00 45.94 321 ASN A N 1
ATOM 2572 C CA . ASN A 1 321 ? -15.143 8.004 18.166 1.00 45.94 321 ASN A CA 1
ATOM 2573 C C . ASN A 1 321 ? -15.852 8.069 16.805 1.00 45.94 321 ASN A C 1
ATOM 2575 O O . ASN A 1 321 ? -16.194 9.162 16.360 1.00 45.94 321 ASN A O 1
ATOM 2579 N N . GLU A 1 322 ? -16.074 6.929 16.138 1.00 50.41 322 GLU A N 1
ATOM 2580 C CA . GLU A 1 322 ? -16.677 6.850 14.797 1.00 50.41 322 GLU A CA 1
ATOM 2581 C C . GLU A 1 322 ? -17.616 5.639 14.649 1.00 50.41 322 GLU A C 1
ATOM 2583 O O . GLU A 1 322 ? -17.478 4.781 13.776 1.00 50.41 322 GLU A O 1
ATOM 2588 N N . VAL A 1 323 ? -18.630 5.603 15.507 1.00 52.50 323 VAL A N 1
ATOM 2589 C CA . VAL A 1 323 ? -19.708 4.596 15.550 1.00 52.50 323 VAL A CA 1
ATOM 2590 C C . VAL A 1 323 ? -20.401 4.358 14.204 1.00 52.50 323 VAL A C 1
ATOM 2592 O O . VAL A 1 323 ? -20.872 3.259 13.924 1.00 52.50 323 VAL A O 1
ATOM 2595 N N . HIS A 1 324 ? -20.441 5.372 13.339 1.00 52.09 324 HIS A N 1
ATOM 2596 C CA . HIS A 1 324 ? -21.091 5.310 12.024 1.00 52.09 324 HIS A CA 1
ATOM 2597 C C . HIS A 1 324 ? -20.319 4.492 10.986 1.00 52.09 324 HIS A C 1
ATOM 2599 O O . HIS A 1 324 ? -20.892 4.065 9.984 1.00 52.09 324 HIS A O 1
ATOM 2605 N N . VAL A 1 325 ? -19.026 4.262 11.198 1.00 48.78 325 VAL A N 1
ATOM 2606 C CA . VAL A 1 325 ? -18.184 3.516 10.254 1.00 48.78 325 VAL A CA 1
ATOM 2607 C C . VAL A 1 325 ? -18.282 2.013 10.516 1.00 48.78 325 VAL A C 1
ATOM 2609 O O . VAL A 1 325 ? -18.128 1.210 9.590 1.00 48.78 325 VAL A O 1
ATOM 2612 N N . ASP A 1 326 ? -18.647 1.635 11.742 1.00 57.44 326 ASP A N 1
ATOM 2613 C CA . ASP A 1 326 ? -18.839 0.253 12.151 1.00 57.44 326 ASP A CA 1
ATOM 2614 C C . ASP A 1 326 ? -20.079 -0.359 11.454 1.00 57.44 326 ASP A C 1
ATOM 2616 O O . ASP A 1 326 ? -21.218 0.078 11.674 1.00 57.44 326 ASP A O 1
ATOM 2620 N N . PRO A 1 327 ? -19.897 -1.355 10.563 1.00 59.22 327 PRO A N 1
ATOM 2621 C CA . PRO A 1 327 ? -21.005 -1.978 9.845 1.00 59.22 327 PRO A CA 1
ATOM 2622 C C . PRO A 1 327 ? -21.935 -2.771 10.775 1.00 59.22 327 PRO A C 1
ATOM 2624 O O . PRO A 1 327 ? -23.122 -2.901 10.473 1.00 59.22 327 PRO A O 1
ATOM 2627 N N . VAL A 1 328 ? -21.429 -3.267 11.909 1.00 64.62 328 VAL A N 1
ATOM 2628 C CA . VAL A 1 328 ? -22.221 -3.974 12.918 1.00 64.62 328 VAL A CA 1
ATOM 2629 C C . VAL A 1 328 ? -23.083 -2.980 13.680 1.00 64.62 328 VAL A C 1
ATOM 2631 O O . VAL A 1 328 ? -24.270 -3.244 13.834 1.00 64.62 328 VAL A O 1
ATOM 2634 N N . ILE A 1 329 ? -22.555 -1.820 14.086 1.00 70.12 329 ILE A N 1
ATOM 2635 C CA . ILE A 1 329 ? -23.373 -0.789 14.745 1.00 70.12 329 ILE A CA 1
ATOM 2636 C C . ILE A 1 329 ? -24.435 -0.245 13.784 1.00 70.12 329 ILE A C 1
ATOM 2638 O O . ILE A 1 329 ? -25.615 -0.226 14.135 1.00 70.12 329 ILE A O 1
ATOM 2642 N N . ARG A 1 330 ? -24.066 0.114 12.546 1.00 69.69 330 ARG A N 1
ATOM 2643 C CA . ARG A 1 330 ? -25.043 0.593 11.551 1.00 69.69 330 ARG A CA 1
ATOM 2644 C C . ARG A 1 330 ? -26.173 -0.396 11.315 1.00 69.69 330 ARG A C 1
ATOM 2646 O O . ARG A 1 330 ? -27.323 0.013 11.221 1.00 69.69 330 ARG A O 1
ATOM 2653 N N . HIS A 1 331 ? -25.860 -1.685 11.212 1.00 72.38 331 HIS A N 1
ATOM 2654 C CA . HIS A 1 331 ? -26.875 -2.693 10.941 1.00 72.38 331 HIS A CA 1
ATOM 2655 C C . HIS A 1 331 ? -27.665 -3.073 12.202 1.00 72.38 331 HIS A C 1
ATOM 2657 O O . HIS A 1 331 ? -28.894 -2.991 12.217 1.00 72.38 331 HIS A O 1
ATOM 2663 N N . ALA A 1 332 ? -26.971 -3.448 13.279 1.00 76.69 332 ALA A N 1
ATOM 2664 C CA . ALA A 1 332 ? -27.577 -3.984 14.495 1.00 76.69 332 ALA A CA 1
ATOM 2665 C C . ALA A 1 332 ? -28.235 -2.913 15.379 1.00 76.69 332 ALA A C 1
ATOM 2667 O O . ALA A 1 332 ? -29.179 -3.238 16.100 1.00 76.69 332 ALA A O 1
ATOM 2668 N N . CYS A 1 333 ? -27.759 -1.664 15.334 1.00 79.00 333 CYS A N 1
ATOM 2669 C CA . CYS A 1 333 ? -28.284 -0.534 16.109 1.00 79.00 333 CYS A CA 1
ATOM 2670 C C . CYS A 1 333 ? -29.088 0.463 15.247 1.00 79.00 333 CYS A C 1
ATOM 2672 O O . CYS A 1 333 ? -29.438 1.544 15.726 1.00 79.00 333 CYS A O 1
ATOM 2674 N N . SER A 1 334 ? -29.397 0.107 13.991 1.00 82.62 334 SER A N 1
ATOM 2675 C CA . SER A 1 334 ? -30.130 0.933 13.009 1.00 82.62 334 SER A CA 1
ATOM 2676 C C . SER A 1 334 ? -31.380 1.600 13.586 1.00 82.62 334 SER A C 1
ATOM 2678 O O . SER A 1 334 ? -31.580 2.795 13.409 1.00 82.62 334 SER A O 1
ATOM 2680 N N . GLN A 1 335 ? -32.181 0.865 14.357 1.00 82.88 335 GLN A N 1
ATOM 2681 C CA . GLN A 1 335 ? -33.434 1.366 14.924 1.00 82.88 335 GLN A CA 1
ATOM 2682 C C . GLN A 1 335 ? -33.246 2.570 15.868 1.00 82.88 335 GLN A C 1
ATOM 2684 O O . GLN A 1 335 ? -34.076 3.480 15.891 1.00 82.88 335 GLN A O 1
ATOM 2689 N N . LEU A 1 336 ? -32.154 2.597 16.638 1.00 82.56 336 LEU A N 1
ATOM 2690 C CA . LEU A 1 336 ? -31.818 3.727 17.506 1.00 82.56 336 LEU A CA 1
ATOM 2691 C C . LEU A 1 336 ? -31.104 4.833 16.730 1.00 82.56 336 LEU A C 1
ATOM 2693 O O . LEU A 1 336 ? -31.382 6.004 16.978 1.00 82.56 336 LEU A O 1
ATOM 2697 N N . LEU A 1 337 ? -30.253 4.477 15.766 1.00 79.69 337 LEU A N 1
ATOM 2698 C CA . LEU A 1 337 ? -29.535 5.421 14.900 1.00 79.69 337 LEU A CA 1
ATOM 2699 C C . LEU A 1 337 ? -30.456 6.194 13.944 1.00 79.69 337 LEU A C 1
ATOM 2701 O O . LEU A 1 337 ? -30.166 7.329 13.591 1.00 79.69 337 LEU A O 1
ATOM 2705 N N . GLU A 1 338 ? -31.578 5.616 13.530 1.00 79.50 338 GLU A N 1
ATOM 2706 C CA . GLU A 1 338 ? -32.581 6.290 12.695 1.00 79.50 338 GLU A CA 1
ATOM 2707 C C . GLU A 1 338 ? -33.624 7.051 13.531 1.00 79.50 338 GLU A C 1
ATOM 2709 O O . GLU A 1 338 ? -34.386 7.864 13.000 1.00 79.50 338 GLU A O 1
ATOM 2714 N N . GLY A 1 339 ? -33.643 6.808 14.846 1.00 81.69 339 GLY A N 1
ATOM 2715 C CA . GLY A 1 339 ? -34.593 7.369 15.800 1.00 81.69 339 GLY A CA 1
ATOM 2716 C C . GLY A 1 339 ? -33.934 8.281 16.834 1.00 81.69 339 GLY A C 1
ATOM 2717 O O . GLY A 1 339 ? -33.674 9.453 16.570 1.00 81.69 339 GLY A O 1
ATOM 2718 N N . LYS A 1 340 ? -33.734 7.752 18.047 1.00 79.38 340 LYS A N 1
ATOM 2719 C CA . LYS A 1 340 ? -33.324 8.518 19.241 1.00 79.38 340 LYS A CA 1
ATOM 2720 C C . LYS A 1 340 ? -31.881 9.021 19.190 1.00 79.38 340 LYS A C 1
ATOM 2722 O O . LYS A 1 340 ? -31.609 10.109 19.678 1.00 79.38 340 LYS A O 1
ATOM 2727 N N . CYS A 1 341 ? -30.985 8.247 18.587 1.00 78.00 341 CYS A N 1
ATOM 2728 C CA . CYS A 1 341 ? -29.561 8.548 18.444 1.00 78.00 341 CYS A CA 1
ATOM 2729 C C . CYS A 1 341 ? -29.214 8.985 17.020 1.00 78.00 341 CYS A C 1
ATOM 2731 O O . CYS A 1 341 ? -28.138 8.673 16.507 1.00 78.00 341 CYS A O 1
ATOM 2733 N N . ARG A 1 342 ? -30.146 9.687 16.366 1.00 76.62 342 ARG A N 1
ATOM 2734 C CA . ARG A 1 342 ? -29.951 10.182 15.010 1.00 76.62 342 ARG A CA 1
ATOM 2735 C C . ARG A 1 342 ? -28.879 11.273 14.977 1.00 76.62 342 ARG A C 1
ATOM 2737 O O . ARG A 1 342 ? -29.024 12.262 15.695 1.00 76.62 342 ARG A O 1
ATOM 2744 N N . PRO A 1 343 ? -27.842 11.143 14.129 1.00 61.19 343 PRO A N 1
ATOM 2745 C CA . PRO A 1 343 ? -26.852 12.198 13.962 1.00 61.19 343 PRO A CA 1
ATOM 2746 C C . PRO A 1 343 ? -27.521 13.455 13.386 1.00 61.19 343 PRO A C 1
ATOM 2748 O O . PRO A 1 343 ? -28.267 13.388 12.405 1.00 61.19 343 PRO A O 1
ATOM 2751 N N . ILE A 1 344 ? -27.285 14.600 14.028 1.00 59.84 344 ILE A N 1
ATOM 2752 C CA . ILE A 1 344 ? -27.822 15.895 13.603 1.00 59.84 344 ILE A CA 1
ATOM 2753 C C . ILE A 1 344 ? -26.930 16.428 12.476 1.00 59.84 344 ILE A C 1
ATOM 2755 O O . ILE A 1 344 ? -25.808 16.863 12.717 1.00 59.84 344 ILE A O 1
ATOM 2759 N N . GLU A 1 345 ? -27.424 16.402 11.239 1.00 49.78 345 GLU A N 1
ATOM 2760 C CA . GLU A 1 345 ? -26.818 17.132 10.120 1.00 49.78 345 GLU A CA 1
ATOM 2761 C C . GLU A 1 345 ? -27.318 18.583 10.146 1.00 49.78 345 GLU A C 1
ATOM 2763 O O . GLU A 1 345 ? -28.339 18.901 9.530 1.00 49.78 345 GLU A O 1
ATOM 2768 N N . ASP A 1 346 ? -26.646 19.472 10.881 1.00 43.09 346 ASP A N 1
ATOM 2769 C CA . ASP A 1 346 ? -26.989 20.893 10.813 1.00 43.09 346 ASP A CA 1
ATOM 2770 C C . ASP A 1 346 ? -26.368 21.536 9.562 1.00 43.09 346 ASP A C 1
ATOM 2772 O O . ASP A 1 346 ? -25.170 21.423 9.301 1.00 43.09 346 ASP A O 1
ATOM 2776 N N . LYS A 1 347 ? -27.199 22.187 8.741 1.00 43.06 347 LYS A N 1
ATOM 2777 C CA . LYS A 1 347 ? -26.815 22.697 7.411 1.00 43.06 347 LYS A CA 1
ATOM 2778 C C . LYS A 1 347 ? -26.209 24.102 7.432 1.00 43.06 347 LYS A C 1
ATOM 2780 O O . LYS A 1 347 ? -25.802 24.567 6.371 1.00 43.06 347 LYS A O 1
ATOM 2785 N N . ASN A 1 348 ? -26.154 24.781 8.583 1.00 42.00 348 ASN A N 1
ATOM 2786 C CA . ASN A 1 348 ? -25.825 26.213 8.638 1.00 42.00 348 ASN A CA 1
ATOM 2787 C C . ASN A 1 348 ? -24.777 26.652 9.676 1.00 42.00 348 ASN A C 1
ATOM 2789 O O . ASN A 1 348 ? -24.484 27.844 9.736 1.00 42.00 348 ASN A O 1
ATOM 2793 N N . GLU A 1 349 ? -24.136 25.753 10.420 1.00 37.06 349 GLU A N 1
ATOM 2794 C CA . GLU A 1 349 ? -22.966 26.108 11.231 1.00 37.06 349 GLU A CA 1
ATOM 2795 C C . GLU A 1 349 ? -21.884 25.039 11.096 1.00 37.06 349 GLU A C 1
ATOM 2797 O O . GLU A 1 349 ? -22.132 23.849 11.261 1.00 37.06 349 GLU A O 1
ATOM 2802 N N . LEU A 1 350 ? -20.653 25.475 10.819 1.00 38.28 350 LEU A N 1
ATOM 2803 C CA . LEU A 1 350 ? -19.437 24.663 10.873 1.00 38.28 350 LEU A CA 1
ATOM 2804 C C . LEU A 1 350 ? -19.083 24.362 12.345 1.00 38.28 350 LEU A C 1
ATOM 2806 O O . LEU A 1 350 ? -18.028 24.737 12.845 1.00 38.28 350 LEU A O 1
ATOM 2810 N N . LYS A 1 351 ? -20.012 23.734 13.061 1.00 33.12 351 LYS A N 1
ATOM 2811 C CA . LYS A 1 351 ? -19.793 23.038 14.321 1.00 33.12 351 LYS A CA 1
ATOM 2812 C C . LYS A 1 351 ? -20.263 21.619 14.076 1.00 33.12 351 LYS A C 1
ATOM 2814 O O . LYS A 1 351 ? -21.441 21.308 14.187 1.00 33.12 351 LYS A O 1
ATOM 2819 N N . THR A 1 352 ? -19.327 20.767 13.685 1.00 34.47 352 THR A N 1
ATOM 2820 C CA . THR A 1 352 ? -19.506 19.320 13.765 1.00 34.47 352 THR A CA 1
ATOM 2821 C C . THR A 1 352 ? -19.925 18.985 15.195 1.00 34.47 352 THR A C 1
ATOM 2823 O O . THR A 1 352 ? -19.098 19.078 16.103 1.00 34.47 352 THR A O 1
ATOM 2826 N N . ALA A 1 353 ? -21.196 18.637 15.410 1.00 36.19 353 ALA A N 1
ATOM 2827 C CA . ALA A 1 353 ? -21.576 17.867 16.587 1.00 36.19 353 ALA A CA 1
ATOM 2828 C C . ALA A 1 353 ? -20.660 16.636 16.614 1.00 36.19 353 ALA A C 1
ATOM 2830 O O . ALA A 1 353 ? -20.461 15.986 15.581 1.00 36.19 353 ALA A O 1
ATOM 2831 N N . ALA A 1 354 ? -19.985 16.411 17.736 1.00 43.78 354 ALA A N 1
ATOM 2832 C CA . ALA A 1 354 ? -18.906 15.447 17.808 1.00 43.78 354 ALA A CA 1
ATOM 2833 C C . ALA A 1 354 ? -19.473 14.047 17.543 1.00 43.78 354 ALA A C 1
ATOM 2835 O O . ALA A 1 354 ? -20.468 13.635 18.129 1.00 43.78 354 ALA A O 1
ATOM 2836 N N . THR A 1 355 ? -18.820 13.268 16.685 1.00 47.62 355 THR A N 1
ATOM 2837 C CA . THR A 1 355 ? -19.152 11.852 16.454 1.00 47.62 355 THR A CA 1
ATOM 2838 C C . THR A 1 355 ? -19.089 11.001 17.738 1.00 47.62 355 THR A C 1
ATOM 2840 O O . THR A 1 355 ? -19.695 9.929 17.782 1.00 47.62 355 THR A O 1
ATOM 2843 N N . SER A 1 356 ? -18.448 11.521 18.796 1.00 48.66 356 SER A N 1
ATOM 2844 C CA . SER A 1 356 ? -18.502 11.044 20.190 1.00 48.66 356 SER A CA 1
ATOM 2845 C C . SER A 1 356 ? -19.936 10.949 20.746 1.00 48.66 356 SER A C 1
ATOM 2847 O O . SER A 1 356 ? -20.270 9.991 21.442 1.00 48.66 356 SER A O 1
ATOM 2849 N N . ASP A 1 357 ? -20.830 11.863 20.352 1.00 60.22 357 ASP A N 1
ATOM 2850 C CA . ASP A 1 357 ? -22.179 11.999 20.921 1.00 60.22 357 ASP A CA 1
ATOM 2851 C C . ASP A 1 357 ? -23.097 10.821 20.541 1.00 60.22 357 ASP A C 1
ATOM 2853 O O . ASP A 1 357 ? -24.017 10.457 21.275 1.00 60.22 357 ASP A O 1
ATOM 2857 N N . THR A 1 358 ? -22.846 10.176 19.392 1.00 68.94 358 THR A N 1
ATOM 2858 C CA . THR A 1 358 ? -23.650 9.021 18.950 1.00 68.94 358 THR A CA 1
ATOM 2859 C C . THR A 1 358 ? -23.352 7.783 19.794 1.00 68.94 358 THR A C 1
ATOM 2861 O O . THR A 1 358 ? -24.278 7.062 20.168 1.00 68.94 358 THR A O 1
ATOM 2864 N N . PHE A 1 359 ? -22.079 7.529 20.114 1.00 70.38 359 PHE A N 1
ATOM 2865 C CA . PHE A 1 359 ? -21.702 6.403 20.971 1.00 70.38 359 PHE A CA 1
ATOM 2866 C C . PHE A 1 359 ? -22.277 6.563 22.375 1.00 70.38 359 PHE A C 1
ATOM 2868 O O . PHE A 1 359 ? -22.890 5.638 22.906 1.00 70.38 359 PHE A O 1
ATOM 2875 N N . GLU A 1 360 ? -22.126 7.757 22.948 1.00 68.25 360 GLU A N 1
ATOM 2876 C CA . GLU A 1 360 ? -22.676 8.099 24.259 1.00 68.25 360 GLU A CA 1
ATOM 2877 C C . GLU A 1 360 ? -24.207 7.989 24.278 1.00 68.25 360 GLU A C 1
ATOM 2879 O O . GLU A 1 360 ? -24.788 7.456 25.230 1.00 68.25 360 GLU A O 1
ATOM 2884 N N . CYS A 1 361 ? -24.880 8.387 23.193 1.00 76.81 361 CYS A N 1
ATOM 2885 C CA . CYS A 1 361 ? -26.317 8.173 23.047 1.00 76.81 361 CYS A CA 1
ATOM 2886 C C . CYS A 1 361 ? -26.687 6.681 23.044 1.00 76.81 361 CYS A C 1
ATOM 2888 O O . CYS A 1 361 ? -27.611 6.276 23.750 1.00 76.81 361 CYS A O 1
ATOM 2890 N N . LEU A 1 362 ? -25.961 5.843 22.299 1.00 79.19 362 LEU A N 1
ATOM 2891 C CA . LEU A 1 362 ? -26.220 4.400 22.266 1.00 79.19 362 LEU A CA 1
ATOM 2892 C C . LEU A 1 362 ? -25.939 3.729 23.620 1.00 79.19 362 LEU A C 1
ATOM 2894 O O . LEU A 1 362 ? -26.711 2.872 24.042 1.00 79.19 362 LEU A O 1
ATOM 2898 N N . ILE A 1 363 ? -24.876 4.130 24.327 1.00 76.06 363 ILE A N 1
ATOM 2899 C CA . ILE A 1 363 ? -24.564 3.647 25.685 1.00 76.06 363 ILE A CA 1
ATOM 2900 C C . ILE A 1 363 ? -25.664 4.044 26.674 1.00 76.06 363 ILE A C 1
ATOM 2902 O O . ILE A 1 363 ? -26.097 3.218 27.476 1.00 76.06 363 ILE A O 1
ATOM 2906 N N . SER A 1 364 ? -26.151 5.285 26.619 1.00 78.75 364 SER A N 1
ATOM 2907 C CA . SER A 1 364 ? -27.223 5.744 27.515 1.00 78.75 364 SER A CA 1
ATOM 2908 C C . SER A 1 364 ? -28.569 5.055 27.254 1.00 78.75 364 SER A C 1
ATOM 2910 O O . SER A 1 364 ? -29.419 5.025 28.140 1.00 78.75 364 SER A O 1
ATOM 2912 N N . HIS A 1 365 ? -28.741 4.445 26.077 1.00 84.38 365 HIS A N 1
ATOM 2913 C CA . HIS A 1 365 ? -29.931 3.692 25.677 1.00 84.38 365 HIS A CA 1
ATOM 2914 C C . HIS A 1 365 ? -29.686 2.178 25.596 1.00 84.38 365 HIS A C 1
ATOM 2916 O O . HIS A 1 365 ? -30.414 1.468 24.906 1.00 84.38 365 HIS A O 1
ATOM 2922 N N . ILE A 1 366 ? -28.690 1.650 26.312 1.00 80.94 366 ILE A N 1
ATOM 2923 C CA . ILE A 1 366 ? -28.333 0.225 26.230 1.00 80.94 366 ILE A CA 1
ATOM 2924 C C . ILE A 1 366 ? -29.435 -0.723 26.718 1.00 80.94 366 ILE A C 1
ATOM 2926 O O . ILE A 1 366 ? -29.500 -1.872 26.289 1.00 80.94 366 ILE A O 1
ATOM 2930 N N . GLU A 1 367 ? -30.320 -0.224 27.581 1.00 82.56 367 GLU A N 1
ATOM 2931 C CA . GLU A 1 367 ? -31.496 -0.935 28.092 1.00 82.56 367 GLU A CA 1
ATOM 2932 C C . GLU A 1 367 ? -32.772 -0.643 27.278 1.00 82.56 367 GLU A C 1
ATOM 2934 O O . GLU A 1 367 ? -33.858 -1.109 27.628 1.00 82.56 367 GLU A O 1
ATOM 2939 N N . ASP A 1 368 ? -32.675 0.141 26.199 1.00 85.00 368 ASP A N 1
ATOM 2940 C CA . ASP A 1 368 ? -33.825 0.494 25.370 1.00 85.00 368 ASP A CA 1
ATOM 2941 C C . ASP A 1 368 ? -34.354 -0.730 24.596 1.00 85.00 368 ASP A C 1
ATOM 2943 O O . ASP A 1 368 ? -33.565 -1.513 24.065 1.00 85.00 368 ASP A O 1
ATOM 2947 N N . PRO A 1 369 ? -35.682 -0.897 24.446 1.00 80.88 369 PRO A N 1
ATOM 2948 C CA . PRO A 1 369 ? -36.258 -2.001 23.673 1.00 80.88 369 PRO A CA 1
ATOM 2949 C C . PRO A 1 369 ? -35.835 -2.035 22.195 1.00 80.88 369 PRO A C 1
ATOM 2951 O O . PRO A 1 369 ? -35.907 -3.089 21.566 1.00 80.88 369 PRO A O 1
ATOM 2954 N N . GLY A 1 370 ? -35.423 -0.895 21.628 1.00 78.06 370 GLY A N 1
ATOM 2955 C CA . GLY A 1 370 ? -34.858 -0.791 20.281 1.00 78.06 370 GLY A CA 1
ATOM 2956 C C . GLY A 1 370 ? -33.392 -1.230 20.182 1.00 78.06 370 GLY A C 1
ATOM 2957 O O . GLY A 1 370 ? -32.847 -1.301 19.080 1.00 78.06 370 GLY A O 1
ATOM 2958 N N . MET A 1 371 ? -32.744 -1.542 21.307 1.00 83.44 371 MET A N 1
ATOM 2959 C CA . MET A 1 371 ? -31.381 -2.058 21.364 1.00 83.44 371 MET A CA 1
ATOM 2960 C C . MET A 1 371 ? -31.407 -3.574 21.128 1.00 83.44 371 MET A C 1
ATOM 2962 O O . MET A 1 371 ? -31.726 -4.368 22.013 1.00 83.44 371 MET A O 1
ATOM 2966 N N . THR A 1 372 ? -31.092 -4.013 19.906 1.00 83.38 372 THR A N 1
ATOM 2967 C CA . THR A 1 372 ? -31.096 -5.453 19.597 1.00 83.38 372 THR A CA 1
ATOM 2968 C C . THR A 1 372 ? -30.057 -6.201 20.448 1.00 83.38 372 THR A C 1
ATOM 2970 O O . THR A 1 372 ? -29.003 -5.640 20.756 1.00 83.38 372 THR A O 1
ATOM 2973 N N . PRO A 1 373 ? -30.251 -7.494 20.776 1.00 79.81 373 PRO A N 1
ATOM 2974 C CA . PRO A 1 373 ? -29.252 -8.268 21.522 1.00 79.81 373 PRO A CA 1
ATOM 2975 C C . PRO A 1 373 ? -27.867 -8.279 20.857 1.00 79.81 373 PRO A C 1
ATOM 2977 O O . PRO A 1 373 ? -26.843 -8.304 21.538 1.00 79.81 373 PRO A O 1
ATOM 2980 N N . SER A 1 374 ? -27.833 -8.223 19.520 1.00 74.12 374 SER A N 1
ATOM 2981 C CA . SER A 1 374 ? -26.596 -8.091 18.747 1.00 74.12 374 SER A CA 1
ATOM 2982 C C . SER A 1 374 ? -25.939 -6.723 18.949 1.00 74.12 374 SER A C 1
ATOM 2984 O O . SER A 1 374 ? -24.726 -6.662 19.132 1.00 74.12 374 SER A O 1
ATOM 2986 N N . CYS A 1 375 ? -26.725 -5.641 18.967 1.00 80.12 375 CYS A N 1
ATOM 2987 C CA . CYS A 1 375 ? -26.242 -4.293 19.262 1.00 80.12 375 CYS A CA 1
ATOM 2988 C C . CYS A 1 375 ? -25.724 -4.184 20.703 1.00 80.12 375 CYS A C 1
ATOM 2990 O O . CYS A 1 375 ? -24.605 -3.730 20.901 1.00 80.12 375 CYS A O 1
ATOM 2992 N N . ILE A 1 376 ? -26.466 -4.682 21.701 1.00 80.19 376 ILE A N 1
ATOM 2993 C CA . ILE A 1 376 ? -26.040 -4.688 23.113 1.00 80.19 376 ILE A CA 1
ATOM 2994 C C . ILE A 1 376 ? -24.705 -5.415 23.260 1.00 80.19 376 ILE A C 1
ATOM 2996 O O . ILE A 1 376 ? -23.752 -4.876 23.821 1.00 80.19 376 ILE A O 1
ATOM 3000 N N . LYS A 1 377 ? -24.607 -6.636 22.721 1.00 72.69 377 LYS A N 1
ATOM 3001 C CA . LYS A 1 377 ? -23.377 -7.428 22.793 1.00 72.69 377 LYS A CA 1
ATOM 3002 C C . LYS A 1 377 ? -22.190 -6.658 22.214 1.00 72.69 377 LYS A C 1
ATOM 3004 O O . LYS A 1 377 ? -21.134 -6.611 22.843 1.00 72.69 377 LYS A O 1
ATOM 3009 N N . HIS A 1 378 ? -22.381 -6.038 21.055 1.00 68.81 378 HIS A N 1
ATOM 3010 C CA . HIS A 1 378 ? -21.335 -5.291 20.379 1.00 68.81 378 HIS A CA 1
ATOM 3011 C C . HIS A 1 378 ? -20.979 -3.982 21.107 1.00 68.81 378 HIS A C 1
ATOM 3013 O O . HIS A 1 378 ? -19.809 -3.682 21.307 1.00 68.81 378 HIS A O 1
ATOM 3019 N N . MET A 1 379 ? -21.954 -3.264 21.658 1.00 73.62 379 MET A N 1
ATOM 3020 C CA . MET A 1 379 ? -21.716 -2.076 22.487 1.00 73.62 379 MET A CA 1
ATOM 3021 C C . MET A 1 379 ? -20.963 -2.405 23.779 1.00 73.62 379 MET A C 1
ATOM 3023 O O . MET A 1 379 ? -20.062 -1.670 24.173 1.00 73.62 379 MET A O 1
ATOM 3027 N N . HIS A 1 380 ? -21.243 -3.553 24.402 1.00 68.44 380 HIS A N 1
ATOM 3028 C CA . HIS A 1 380 ? -20.462 -4.063 25.533 1.00 68.44 380 HIS A CA 1
ATOM 3029 C C . HIS A 1 380 ? -19.056 -4.522 25.125 1.00 68.44 380 HIS A C 1
ATOM 3031 O O . HIS A 1 380 ? -18.151 -4.524 25.962 1.00 68.44 380 HIS A O 1
ATOM 3037 N N . GLU A 1 381 ? -18.856 -4.989 23.888 1.00 61.31 381 GLU A N 1
ATOM 3038 C CA . GLU A 1 381 ? -17.519 -5.217 23.325 1.00 61.31 381 GLU A CA 1
ATOM 3039 C C . GLU A 1 381 ? -16.768 -3.895 23.270 1.00 61.31 381 GLU A C 1
ATOM 3041 O O . GLU A 1 381 ? -15.727 -3.778 23.907 1.00 61.31 381 GLU A O 1
ATOM 3046 N N . ILE A 1 382 ? -17.347 -2.879 22.641 1.00 62.56 382 ILE A N 1
ATOM 3047 C CA . ILE A 1 382 ? -16.726 -1.567 22.469 1.00 62.56 382 ILE A CA 1
ATOM 3048 C C . ILE A 1 382 ? -16.424 -0.900 23.817 1.00 62.56 382 ILE A C 1
ATOM 3050 O O . ILE A 1 382 ? -15.282 -0.515 24.065 1.00 62.56 382 ILE A O 1
ATOM 3054 N N . ALA A 1 383 ? -17.399 -0.837 24.727 1.00 61.16 383 ALA A N 1
ATOM 3055 C CA . ALA A 1 383 ? -17.249 -0.220 26.047 1.00 61.16 383 ALA A CA 1
ATOM 3056 C C . ALA A 1 383 ? -16.146 -0.877 26.895 1.00 61.16 383 ALA A C 1
ATOM 3058 O O . ALA A 1 383 ? -15.382 -0.193 27.572 1.00 61.16 383 ALA A O 1
ATOM 3059 N N . PHE A 1 384 ? -16.016 -2.206 26.825 1.00 56.72 384 PHE A N 1
ATOM 3060 C CA . PHE A 1 384 ? -14.938 -2.934 27.499 1.00 56.72 384 PHE A CA 1
ATOM 3061 C C . PHE A 1 384 ? -13.547 -2.540 26.985 1.00 56.72 384 PHE A C 1
ATOM 3063 O O . PHE A 1 384 ? -12.582 -2.578 27.749 1.00 56.72 384 PHE A O 1
ATOM 3070 N N . PHE A 1 385 ? -13.436 -2.172 25.707 1.00 51.22 385 PHE A N 1
ATOM 3071 C CA . PHE A 1 385 ? -12.176 -1.731 25.117 1.00 51.22 385 PHE A CA 1
ATOM 3072 C C . PHE A 1 385 ? -11.876 -0.263 25.408 1.00 51.22 385 PHE A C 1
ATOM 3074 O O . PHE A 1 385 ? -10.733 0.034 25.738 1.00 51.22 385 PHE A O 1
ATOM 3081 N N . ILE A 1 386 ? -12.886 0.613 25.396 1.00 53.50 386 ILE A N 1
ATOM 3082 C CA . ILE A 1 386 ? -12.753 2.027 25.792 1.00 53.50 386 ILE A CA 1
ATOM 3083 C C . ILE A 1 386 ? -12.276 2.143 27.237 1.00 53.50 386 ILE A C 1
ATOM 3085 O O . ILE A 1 386 ? -11.296 2.822 27.514 1.00 53.50 386 ILE A O 1
ATOM 3089 N N . ALA A 1 387 ? -12.898 1.403 28.158 1.00 53.44 387 ALA A N 1
ATOM 3090 C CA . ALA A 1 387 ? -12.525 1.409 29.574 1.00 53.44 387 ALA A CA 1
ATOM 3091 C C . ALA A 1 387 ? -11.113 0.849 29.852 1.00 53.44 387 ALA A C 1
ATOM 3093 O O . ALA A 1 387 ? -10.608 0.950 30.967 1.00 53.44 387 ALA A O 1
ATOM 3094 N N . ARG A 1 388 ? -10.480 0.213 28.859 1.00 48.38 388 ARG A N 1
ATOM 3095 C CA . ARG A 1 388 ? -9.104 -0.302 28.924 1.00 48.38 388 ARG A CA 1
ATOM 3096 C C . ARG A 1 388 ? -8.132 0.496 28.057 1.00 48.38 388 ARG A C 1
ATOM 3098 O O . ARG A 1 388 ? -6.968 0.107 27.954 1.00 48.38 388 ARG A O 1
ATOM 3105 N N . ASP A 1 389 ? -8.587 1.583 27.444 1.00 43.16 389 ASP A N 1
ATOM 3106 C CA . ASP A 1 389 ? -7.735 2.523 26.737 1.00 43.16 389 ASP A CA 1
ATOM 3107 C C . ASP A 1 389 ? -7.031 3.420 27.769 1.00 43.16 389 ASP A C 1
ATOM 3109 O O . ASP A 1 389 ? -7.562 4.415 28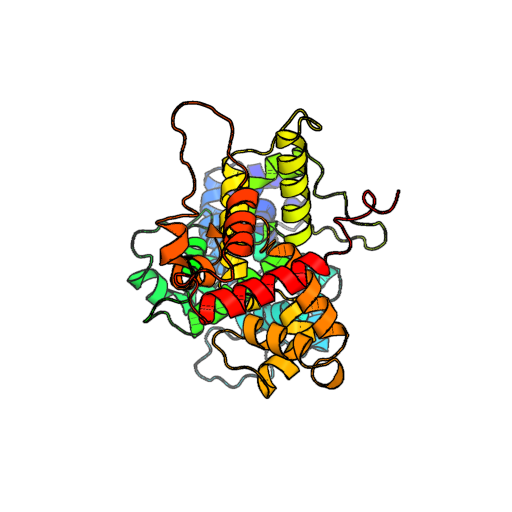.250 1.00 43.16 389 ASP A O 1
ATOM 3113 N N . VAL A 1 390 ? -5.820 3.022 28.168 1.00 39.69 390 VAL A N 1
ATOM 3114 C CA . VAL A 1 390 ? -4.997 3.674 29.213 1.00 39.69 390 VAL A CA 1
ATOM 3115 C C . VAL A 1 390 ? -4.515 5.085 28.806 1.00 39.69 390 VAL A C 1
ATOM 3117 O O . VAL A 1 390 ? -3.781 5.730 29.544 1.00 39.69 390 VAL A O 1
ATOM 3120 N N . THR A 1 391 ? -4.919 5.607 27.646 1.00 39.88 391 THR A N 1
ATOM 3121 C CA . THR A 1 391 ? -4.520 6.941 27.161 1.00 39.88 391 THR A CA 1
ATOM 3122 C C . THR A 1 391 ? -5.559 8.047 27.342 1.00 39.88 391 THR A C 1
ATOM 3124 O O . THR A 1 391 ? -5.280 9.174 26.949 1.00 39.88 391 THR A O 1
ATOM 3127 N N . VAL A 1 392 ? -6.711 7.785 27.971 1.00 38.62 392 VAL A N 1
ATOM 3128 C CA . VAL A 1 392 ? -7.735 8.828 28.216 1.00 38.62 392 VAL A CA 1
ATOM 3129 C C . VAL A 1 392 ? -7.774 9.310 29.671 1.00 38.62 392 VAL A C 1
ATOM 3131 O O . VAL A 1 392 ? -8.575 10.178 29.996 1.00 38.62 392 VAL A O 1
ATOM 3134 N N . ASP A 1 393 ? -6.877 8.847 30.549 1.00 33.69 393 ASP A N 1
ATOM 3135 C CA . ASP A 1 393 ? -7.001 9.203 31.965 1.00 33.69 393 ASP A CA 1
ATOM 3136 C C . ASP A 1 393 ? -5.696 9.519 32.709 1.00 33.69 393 ASP A C 1
ATOM 3138 O O . ASP A 1 393 ? -5.265 8.813 33.618 1.00 33.69 393 ASP A O 1
ATOM 3142 N N . GLN A 1 394 ? -5.051 10.621 32.314 1.00 33.03 394 GLN A N 1
ATOM 3143 C CA . GLN A 1 394 ? -4.122 11.341 33.198 1.00 33.03 394 GLN A CA 1
ATOM 3144 C C . GLN A 1 394 ? -4.770 12.548 33.897 1.00 33.03 394 GLN A C 1
ATOM 3146 O O . GLN A 1 394 ? -4.087 13.218 34.661 1.00 33.03 394 GLN A O 1
ATOM 3151 N N . ASN A 1 395 ? -6.072 12.798 33.693 1.00 36.16 395 ASN A N 1
ATOM 3152 C CA . ASN A 1 395 ? -6.765 13.971 34.244 1.00 36.16 395 ASN A CA 1
ATOM 3153 C C . ASN A 1 395 ? -7.986 13.654 35.140 1.00 36.16 395 ASN A C 1
ATOM 3155 O O . ASN A 1 395 ? -8.588 14.600 35.636 1.00 36.16 395 ASN A O 1
ATOM 3159 N N . LEU A 1 396 ? -8.360 12.391 35.400 1.00 32.75 396 LEU A N 1
ATOM 3160 C CA . LEU A 1 396 ? -9.357 12.028 36.435 1.00 32.75 396 LEU A CA 1
ATOM 3161 C C . LEU A 1 396 ? -8.725 11.374 37.678 1.00 32.75 396 LEU A C 1
ATOM 3163 O O . LEU A 1 396 ? -9.423 10.740 38.472 1.00 32.75 396 LEU A O 1
ATOM 3167 N N . LEU A 1 397 ? -7.415 11.547 37.884 1.00 30.39 397 LEU A N 1
ATOM 3168 C CA . LEU A 1 397 ? -6.723 11.186 39.131 1.00 30.39 397 LEU A CA 1
ATOM 3169 C C . LEU A 1 397 ? -6.116 12.394 39.865 1.00 30.39 397 LEU A C 1
ATOM 3171 O O . LEU A 1 397 ? -5.124 12.237 40.577 1.00 30.39 397 LEU A O 1
ATOM 3175 N N . GLU A 1 398 ? -6.746 13.566 39.752 1.00 29.67 398 GLU A N 1
ATOM 3176 C CA . GLU A 1 398 ? -6.604 14.661 40.728 1.00 29.67 398 GLU A CA 1
ATOM 3177 C C . GLU A 1 398 ? -7.965 15.161 41.220 1.00 29.67 398 GLU A C 1
ATOM 3179 O O . GLU A 1 398 ? -8.844 15.443 40.372 1.00 29.67 398 GLU A O 1
#

Sequence (398 aa):
MSFTSFSHHKCDADLQRITECSSFSIDDKFTVPCLVDNKHKVQDKMCFQFLNRIAPVIFSDYHLIYNFVQYCGSDIEKFSCGRAQSFDPTGTHSQSYTMECLQLRLPNLESNCRNEILKIAELQSDDWHLDRALYYACIKDKEEFCANVPSGNGRVIDCLKLHKLDQGFSEKCATRISNRQRLAQYDYKVDFEVYEECKEDVELHACAHQLPSEAVSKHTTMNAVILCLENVYHDYMMGTKHVSISGKCKNRIDQLRSSMLRDYRISPELILNCELTMKEHCDKDNTLTCLIGLVRKGKDLVPKNCENAVHNTLKMVKVANEVHVDPVIRHACSQLLEGKCRPIEDKNELKTAATSDTFECLISHIEDPGMTPSCIKHMHEIAFFIARDVTVDQNLLE

Organism: NCBI:txid1844966

Radius of gyration: 23.9 Å; chains: 1; bounding box: 65×54×74 Å